Protein AF-0000000084916376 (afdb_homodimer)

Organism: Flavobacterium indicum (strain DSM 17447 / CIP 109464 / GPTSA100-9) (NCBI:txid1094466)

Foldseek 3Di:
DVVVLLLLLLLQQVQVVQLPPVDWAFLVNSQVSSQVSCCVPVVDNDRDDSVRNVVSVVVCCDCPLPNVFQWDDPPNTTIHGPDNRRGLQPPPADLVNLVVLVLVLVACVLVVLDVVSVVSVVVSSSNCSSNSNPPPPDDRPDDDDADPPQAQSNCVHVLVVCQVVLFKKWWFFDDPPDPDTDTAIWQFHDWDDDPNWIWTWTDRDPPDDIDIHTSNGTDDIDTDHPDGHDDDPDDCCVQCQAADDDDDDPPFAWDKWKKKFAQVCVVVCVVPPPHPQKDWDDQDPRRITIIIGTHGDDPNVLVVQCVSPPRMATDDDPVVNVVNVVVVVVVVVVVVVD/DVVVLLLLLLLQQVQVVQLPPVDWAFLVNSQVSSQVSCCVPVVDNDRDDSVRSVVSVVVCCDCPLDNVFQWDDDPNTTIHGPDNRRGLQPPPADLVNLVVLVLVLVACVLVVLDVVSVVSVVVSSSNCSSNSNPPPPDDRPDDDDADPPQAQSNCVHVLVVCQVVLFKKWWFFDDPPDPDTDTAIWQFHDWDDDPNWIWTWTDRDPPDDIDIGTSNGTDDIDTDHPDGHDDDPDDCCVQCQAADDDDDDPPFAWDKWKKKFAQVCVVVCVVPPPHPQKDWDDQDPRRITIIIGTHGDDPNVLVVQCVSPPRMATDDDPVVNVVNVVVVVVVVVVVVVD

Sequence (676 aa):
MAQNKNALIRYKTIDKCLQNKYRTWTLDDLIEACSNALYEFEGKENAVSKRTIQLDIQMMRSEKLGYNAPIEVYDKKYYRYAEEDFSITDIPLTETDINVLTETVSMLKQFKDFSLFSDVSDILQRLEDKIYAEKSNTRPIIHLDKNDNLKGLHFLDVLYQAIVKKVVLKLEYKSFKALETSSFYFHPFVLKEFNNRWFLIGRRKASQPIVNLALDRIVSVDFEFGMDYLEENFDAEYYFRDVVGVTVNHGLKARKIEIKIDAANAPYVLTKPLHRSQRLIETYPDGSVLLHLFLIINYELERLLLGFGSSLEVIKPDGFRKRMHEIIQKALAKYEDNMAQNKNALIRYKTIDKCLQNKYRTWTLDDLIEACSNALYEFEGKENAVSKRTIQLDIQMMRSEKLGYNAPIEVYDKKYYRYAEEDFSITDIPLTETDINVLTETVSMLKQFKDFSLFSDVSDILQRLEDKIYAEKSNTRPIIHLDKNDNLKGLHFLDVLYQAIVKKVVLKLEYKSFKALETSSFYFHPFVLKEFNNRWFLIGRRKASQPIVNLALDRIVSVDFEFGMDYLEENFDAEYYFRDVVGVTVNHGLKARKIEIKIDAANAPYVLTKPLHRSQRLIETYPDGSVLLHLFLIINYELERLLLGFGSSLEVIKPDGFRKRMHEIIQKALAKYEDN

InterPro domains:
  IPR026881 WYL domain [PF13280] (155-221)
  IPR051534 CBASS antivirus and pafABC operon-associated protein [PTHR34580] (7-336)
  IPR057727 WCX domain [PF25583] (255-332)

pLDDT: mean 81.38, std 16.75, range [30.27, 98.69]

Structure (mmCIF, N/CA/C/O backbone):
data_AF-0000000084916376-model_v1
#
loop_
_entity.id
_entity.type
_entity.pdbx_description
1 polymer 'Probable transcriptional regulator'
#
loop_
_atom_site.group_PDB
_atom_site.id
_atom_site.type_symbol
_atom_site.label_atom_id
_atom_site.label_alt_id
_atom_site.label_comp_id
_atom_site.label_asym_id
_atom_site.label_entity_id
_atom_site.label_seq_id
_atom_site.pdbx_PDB_ins_code
_atom_site.Cartn_x
_atom_site.Cartn_y
_atom_site.Cartn_z
_atom_site.occupancy
_atom_site.B_iso_or_equiv
_atom_site.auth_seq_id
_atom_site.auth_comp_id
_atom_site.auth_asym_id
_atom_site.auth_atom_id
_atom_site.pdbx_PDB_model_num
ATOM 1 N N . MET A 1 1 ? 8.828 28.969 -11.656 1 30.27 1 MET A N 1
ATOM 2 C CA . MET A 1 1 ? 9.148 28.125 -10.516 1 30.27 1 MET A CA 1
ATOM 3 C C . MET A 1 1 ? 10.008 28.859 -9.5 1 30.27 1 MET A C 1
ATOM 5 O O . MET A 1 1 ? 9.789 28.766 -8.297 1 30.27 1 MET A O 1
ATOM 9 N N . ALA A 1 2 ? 10.914 29.547 -10.031 1 41.62 2 ALA A N 1
ATOM 10 C CA . ALA A 1 2 ? 11.93 30.375 -9.375 1 41.62 2 ALA A CA 1
ATOM 11 C C . ALA A 1 2 ? 11.297 31.578 -8.68 1 41.62 2 ALA A C 1
ATOM 13 O O . ALA A 1 2 ? 11.688 31.938 -7.57 1 41.62 2 ALA A O 1
ATOM 14 N N . GLN A 1 3 ? 10.398 32.125 -9.391 1 45.09 3 GLN A N 1
ATOM 15 C CA . GLN A 1 3 ? 9.695 33.344 -8.961 1 45.09 3 GLN A CA 1
ATOM 16 C C . GLN A 1 3 ? 8.891 33.062 -7.684 1 45.09 3 GLN A C 1
ATOM 18 O O . GLN A 1 3 ? 8.852 33.938 -6.793 1 45.09 3 GLN A O 1
ATOM 23 N N . ASN A 1 4 ? 8.414 31.828 -7.648 1 54.41 4 ASN A N 1
ATOM 24 C CA . ASN A 1 4 ? 7.555 31.438 -6.531 1 54.41 4 ASN A CA 1
ATOM 25 C C . ASN A 1 4 ? 8.367 31.188 -5.262 1 54.41 4 ASN A C 1
ATOM 27 O O . ASN A 1 4 ? 7.957 31.594 -4.172 1 54.41 4 ASN A O 1
ATOM 31 N N . LYS A 1 5 ? 9.531 30.766 -5.539 1 56.56 5 LYS A N 1
ATOM 32 C CA . LYS A 1 5 ? 10.43 30.562 -4.402 1 56.56 5 LYS A CA 1
ATOM 33 C C . LYS A 1 5 ? 10.898 31.891 -3.822 1 56.56 5 LYS A C 1
ATOM 35 O O . LYS A 1 5 ? 10.945 32.062 -2.602 1 56.56 5 LYS A O 1
ATOM 40 N N . ASN A 1 6 ? 11.281 32.812 -4.727 1 67.81 6 ASN A N 1
ATOM 41 C CA . ASN A 1 6 ? 11.727 34.125 -4.297 1 67.81 6 ASN A CA 1
ATOM 42 C C . ASN A 1 6 ? 10.648 34.844 -3.496 1 67.81 6 ASN A C 1
ATOM 44 O O . ASN A 1 6 ? 10.945 35.531 -2.506 1 67.81 6 ASN A O 1
ATOM 48 N N . ALA A 1 7 ? 9.492 34.562 -4.016 1 72.69 7 ALA A N 1
ATOM 49 C CA . ALA A 1 7 ? 8.375 35.188 -3.311 1 72.69 7 ALA A CA 1
ATOM 50 C C . ALA A 1 7 ? 8.242 34.656 -1.896 1 72.69 7 ALA A C 1
ATOM 52 O O . ALA A 1 7 ? 7.996 35.406 -0.948 1 72.69 7 ALA A O 1
ATOM 53 N N . LEU A 1 8 ? 8.539 33.5 -1.82 1 68.56 8 LEU A N 1
ATOM 54 C CA . LEU A 1 8 ? 8.414 32.875 -0.51 1 68.56 8 LEU A CA 1
ATOM 55 C C . LEU A 1 8 ? 9.492 33.375 0.441 1 68.56 8 LEU A C 1
ATOM 57 O O . LEU A 1 8 ? 9.227 33.625 1.618 1 68.56 8 LEU A O 1
ATOM 61 N N . ILE A 1 9 ? 10.648 33.5 -0.088 1 72.88 9 ILE A N 1
ATOM 62 C CA . ILE A 1 9 ? 11.742 34.031 0.704 1 72.88 9 ILE A CA 1
ATOM 63 C C . ILE A 1 9 ? 11.391 35.438 1.164 1 72.88 9 ILE A C 1
ATOM 65 O O . ILE A 1 9 ? 11.625 35.812 2.32 1 72.88 9 ILE A O 1
ATOM 69 N N . ARG A 1 10 ? 10.75 36.156 0.263 1 82.44 10 ARG A N 1
ATOM 70 C CA . ARG A 1 10 ? 10.383 37.531 0.597 1 82.44 10 ARG A CA 1
ATOM 71 C C . ARG A 1 10 ? 9.297 37.562 1.668 1 82.44 10 ARG A C 1
ATOM 73 O O . ARG A 1 10 ? 9.375 38.344 2.619 1 82.44 10 ARG A O 1
ATOM 80 N N . TYR A 1 11 ? 8.414 36.656 1.493 1 79.44 11 TYR A N 1
ATOM 81 C CA . TYR A 1 11 ? 7.352 36.594 2.488 1 79.44 11 TYR A CA 1
ATOM 82 C C . TYR A 1 11 ? 7.91 36.312 3.873 1 79.44 11 TYR A C 1
ATOM 84 O O . TYR A 1 11 ? 7.539 36.969 4.855 1 79.44 11 TYR A O 1
ATOM 92 N N . LYS A 1 12 ? 8.773 35.438 3.891 1 74.56 12 LYS A N 1
ATOM 93 C CA . LYS A 1 12 ? 9.383 35.031 5.156 1 74.56 12 LYS A CA 1
ATOM 94 C C . LYS A 1 12 ? 10.195 36.188 5.746 1 74.56 12 LYS A C 1
ATOM 96 O O . LYS A 1 12 ? 10.156 36.438 6.957 1 74.56 12 LYS A O 1
ATOM 101 N N . THR A 1 13 ? 10.953 36.75 4.941 1 81.38 13 THR A N 1
ATOM 102 C CA . THR A 1 13 ? 11.805 37.844 5.383 1 81.38 13 THR A CA 1
ATOM 103 C C . THR A 1 13 ? 10.961 39 5.91 1 81.38 13 THR A C 1
ATOM 105 O O . THR A 1 13 ? 11.25 39.562 6.969 1 81.38 13 THR A O 1
ATOM 108 N N . ILE A 1 14 ? 9.883 39.312 5.141 1 86.75 14 ILE A N 1
ATOM 109 C CA . ILE A 1 14 ? 8.984 40.375 5.57 1 86.75 14 ILE A CA 1
ATOM 110 C C . ILE A 1 14 ? 8.367 40.031 6.922 1 86.75 14 ILE A C 1
ATOM 112 O O . ILE A 1 14 ? 8.32 40.844 7.828 1 86.75 14 ILE A O 1
ATOM 116 N N . ASP A 1 15 ? 7.988 38.781 6.98 1 81.44 15 ASP A N 1
ATOM 117 C CA . ASP A 1 15 ? 7.395 38.312 8.227 1 81.44 15 ASP A CA 1
ATOM 118 C C . ASP A 1 15 ? 8.375 38.469 9.391 1 81.44 15 ASP A C 1
ATOM 120 O O . ASP A 1 15 ? 8.016 38.969 10.453 1 81.44 15 ASP A O 1
ATOM 124 N N . LYS A 1 16 ? 9.516 38 9.242 1 80.56 16 LYS A N 1
ATOM 125 C CA . LYS A 1 16 ? 10.547 38.094 10.273 1 80.56 16 LYS A CA 1
ATOM 126 C C . LYS A 1 16 ? 10.797 39.531 10.68 1 80.56 16 LYS A C 1
ATOM 128 O O . LYS A 1 16 ? 10.938 39.844 11.859 1 80.56 16 LYS A O 1
ATOM 133 N N . CYS A 1 17 ? 10.906 40.375 9.695 1 86.75 17 CYS A N 1
ATOM 134 C CA . CYS A 1 17 ? 11.133 41.781 9.961 1 86.75 17 CYS A CA 1
ATOM 135 C C . CYS A 1 17 ? 10 42.375 10.789 1 86.75 17 CYS A C 1
ATOM 137 O O . CYS A 1 17 ? 10.25 43.031 11.805 1 86.75 17 CYS A O 1
ATOM 139 N N . LEU A 1 18 ? 8.812 42.062 10.32 1 86.94 18 LEU A N 1
ATOM 140 C CA . LEU A 1 18 ? 7.652 42.688 10.945 1 86.94 18 LEU A CA 1
ATOM 141 C C . LEU A 1 18 ? 7.387 42.094 12.328 1 86.94 18 LEU A C 1
ATOM 143 O O . LEU A 1 18 ? 6.676 42.688 13.133 1 86.94 18 LEU A O 1
ATOM 147 N N . GLN A 1 19 ? 8.039 41 12.562 1 79.44 19 GLN A N 1
ATOM 148 C CA . GLN A 1 19 ? 7.926 40.406 13.898 1 79.44 19 GLN A CA 1
ATOM 149 C C . GLN A 1 19 ? 8.773 41.188 14.906 1 79.44 19 GLN A C 1
ATOM 151 O O . GLN A 1 19 ? 8.508 41.125 16.109 1 79.44 19 GLN A O 1
ATOM 156 N N . ASN A 1 20 ? 9.758 41.75 14.359 1 78.31 20 ASN A N 1
ATOM 157 C CA . ASN A 1 20 ? 10.594 42.562 15.234 1 78.31 20 ASN A CA 1
ATOM 158 C C . ASN A 1 20 ? 9.945 43.938 15.516 1 78.31 20 ASN A C 1
ATOM 160 O O . ASN A 1 20 ? 10.047 44.844 14.703 1 78.31 20 ASN A O 1
ATOM 164 N N . LYS A 1 21 ? 9.43 44.031 16.719 1 73.38 21 LYS A N 1
ATOM 165 C CA . LYS A 1 21 ? 8.68 45.219 17.078 1 73.38 21 LYS A CA 1
ATOM 166 C C . LYS A 1 21 ? 9.617 46.344 17.531 1 73.38 21 LYS A C 1
ATOM 168 O O . LYS A 1 21 ? 9.18 47.469 17.703 1 73.38 21 LYS A O 1
ATOM 173 N N . TYR A 1 22 ? 10.75 46.031 17.766 1 76.44 22 TYR A N 1
ATOM 174 C CA . TYR A 1 22 ? 11.68 47.031 18.312 1 76.44 22 TYR A CA 1
ATOM 175 C C . TYR A 1 22 ? 12.336 47.812 17.188 1 76.44 22 TYR A C 1
ATOM 177 O O . TYR A 1 22 ? 13.109 48.75 17.453 1 76.44 22 TYR A O 1
ATOM 185 N N . ARG A 1 23 ? 11.938 47.438 15.945 1 81.75 23 ARG A N 1
ATOM 186 C CA . ARG A 1 23 ? 12.484 48.156 14.797 1 81.75 23 ARG A CA 1
ATOM 187 C C . ARG A 1 23 ? 11.375 48.719 13.906 1 81.75 23 ARG A C 1
ATOM 189 O O . ARG A 1 23 ? 10.359 48.031 13.688 1 81.75 23 ARG A O 1
ATOM 196 N N . THR A 1 24 ? 11.523 49.938 13.586 1 86.94 24 THR A N 1
ATOM 197 C CA . THR A 1 24 ? 10.602 50.531 12.609 1 86.94 24 THR A CA 1
ATOM 198 C C . THR A 1 24 ? 11.008 50.156 11.188 1 86.94 24 THR A C 1
ATOM 200 O O . THR A 1 24 ? 12.164 50.344 10.805 1 86.94 24 THR A O 1
ATOM 203 N N . TRP A 1 25 ? 10.062 49.562 10.438 1 91.5 25 TRP A N 1
ATOM 204 C CA . TRP A 1 25 ? 10.367 49.062 9.102 1 91.5 25 TRP A CA 1
ATOM 205 C C . TRP A 1 25 ? 9.734 49.938 8.039 1 91.5 25 TRP A C 1
ATOM 207 O O . TRP A 1 25 ? 8.516 50.156 8.031 1 91.5 25 TRP A O 1
ATOM 217 N N . THR A 1 26 ? 10.562 50.625 7.203 1 93.62 26 THR A N 1
ATOM 218 C CA . THR A 1 26 ? 10.086 51.344 6.012 1 93.62 26 THR A CA 1
ATOM 219 C C . THR A 1 26 ? 10.086 50.375 4.809 1 93.62 26 THR A C 1
ATOM 221 O O . THR A 1 26 ? 10.617 49.281 4.879 1 93.62 26 THR A O 1
ATOM 224 N N . LEU A 1 27 ? 9.438 50.844 3.818 1 93.38 27 LEU A N 1
ATOM 225 C CA . LEU A 1 27 ? 9.445 50.062 2.592 1 93.38 27 LEU A CA 1
ATOM 226 C C . LEU A 1 27 ? 10.875 49.781 2.127 1 93.38 27 LEU A C 1
ATOM 228 O O . LEU A 1 27 ? 11.203 48.688 1.674 1 93.38 27 LEU A O 1
ATOM 232 N N . ASP A 1 28 ? 11.68 50.844 2.248 1 92.75 28 ASP A N 1
ATOM 233 C CA . ASP A 1 28 ? 13.078 50.719 1.846 1 92.75 28 ASP A CA 1
ATOM 234 C C . ASP A 1 28 ? 13.812 49.688 2.711 1 92.75 28 ASP A C 1
ATOM 236 O O . ASP A 1 28 ? 14.656 48.938 2.217 1 92.75 28 ASP A O 1
ATOM 240 N N . ASP A 1 29 ? 13.461 49.656 3.984 1 93.06 29 ASP A N 1
ATOM 241 C CA . ASP A 1 29 ? 14.031 48.656 4.895 1 93.06 29 ASP A CA 1
ATOM 242 C C . ASP A 1 29 ? 13.664 47.25 4.465 1 93.06 29 ASP A C 1
ATOM 244 O O . ASP A 1 29 ? 14.508 46.344 4.484 1 93.06 29 ASP A O 1
ATOM 248 N N . LEU A 1 30 ? 12.461 47.062 4.148 1 93.81 30 LEU A N 1
ATOM 249 C CA . LEU A 1 30 ? 11.969 45.75 3.746 1 93.81 30 LEU A CA 1
ATOM 250 C C . LEU A 1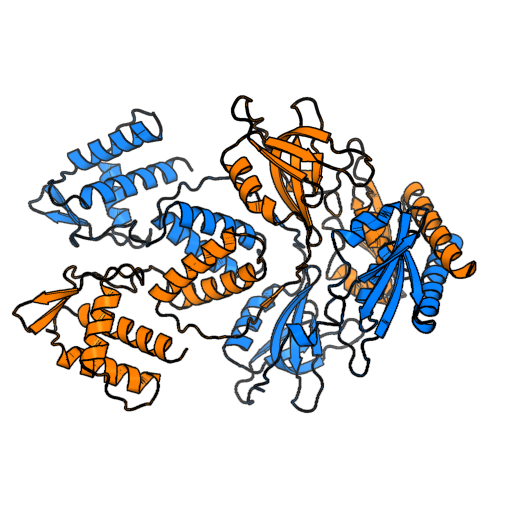 30 ? 12.586 45.312 2.422 1 93.81 30 LEU A C 1
ATOM 252 O O . LEU A 1 30 ? 12.906 44.156 2.24 1 93.81 30 LEU A O 1
ATOM 256 N N . ILE A 1 31 ? 12.711 46.281 1.502 1 93 31 ILE A N 1
ATOM 257 C CA . ILE A 1 31 ? 13.367 46.031 0.228 1 93 31 ILE A CA 1
ATOM 258 C C . ILE A 1 31 ? 14.797 45.531 0.473 1 93 31 ILE A C 1
ATOM 260 O O . ILE A 1 31 ? 15.242 44.562 -0.115 1 93 31 ILE A O 1
ATOM 264 N N . GLU A 1 32 ? 15.445 46.281 1.346 1 90.88 32 GLU A N 1
ATOM 265 C CA . GLU A 1 32 ? 16.828 45.906 1.673 1 90.88 32 GLU A CA 1
ATOM 266 C C . GLU A 1 32 ? 16.906 44.531 2.33 1 90.88 32 GLU A C 1
ATOM 268 O O . GLU A 1 32 ? 17.75 43.719 1.974 1 90.88 32 GLU A O 1
ATOM 273 N N . ALA A 1 33 ? 16.031 44.344 3.279 1 89.5 33 ALA A N 1
ATOM 274 C CA . ALA A 1 33 ? 16 43.062 3.977 1 89.5 33 ALA A CA 1
ATOM 275 C C . ALA A 1 33 ? 15.75 41.906 3.004 1 89.5 33 ALA A C 1
ATOM 277 O O . ALA A 1 33 ? 16.406 40.875 3.076 1 89.5 33 ALA A O 1
ATOM 278 N N . CYS A 1 34 ? 14.805 42.062 2.188 1 88.69 34 CYS A N 1
ATOM 279 C CA . CYS A 1 34 ? 14.461 41.031 1.211 1 88.69 34 CYS A CA 1
ATOM 280 C C . CYS A 1 34 ? 15.586 40.844 0.2 1 88.69 34 CYS A C 1
ATOM 282 O O . CYS A 1 34 ? 15.883 39.719 -0.196 1 88.69 34 CYS A O 1
ATOM 284 N N . SER A 1 35 ? 16.125 42 -0.259 1 86.81 35 SER A N 1
ATOM 285 C CA . SER A 1 35 ? 17.25 41.906 -1.185 1 86.81 35 SER A CA 1
ATOM 286 C C . SER A 1 35 ? 18.422 41.156 -0.569 1 86.81 35 SER A C 1
ATOM 288 O O . SER A 1 35 ? 19.047 40.312 -1.231 1 86.81 35 SER A O 1
ATOM 290 N N . ASN A 1 36 ? 18.656 41.438 0.672 1 85.38 36 ASN A N 1
ATOM 291 C CA . ASN A 1 36 ? 19.719 40.75 1.387 1 85.38 36 ASN A CA 1
ATOM 292 C C . ASN A 1 36 ? 19.406 39.281 1.538 1 85.38 36 ASN A C 1
ATOM 294 O O . ASN A 1 36 ? 20.297 38.438 1.369 1 85.38 36 ASN A O 1
ATOM 298 N N . ALA A 1 37 ? 18.219 38.938 1.916 1 80.19 37 ALA A N 1
ATOM 299 C CA . ALA A 1 37 ? 17.797 37.562 2.086 1 80.19 37 ALA A CA 1
ATOM 300 C C . ALA A 1 37 ? 17.938 36.781 0.777 1 80.19 37 ALA A C 1
ATOM 302 O O . ALA A 1 37 ? 18.406 35.656 0.767 1 80.19 37 ALA A O 1
ATOM 303 N N . LEU A 1 38 ? 17.516 37.406 -0.22 1 79.62 38 LEU A N 1
ATOM 304 C CA . LEU A 1 38 ? 17.609 36.781 -1.527 1 79.62 38 LEU A CA 1
ATOM 305 C C . LEU A 1 38 ? 19.062 36.562 -1.935 1 79.62 38 LEU A C 1
ATOM 307 O O . LEU A 1 38 ? 19.406 35.562 -2.549 1 79.62 38 LEU A O 1
ATOM 311 N N . TYR A 1 39 ? 19.781 37.594 -1.615 1 78.5 39 TYR A N 1
ATOM 312 C CA . TYR A 1 39 ? 21.203 37.469 -1.872 1 78.5 39 TYR A CA 1
ATOM 313 C C . TYR A 1 39 ? 21.797 36.312 -1.088 1 78.5 39 TYR A C 1
ATOM 315 O O . TYR A 1 39 ? 22.594 35.531 -1.625 1 78.5 39 TYR A O 1
ATOM 323 N N . GLU A 1 40 ? 21.391 36.188 0.082 1 73.69 40 GLU A N 1
ATOM 324 C CA . GLU A 1 40 ? 21.922 35.156 0.966 1 73.69 40 GLU A CA 1
ATOM 325 C C . GLU A 1 40 ? 21.469 33.781 0.516 1 73.69 40 GLU A C 1
ATOM 327 O O . GLU A 1 40 ? 22.25 32.812 0.539 1 73.69 40 GLU A O 1
ATOM 332 N N . PHE A 1 41 ? 20.281 33.688 0.112 1 61.75 41 PHE A N 1
ATOM 333 C CA . PHE A 1 41 ? 19.703 32.375 -0.17 1 61.75 41 PHE A CA 1
ATOM 334 C C . PHE A 1 41 ? 19.953 31.969 -1.618 1 61.75 41 PHE A C 1
ATOM 336 O O . PHE A 1 41 ? 20.109 30.797 -1.922 1 61.75 41 PHE A O 1
ATOM 343 N N . GLU A 1 42 ? 19.953 32.906 -2.539 1 64.38 42 GLU A N 1
ATOM 344 C CA . GLU A 1 42 ? 20.016 32.562 -3.955 1 64.38 42 GLU A CA 1
ATOM 345 C C . GLU A 1 42 ? 21.328 33.062 -4.57 1 64.38 42 GLU A C 1
ATOM 347 O O . GLU A 1 42 ? 21.688 32.656 -5.676 1 64.38 42 GLU A O 1
ATOM 352 N N . GLY A 1 43 ? 22.062 33.812 -3.869 1 62.41 43 GLY A N 1
ATOM 353 C CA . GLY A 1 43 ? 23.344 34.344 -4.312 1 62.41 43 GLY A CA 1
ATOM 354 C C . GLY A 1 43 ? 23.219 35.406 -5.375 1 62.41 43 GLY A C 1
ATOM 355 O O . GLY A 1 43 ? 24.219 35.812 -5.988 1 62.41 43 GLY A O 1
ATOM 356 N N . LYS A 1 44 ? 22.156 35.719 -5.902 1 58.91 44 LYS A N 1
ATOM 357 C CA . LYS A 1 44 ? 22.078 36.719 -6.965 1 58.91 44 LYS A CA 1
ATOM 358 C C . LYS A 1 44 ? 21.812 38.094 -6.391 1 58.91 44 LYS A C 1
ATOM 360 O O . LYS A 1 44 ? 20.984 38.281 -5.48 1 58.91 44 LYS A O 1
ATOM 365 N N . GLU A 1 45 ? 22.531 39.031 -6.758 1 62.28 45 GLU A N 1
ATOM 366 C CA . GLU A 1 45 ? 22.438 40.406 -6.348 1 62.28 45 GLU A CA 1
ATOM 367 C C . GLU A 1 45 ? 21.25 41.125 -7.031 1 62.28 45 GLU A C 1
ATOM 369 O O . GLU A 1 45 ? 21.422 41.75 -8.07 1 62.28 45 GLU A O 1
ATOM 374 N N . ASN A 1 46 ? 20.156 40.531 -7.078 1 62.59 46 ASN A N 1
ATOM 375 C CA . ASN A 1 46 ? 19.062 41.281 -7.68 1 62.59 46 ASN A CA 1
ATOM 376 C C . ASN A 1 46 ? 18.234 42 -6.621 1 62.59 46 ASN A C 1
ATOM 378 O O . ASN A 1 46 ? 17.672 41.375 -5.727 1 62.59 46 ASN A O 1
ATOM 382 N N . ALA A 1 47 ? 18.359 43.344 -6.699 1 73.62 47 ALA A N 1
ATOM 383 C CA . ALA A 1 47 ? 17.562 44.188 -5.812 1 73.62 47 ALA A CA 1
ATOM 384 C C . ALA A 1 47 ? 16.078 44.062 -6.105 1 73.62 47 ALA A C 1
ATOM 386 O O . ALA A 1 47 ? 15.664 44.062 -7.27 1 73.62 47 ALA A O 1
ATOM 387 N N . VAL A 1 48 ? 15.32 43.656 -5.094 1 84.19 48 VAL A N 1
ATOM 388 C CA . VAL A 1 48 ? 13.875 43.531 -5.234 1 84.19 48 VAL A CA 1
ATOM 389 C C . VAL A 1 48 ? 13.273 44.938 -5.449 1 84.19 48 VAL A C 1
ATOM 391 O O . VAL A 1 48 ? 13.703 45.906 -4.832 1 84.19 48 VAL A O 1
ATOM 394 N N . SER A 1 49 ? 12.492 45.094 -6.445 1 87.5 49 SER A N 1
ATOM 395 C CA . SER A 1 49 ? 11.875 46.375 -6.734 1 87.5 49 SER A CA 1
ATOM 396 C C . SER A 1 49 ? 10.852 46.75 -5.668 1 87.5 49 SER A C 1
ATOM 398 O O . SER A 1 49 ? 10.344 45.906 -4.957 1 87.5 49 SER A O 1
ATOM 400 N N . LYS A 1 50 ? 10.633 48.125 -5.629 1 89.56 50 LYS A N 1
ATOM 401 C CA . LYS A 1 50 ? 9.602 48.625 -4.738 1 89.56 50 LYS A CA 1
ATOM 402 C C . LYS A 1 50 ? 8.242 48 -5.055 1 89.56 50 LYS A C 1
ATOM 404 O O . LYS A 1 50 ? 7.504 47.625 -4.145 1 89.56 50 LYS A O 1
ATOM 409 N N . ARG A 1 51 ? 7.984 47.906 -6.281 1 86.88 51 ARG A N 1
ATOM 410 C CA . ARG A 1 51 ? 6.715 47.344 -6.727 1 86.88 51 ARG A CA 1
ATOM 411 C C . ARG A 1 51 ? 6.562 45.875 -6.27 1 86.88 51 ARG A C 1
ATOM 413 O O . ARG A 1 51 ? 5.48 45.469 -5.84 1 86.88 51 ARG A O 1
ATOM 420 N N . THR A 1 52 ? 7.59 45.219 -6.293 1 87.06 52 THR A N 1
ATOM 421 C CA . THR A 1 52 ? 7.559 43.781 -5.93 1 87.06 52 THR A CA 1
ATOM 422 C C . THR A 1 52 ? 7.215 43.625 -4.453 1 87.06 52 THR A C 1
ATOM 424 O O . THR A 1 52 ? 6.367 42.781 -4.102 1 87.06 52 THR A O 1
ATOM 427 N N . ILE A 1 53 ? 7.84 44.438 -3.625 1 91.62 53 ILE A N 1
ATOM 428 C CA . ILE A 1 53 ? 7.602 44.312 -2.189 1 91.62 53 ILE A CA 1
ATOM 429 C C . ILE A 1 53 ? 6.176 44.75 -1.864 1 91.62 53 ILE A C 1
ATOM 431 O O . ILE A 1 53 ? 5.508 44.156 -1.027 1 91.62 53 ILE A O 1
ATOM 435 N N . GLN A 1 54 ? 5.754 45.75 -2.559 1 90.38 54 GLN A N 1
ATOM 436 C CA . GLN A 1 54 ? 4.383 46.219 -2.357 1 90.38 54 GLN A CA 1
ATOM 437 C C . GLN A 1 54 ? 3.381 45.125 -2.742 1 90.38 54 GLN A C 1
ATOM 439 O O . GLN A 1 54 ? 2.396 44.906 -2.035 1 90.38 54 GLN A O 1
ATOM 444 N N . LEU A 1 55 ? 3.686 44.438 -3.76 1 85.5 55 LEU A N 1
ATOM 445 C CA . LEU A 1 55 ? 2.828 43.344 -4.195 1 85.5 55 LEU A CA 1
ATOM 446 C C . LEU A 1 55 ? 2.893 42.188 -3.209 1 85.5 55 LEU A C 1
ATOM 448 O O . LEU A 1 55 ? 1.876 41.562 -2.922 1 85.5 55 LEU A O 1
ATOM 452 N N . ASP A 1 56 ? 4.059 41.969 -2.768 1 85.56 56 ASP A N 1
ATOM 453 C CA . ASP A 1 56 ? 4.223 40.906 -1.782 1 85.56 56 ASP A CA 1
ATOM 454 C C . ASP A 1 56 ? 3.395 41.188 -0.529 1 85.56 56 ASP A C 1
ATOM 456 O O . ASP A 1 56 ? 2.721 40.281 -0.014 1 85.56 56 ASP A O 1
ATOM 460 N N . ILE A 1 57 ? 3.473 42.406 -0.087 1 89.25 57 ILE A N 1
ATOM 461 C CA . ILE A 1 57 ? 2.729 42.781 1.106 1 89.25 57 ILE A CA 1
ATOM 462 C C . ILE A 1 57 ? 1.229 42.625 0.853 1 89.25 57 ILE A C 1
ATOM 464 O O . ILE A 1 57 ? 0.498 42.125 1.706 1 89.25 57 ILE A O 1
ATOM 468 N N . GLN A 1 58 ? 0.842 42.969 -0.361 1 84.12 58 GLN A N 1
ATOM 469 C CA . GLN A 1 58 ? -0.559 42.812 -0.737 1 84.12 58 GLN A CA 1
ATOM 470 C C . GLN A 1 58 ? -0.968 41.344 -0.745 1 84.12 58 GLN A C 1
ATOM 472 O O . GLN A 1 58 ? -2.057 41 -0.281 1 84.12 58 GLN A O 1
ATOM 477 N N . MET A 1 59 ? -0.113 40.594 -1.211 1 78.75 59 MET A N 1
ATOM 478 C CA . MET A 1 59 ? -0.38 39.188 -1.263 1 78.75 59 MET A CA 1
ATOM 479 C C . MET A 1 59 ? -0.445 38.594 0.141 1 78.75 59 MET A C 1
ATOM 481 O O . MET A 1 59 ? -1.304 37.75 0.427 1 78.75 59 MET A O 1
ATOM 485 N N . MET A 1 60 ? 0.46 39.031 0.936 1 79.25 60 MET A N 1
ATOM 486 C CA . MET A 1 60 ? 0.482 38.531 2.316 1 79.25 60 MET A CA 1
ATOM 487 C C . MET A 1 60 ? -0.797 38.938 3.047 1 79.25 60 MET A C 1
ATOM 489 O O . MET A 1 60 ? -1.302 38.156 3.875 1 79.25 60 MET A O 1
ATOM 493 N N . ARG A 1 61 ? -1.268 40.062 2.645 1 77.38 61 ARG A N 1
ATOM 494 C CA . ARG A 1 61 ? -2.498 40.562 3.25 1 77.38 61 ARG A CA 1
ATOM 495 C C . ARG A 1 61 ? -3.709 39.781 2.752 1 77.38 61 ARG A C 1
ATOM 497 O O . ARG A 1 61 ? -4.695 39.625 3.477 1 77.38 61 ARG A O 1
ATOM 504 N N . SER A 1 62 ? -3.494 39.281 1.634 1 67.5 62 SER A N 1
ATOM 505 C CA . SER A 1 62 ? -4.637 38.688 0.955 1 67.5 62 SER A CA 1
ATOM 506 C C . SER A 1 62 ? -4.871 37.25 1.429 1 67.5 62 SER A C 1
ATOM 508 O O . SER A 1 62 ? -4.008 36.656 2.074 1 67.5 62 SER A O 1
ATOM 510 N N . GLU A 1 63 ? -6.016 36.812 1.031 1 54.72 63 GLU A N 1
ATOM 511 C CA . GLU A 1 63 ? -6.402 35.438 1.332 1 54.72 63 GLU A CA 1
ATOM 512 C C . GLU A 1 63 ? -5.828 34.469 0.307 1 54.72 63 GLU A C 1
ATOM 514 O O . GLU A 1 63 ? -5.832 33.25 0.525 1 54.72 63 GLU A O 1
ATOM 519 N N . LYS A 1 64 ? -5.277 35.062 -0.619 1 51.69 64 LYS A N 1
ATOM 520 C CA . LYS A 1 64 ? -4.879 34.219 -1.749 1 51.69 64 LYS A CA 1
ATOM 521 C C . LYS A 1 64 ? -3.846 33.188 -1.328 1 51.69 64 LYS A C 1
ATOM 523 O O . LYS A 1 64 ? -3.889 32.031 -1.782 1 51.69 64 LYS A O 1
ATOM 528 N N . LEU A 1 65 ? -2.977 33.781 -0.542 1 52.22 65 LEU A N 1
ATOM 529 C CA . LEU A 1 65 ? -1.935 32.875 -0.09 1 52.22 65 LEU A CA 1
ATOM 530 C C . LEU A 1 65 ? -2.27 32.312 1.286 1 52.22 65 LEU A C 1
ATOM 532 O O . LEU A 1 65 ? -1.531 31.469 1.813 1 52.22 65 LEU A O 1
ATOM 536 N N . GLY A 1 66 ? -3.402 32.781 1.761 1 51.53 66 GLY A N 1
ATOM 537 C CA . GLY A 1 66 ? -3.881 32.281 3.043 1 51.53 66 GLY A CA 1
ATOM 538 C C . GLY A 1 66 ? -3.182 32.938 4.227 1 51.53 66 GLY A C 1
ATOM 539 O O . GLY A 1 66 ? -3.369 32.5 5.367 1 51.53 66 GLY A O 1
ATOM 540 N N . TYR A 1 67 ? -2.264 33.875 3.984 1 61.69 67 TYR A N 1
ATOM 541 C CA . TYR A 1 67 ? -1.532 34.5 5.09 1 61.69 67 TYR A CA 1
ATOM 542 C C . TYR A 1 67 ? -2.424 35.469 5.867 1 61.69 67 TYR A C 1
ATOM 544 O O . TYR A 1 67 ? -2.375 35.5 7.102 1 61.69 67 TYR A O 1
ATOM 552 N N . ASN A 1 68 ? -3.201 36.094 5.191 1 63.84 68 ASN A N 1
ATOM 553 C CA . ASN A 1 68 ? -4.012 37.156 5.766 1 63.84 68 ASN A CA 1
ATOM 554 C C . ASN A 1 68 ? -3.221 37.969 6.781 1 63.84 68 ASN A C 1
ATOM 556 O O . ASN A 1 68 ? -3.691 38.188 7.898 1 63.84 68 ASN A O 1
ATOM 560 N N . ALA A 1 69 ? -2.088 38.281 6.441 1 74.31 69 ALA A N 1
ATOM 561 C CA . ALA A 1 69 ? -1.191 39 7.34 1 74.31 69 ALA A CA 1
ATOM 562 C C . ALA A 1 69 ? -1.696 40.438 7.594 1 74.31 69 ALA A C 1
ATOM 564 O O . ALA A 1 69 ? -1.977 41.188 6.652 1 74.31 69 ALA A O 1
ATOM 565 N N . PRO A 1 70 ? -1.823 40.688 8.859 1 81.19 70 PRO A N 1
ATOM 566 C CA . PRO A 1 70 ? -2.305 42.031 9.172 1 81.19 70 PRO A CA 1
ATOM 567 C C . PRO A 1 70 ? -1.2 43.094 9.109 1 81.19 70 PRO A C 1
ATOM 569 O O . PRO A 1 70 ? -0.868 43.719 10.125 1 81.19 70 PRO A O 1
ATOM 572 N N . ILE A 1 71 ? -0.753 43.281 7.957 1 87.75 71 ILE A N 1
ATOM 573 C CA . ILE A 1 71 ? 0.304 44.281 7.77 1 87.75 71 ILE A CA 1
ATOM 574 C C . ILE A 1 71 ? -0.31 45.656 7.598 1 87.75 71 ILE A C 1
ATOM 576 O O . ILE A 1 71 ? -1.156 45.875 6.723 1 87.75 71 ILE A O 1
ATOM 580 N N . GLU A 1 72 ? 0.009 46.562 8.477 1 87.44 72 GLU A N 1
ATOM 581 C CA . GLU A 1 72 ? -0.494 47.906 8.375 1 87.44 72 GLU A CA 1
ATOM 582 C C . GLU A 1 72 ? 0.649 48.906 8.219 1 87.44 72 GLU A C 1
ATOM 584 O O . GLU A 1 72 ? 1.792 48.625 8.57 1 87.44 72 GLU A O 1
ATOM 589 N N . VAL A 1 73 ? 0.324 50.031 7.555 1 88.56 73 VAL A N 1
ATOM 590 C CA . VAL A 1 73 ? 1.249 51.156 7.445 1 88.56 73 VAL A CA 1
ATOM 591 C C . VAL A 1 73 ? 0.914 52.219 8.5 1 88.56 73 VAL A C 1
ATOM 593 O O . VAL A 1 73 ? -0.247 52.625 8.648 1 88.56 73 VAL A O 1
ATOM 596 N N . TYR A 1 74 ? 1.856 52.469 9.391 1 87.69 74 TYR A N 1
ATOM 597 C CA . TYR A 1 74 ? 1.642 53.531 10.383 1 87.69 74 TYR A CA 1
ATOM 598 C C . TYR A 1 74 ? 2.629 54.656 10.195 1 87.69 74 TYR A C 1
ATOM 600 O O . TYR A 1 74 ? 3.736 54.469 9.695 1 87.69 74 TYR A O 1
ATOM 608 N N . ASP A 1 75 ? 2.174 55.906 10.461 1 89.12 75 ASP A N 1
ATOM 609 C CA . ASP A 1 75 ? 2.922 57.156 10.289 1 89.12 75 ASP A CA 1
ATOM 610 C C . ASP A 1 75 ? 3.365 57.344 8.836 1 89.12 75 ASP A C 1
ATOM 612 O O . ASP A 1 75 ? 4.484 57.781 8.578 1 89.12 75 ASP A O 1
ATOM 616 N N . LYS A 1 76 ? 2.559 56.875 7.887 1 84.38 76 LYS A N 1
ATOM 617 C CA . LYS A 1 76 ? 2.635 57.062 6.441 1 84.38 76 LYS A CA 1
ATOM 618 C C . LYS A 1 76 ? 3.85 56.344 5.855 1 84.38 76 LYS A C 1
ATOM 620 O O . LYS A 1 76 ? 4.031 56.312 4.637 1 84.38 76 LYS A O 1
ATOM 625 N N . LYS A 1 77 ? 4.707 55.719 6.656 1 88.94 77 LYS A N 1
ATOM 626 C CA . LYS A 1 77 ? 5.906 55.156 6.02 1 88.94 77 LYS A CA 1
ATOM 627 C C . LYS A 1 77 ? 6.34 53.875 6.68 1 88.94 77 LYS A C 1
ATOM 629 O O . LYS A 1 77 ? 7.113 53.094 6.102 1 88.94 77 LYS A O 1
ATOM 634 N N . TYR A 1 78 ? 5.84 53.594 7.879 1 90.88 78 TYR A N 1
ATOM 635 C CA . TYR A 1 78 ? 6.344 52.438 8.609 1 90.88 78 TYR A CA 1
ATOM 636 C C . TYR A 1 78 ? 5.359 51.281 8.531 1 90.88 78 TYR A C 1
ATOM 638 O O . TYR A 1 78 ? 4.145 51.469 8.57 1 90.88 78 TYR A O 1
ATOM 646 N N . TYR A 1 79 ? 5.922 50.062 8.336 1 92 79 TYR A N 1
ATOM 647 C CA . TYR A 1 79 ? 5.148 48.812 8.242 1 92 79 TYR A CA 1
ATOM 648 C C . TYR A 1 79 ? 5.258 48 9.531 1 92 79 TYR A C 1
ATOM 650 O O . TYR A 1 79 ? 6.336 47.938 10.125 1 92 79 TYR A O 1
ATOM 658 N N . ARG A 1 80 ? 4.242 47.5 9.938 1 87.25 80 ARG A N 1
ATOM 659 C CA . ARG A 1 80 ? 4.215 46.594 11.086 1 87.25 80 ARG A CA 1
ATOM 660 C C . ARG A 1 80 ? 3.029 45.656 11 1 87.25 80 ARG A C 1
ATOM 662 O O . ARG A 1 80 ? 2.115 45.844 10.203 1 87.25 80 ARG A O 1
ATOM 669 N N . TYR A 1 81 ? 3.203 44.594 11.727 1 82.5 81 TYR A N 1
ATOM 670 C CA . TYR A 1 81 ? 2.004 43.781 11.938 1 82.5 81 TYR A CA 1
ATOM 671 C C . TYR A 1 81 ? 1.029 44.5 12.875 1 82.5 81 TYR A C 1
ATOM 673 O O . TYR A 1 81 ? 1.423 45 13.93 1 82.5 81 TYR A O 1
ATOM 681 N N . ALA A 1 82 ? -0.096 44.688 12.328 1 78 82 ALA A N 1
ATOM 682 C CA . ALA A 1 82 ? -1.127 45.281 13.18 1 78 82 ALA A CA 1
ATOM 683 C C . ALA A 1 82 ? -1.353 44.406 14.43 1 78 82 ALA A C 1
ATOM 685 O O . ALA A 1 82 ? -1.684 44.938 15.492 1 78 82 ALA A O 1
ATOM 686 N N . GLU A 1 83 ? -1.03 43.156 14.172 1 67.62 83 GLU A N 1
ATOM 687 C CA . GLU A 1 83 ? -1.045 42.188 15.273 1 67.62 83 GLU A CA 1
ATOM 688 C C . GLU A 1 83 ? 0.372 41.812 15.688 1 67.62 83 GLU A C 1
ATOM 690 O O . GLU A 1 83 ? 1.108 41.188 14.922 1 67.62 83 GLU A O 1
ATOM 695 N N . GLU A 1 84 ? 0.883 42.312 16.812 1 65.69 84 GLU A N 1
ATOM 696 C CA . GLU A 1 84 ? 2.279 42.25 17.234 1 65.69 84 GLU A CA 1
ATOM 697 C C . GLU A 1 84 ? 2.838 40.844 17.141 1 65.69 84 GLU A C 1
ATOM 699 O O . GLU A 1 84 ? 4.008 40.656 16.797 1 65.69 84 GLU A O 1
ATOM 704 N N . ASP A 1 85 ? 2.066 39.875 17.406 1 60.28 85 ASP A N 1
ATOM 705 C CA . ASP A 1 85 ? 2.658 38.562 17.5 1 60.28 85 ASP A CA 1
ATOM 706 C C . ASP A 1 85 ? 2.287 37.688 16.297 1 60.28 85 ASP A C 1
ATOM 708 O O . ASP A 1 85 ? 2.453 36.469 16.312 1 60.28 85 ASP A O 1
ATOM 712 N N . PHE A 1 86 ? 1.856 38.344 15.352 1 60.81 86 PHE A N 1
ATOM 713 C CA . PHE A 1 86 ? 1.516 37.656 14.109 1 60.81 86 PHE A CA 1
ATOM 714 C C . PHE A 1 86 ? 2.77 37.125 13.422 1 60.81 86 PHE A C 1
ATOM 716 O O . PHE A 1 86 ? 3.822 37.781 13.469 1 60.81 86 PHE A O 1
ATOM 723 N N . SER A 1 87 ? 2.707 35.875 13.039 1 63.28 87 SER A N 1
ATOM 724 C CA . SER A 1 87 ? 3.701 35.344 12.125 1 63.28 87 SER A CA 1
ATOM 725 C C . SER A 1 87 ? 3.059 34.406 11.117 1 63.28 87 SER A C 1
ATOM 727 O O . SER A 1 87 ? 2.102 33.688 11.445 1 63.28 87 SER A O 1
ATOM 729 N N . ILE A 1 88 ? 3.412 34.656 9.914 1 56.41 88 ILE A N 1
ATOM 730 C CA . ILE A 1 88 ? 2.908 33.719 8.922 1 56.41 88 ILE A CA 1
ATOM 731 C C . ILE A 1 88 ? 3.514 32.344 9.18 1 56.41 88 ILE A C 1
ATOM 733 O O . ILE A 1 88 ? 3.045 31.328 8.633 1 56.41 88 ILE A O 1
ATOM 737 N N . THR A 1 89 ? 4.52 32.281 9.852 1 49.53 89 THR A N 1
ATOM 738 C CA . THR A 1 89 ? 5.195 31.016 10.125 1 49.53 89 THR A CA 1
ATOM 739 C C . THR A 1 89 ? 4.703 30.422 11.438 1 49.53 89 THR A C 1
ATOM 741 O O . THR A 1 89 ? 5.254 29.422 11.914 1 49.53 89 THR A O 1
ATOM 744 N N . ASP A 1 90 ? 3.701 31.016 12.047 1 46.47 90 ASP A N 1
ATOM 745 C CA . ASP A 1 90 ? 3.297 30.562 13.375 1 46.47 90 ASP A CA 1
ATOM 746 C C . ASP A 1 90 ? 2.629 29.188 13.297 1 46.47 90 ASP A C 1
ATOM 748 O O . ASP A 1 90 ? 1.551 28.984 13.859 1 46.47 90 ASP A O 1
ATOM 752 N N . ILE A 1 91 ? 2.623 28.469 12.312 1 45.59 91 ILE A N 1
ATOM 753 C CA . ILE A 1 91 ? 2.221 27.078 12.383 1 45.59 91 ILE A CA 1
ATOM 754 C C . ILE A 1 91 ? 3.211 26.297 13.242 1 45.59 91 ILE A C 1
ATOM 756 O O . ILE A 1 91 ? 4.426 26.438 13.086 1 45.59 91 ILE A O 1
ATOM 760 N N . PRO A 1 92 ? 2.6 25.875 14.461 1 46.03 92 PRO A N 1
ATOM 761 C CA . PRO A 1 92 ? 3.555 25.125 15.273 1 46.03 92 PRO A CA 1
ATOM 762 C C . PRO A 1 92 ? 4.211 23.969 14.508 1 46.03 92 PRO A C 1
ATOM 764 O O . PRO A 1 92 ? 4.113 22.812 14.922 1 46.03 92 PRO A O 1
ATOM 767 N N . LEU A 1 93 ? 4.395 24.125 13.25 1 52.06 93 LEU A N 1
ATOM 768 C CA . LEU A 1 93 ? 5.086 23.156 12.406 1 52.06 93 LEU A CA 1
ATOM 769 C C . LEU A 1 93 ? 6.484 23.641 12.047 1 52.06 93 LEU A C 1
ATOM 771 O O . LEU A 1 93 ? 6.668 24.797 11.688 1 52.06 93 LEU A O 1
ATOM 775 N N . THR A 1 94 ? 7.383 22.906 12.609 1 49.31 94 THR A N 1
ATOM 776 C CA . THR A 1 94 ? 8.766 23.203 12.234 1 49.31 94 THR A CA 1
ATOM 777 C C . THR A 1 94 ? 9.008 22.906 10.766 1 49.31 94 THR A C 1
ATOM 779 O O . THR A 1 94 ? 8.156 22.297 10.102 1 49.31 94 THR A O 1
ATOM 782 N N . GLU A 1 95 ? 10 23.453 10.242 1 50.03 95 GLU A N 1
ATOM 783 C CA . GLU A 1 95 ? 10.398 23.094 8.883 1 50.03 95 GLU A CA 1
ATOM 784 C C . GLU A 1 95 ? 10.523 21.594 8.711 1 50.03 95 GLU A C 1
ATOM 786 O O . GLU A 1 95 ? 10.156 21.047 7.668 1 50.03 95 GLU A O 1
ATOM 791 N N . THR A 1 96 ? 11.016 21.031 9.766 1 55.41 96 THR A N 1
ATOM 792 C CA . THR A 1 96 ? 11.164 19.578 9.75 1 55.41 96 THR A CA 1
ATOM 793 C C . THR A 1 96 ? 9.805 18.891 9.664 1 55.41 96 THR A C 1
ATOM 795 O O . THR A 1 96 ? 9.641 17.906 8.945 1 55.41 96 THR A O 1
ATOM 798 N N . ASP A 1 97 ? 8.875 19.578 10.383 1 58.25 97 ASP A N 1
ATOM 799 C CA . ASP A 1 97 ? 7.523 19.031 10.367 1 58.25 97 ASP A CA 1
ATOM 800 C C . ASP A 1 97 ? 6.922 19.094 8.969 1 58.25 97 ASP A C 1
ATOM 802 O O . ASP A 1 97 ? 6.305 18.141 8.508 1 58.25 97 ASP A O 1
ATOM 806 N N . ILE A 1 98 ? 7.133 20.109 8.414 1 53.72 98 ILE A N 1
ATOM 807 C CA . ILE A 1 98 ? 6.559 20.344 7.094 1 53.72 98 ILE A CA 1
ATOM 808 C C . ILE A 1 98 ? 7.188 19.391 6.086 1 53.72 98 ILE A C 1
ATOM 810 O O . ILE A 1 98 ? 6.496 18.844 5.219 1 53.72 98 ILE A O 1
ATOM 814 N N . ASN A 1 99 ? 8.461 19.203 6.258 1 57.44 99 ASN A N 1
ATOM 815 C CA . ASN A 1 99 ? 9.133 18.266 5.367 1 57.44 99 ASN A CA 1
ATOM 816 C C . ASN A 1 99 ? 8.562 16.859 5.5 1 57.44 99 ASN A C 1
ATOM 818 O O . ASN A 1 99 ? 8.352 16.172 4.5 1 57.44 99 ASN A O 1
ATOM 822 N N . VAL A 1 100 ? 8.375 16.578 6.719 1 61.06 100 VAL A N 1
ATOM 823 C CA . VAL A 1 100 ? 7.812 15.258 7 1 61.06 100 VAL A CA 1
ATOM 824 C C . VAL A 1 100 ? 6.406 15.164 6.402 1 61.06 100 VAL A C 1
ATOM 826 O O . VAL A 1 100 ? 6.059 14.164 5.777 1 61.06 100 VAL A O 1
ATOM 829 N N . LEU A 1 101 ? 5.684 16.281 6.609 1 61.06 101 LEU A N 1
ATOM 830 C CA . LEU A 1 101 ? 4.316 16.297 6.102 1 61.06 101 LEU A CA 1
ATOM 831 C C . LEU A 1 101 ? 4.305 16.266 4.578 1 61.06 101 LEU A C 1
ATOM 833 O O . LEU A 1 101 ? 3.492 15.562 3.975 1 61.06 101 LEU A O 1
ATOM 837 N N . THR A 1 102 ? 5.168 16.969 4.035 1 58.47 102 THR A N 1
ATOM 838 C CA . THR A 1 102 ? 5.254 17.031 2.582 1 58.47 102 THR A CA 1
ATOM 839 C C . THR A 1 102 ? 5.602 15.664 2.002 1 58.47 102 THR A C 1
ATOM 841 O O . THR A 1 102 ? 5.008 15.234 1.009 1 58.47 102 THR A O 1
ATOM 844 N N . GLU A 1 103 ? 6.574 15.094 2.633 1 59.28 103 GLU A N 1
ATOM 845 C CA . GLU A 1 103 ? 6.965 13.758 2.182 1 59.28 103 GLU A CA 1
ATOM 846 C C . GLU A 1 103 ? 5.816 12.766 2.32 1 59.28 103 GLU A C 1
ATOM 848 O O . GLU A 1 103 ? 5.609 11.922 1.45 1 59.28 103 GLU A O 1
ATOM 853 N N . THR A 1 104 ? 5.207 12.93 3.445 1 61.41 104 THR A N 1
ATOM 854 C CA . THR A 1 104 ? 4.074 12.047 3.705 1 61.41 104 THR A CA 1
ATOM 855 C C . THR A 1 104 ? 2.975 12.258 2.67 1 61.41 104 THR A C 1
ATOM 857 O O . THR A 1 104 ? 2.412 11.297 2.146 1 61.41 104 THR A O 1
ATOM 860 N N . VAL A 1 105 ? 2.744 13.492 2.426 1 59.5 105 VAL A N 1
ATOM 861 C CA . VAL A 1 105 ? 1.713 13.836 1.452 1 59.5 105 VAL A CA 1
ATOM 862 C C . VAL A 1 105 ? 2.131 13.352 0.066 1 59.5 105 VAL A C 1
ATOM 864 O O . VAL A 1 105 ? 1.298 12.867 -0.707 1 59.5 105 VAL A O 1
ATOM 867 N N . SER A 1 106 ? 3.379 13.492 -0.23 1 57.62 106 SER A N 1
ATOM 868 C CA . SER A 1 106 ? 3.871 13 -1.514 1 57.62 106 SER A CA 1
ATOM 869 C C . SER A 1 106 ? 3.625 11.508 -1.665 1 57.62 106 SER A C 1
ATOM 871 O O . SER A 1 106 ? 3.287 11.031 -2.752 1 57.62 106 SER A O 1
ATOM 873 N N . MET A 1 107 ? 3.82 10.82 -0.557 1 60.88 107 MET A N 1
ATOM 874 C CA . MET A 1 107 ? 3.539 9.383 -0.548 1 60.88 107 MET A CA 1
ATOM 875 C C . MET A 1 107 ? 2.053 9.117 -0.763 1 60.88 107 MET A C 1
ATOM 877 O O . MET A 1 107 ? 1.681 8.219 -1.513 1 60.88 107 MET A O 1
ATOM 881 N N . LEU A 1 108 ? 1.348 9.992 -0.085 1 58.62 108 LEU A N 1
ATOM 882 C CA . LEU A 1 108 ? -0.099 9.82 -0.151 1 58.62 108 LEU A CA 1
ATOM 883 C C . LEU A 1 108 ? -0.628 10.18 -1.534 1 58.62 108 LEU A C 1
ATOM 885 O O . LEU A 1 108 ? -1.594 9.578 -2.012 1 58.62 108 LEU A O 1
ATOM 889 N N . LYS A 1 109 ? -0.062 11.211 -2.139 1 57.59 109 LYS A N 1
ATOM 890 C CA . LYS A 1 109 ? -0.446 11.641 -3.482 1 57.59 109 LYS A CA 1
ATOM 891 C C . LYS A 1 109 ? -0.344 10.484 -4.477 1 57.59 109 LYS A C 1
ATOM 893 O O . LYS A 1 109 ? -1.01 10.492 -5.516 1 57.59 109 LYS A O 1
ATOM 898 N N . GLN A 1 110 ? 0.509 9.664 -4.074 1 51.88 110 GLN A N 1
ATOM 899 C CA . GLN A 1 110 ? 0.638 8.508 -4.953 1 51.88 110 GLN A CA 1
ATOM 900 C C . GLN A 1 110 ? -0.646 7.684 -4.973 1 51.88 110 GLN A C 1
ATOM 902 O O . GLN A 1 110 ? -0.88 6.91 -5.902 1 51.88 110 GLN A O 1
ATOM 907 N N . PHE A 1 111 ? -1.314 8 -3.902 1 50.25 111 PHE A N 1
ATOM 908 C CA . PHE A 1 111 ? -2.627 7.363 -3.867 1 50.25 111 PHE A CA 1
ATOM 909 C C . PHE A 1 111 ? -3.684 8.266 -4.488 1 50.25 111 PHE A C 1
ATOM 911 O O . PHE A 1 111 ? -4.449 8.922 -3.777 1 50.25 111 PHE A O 1
ATOM 918 N N . LYS A 1 112 ? -3.547 8.734 -5.645 1 50.53 112 LYS A N 1
ATOM 919 C CA . LYS A 1 112 ? -4.305 9.719 -6.414 1 50.53 112 LYS A CA 1
ATOM 920 C C . LYS A 1 112 ? -5.809 9.477 -6.277 1 50.53 112 LYS A C 1
ATOM 922 O O . LYS A 1 112 ? -6.613 10.352 -6.625 1 50.53 112 LYS A O 1
ATOM 927 N N . ASP A 1 113 ? -6.098 8.422 -5.762 1 50.31 113 ASP A N 1
ATOM 928 C CA . ASP A 1 113 ? -7.5 8.062 -5.941 1 50.31 113 ASP A CA 1
ATOM 929 C C . ASP A 1 113 ? -8.359 8.617 -4.805 1 50.31 113 ASP A C 1
ATOM 931 O O . ASP A 1 113 ? -9.586 8.523 -4.844 1 50.31 113 ASP A O 1
ATOM 935 N N . PHE A 1 114 ? -7.734 9.047 -3.834 1 50.47 114 PHE A N 1
ATOM 936 C CA . PHE A 1 114 ? -8.5 9.578 -2.713 1 50.47 114 PHE A CA 1
ATOM 937 C C . PHE A 1 114 ? -8.602 11.094 -2.799 1 50.47 114 PHE A C 1
ATOM 939 O O . PHE A 1 114 ? -7.59 11.781 -2.893 1 50.47 114 PHE A O 1
ATOM 946 N N . SER A 1 115 ? -9.797 11.57 -3.158 1 54.25 115 SER A N 1
ATOM 947 C CA . SER A 1 115 ? -9.992 13.016 -3.146 1 54.25 115 SER A CA 1
ATOM 948 C C . SER A 1 115 ? -9.453 13.641 -1.862 1 54.25 115 SER A C 1
ATOM 950 O O . SER A 1 115 ? -9.078 14.812 -1.847 1 54.25 115 SER A O 1
ATOM 952 N N . LEU A 1 116 ? -9.578 12.742 -0.798 1 56.12 116 LEU A N 1
ATOM 953 C CA . LEU A 1 116 ? -9.047 13.18 0.492 1 56.12 116 LEU A CA 1
ATOM 954 C C . LEU A 1 116 ? -7.609 13.664 0.354 1 56.12 116 LEU A C 1
ATOM 956 O O . LEU A 1 116 ? -7.223 14.656 0.984 1 56.12 116 LEU A O 1
ATOM 960 N N . PHE A 1 117 ? -7.02 13.07 -0.575 1 58.28 117 PHE A N 1
ATOM 961 C CA . PHE A 1 117 ? -5.613 13.406 -0.729 1 58.28 117 PHE A CA 1
ATOM 962 C C . PHE A 1 117 ? -5.453 14.766 -1.408 1 58.28 117 PHE A C 1
ATOM 964 O O . PHE A 1 117 ? -4.484 15.484 -1.155 1 58.28 117 PHE A O 1
ATOM 971 N N . SER A 1 118 ? -6.395 14.961 -2.338 1 59.22 118 SER A N 1
ATOM 972 C CA . SER A 1 118 ? -6.367 16.297 -2.934 1 59.22 118 SER A CA 1
ATOM 973 C C . SER A 1 118 ? -6.52 17.375 -1.872 1 59.22 118 SER A C 1
ATOM 975 O O . SER A 1 118 ? -5.844 18.406 -1.925 1 59.22 118 SER A O 1
ATOM 977 N N . ASP A 1 119 ? -7.355 17.016 -0.955 1 59.84 119 ASP A N 1
ATOM 978 C CA . ASP A 1 119 ? -7.574 17.984 0.128 1 59.84 119 ASP A CA 1
ATOM 979 C C . ASP A 1 119 ? -6.312 18.156 0.97 1 59.84 119 ASP A C 1
ATOM 981 O O . ASP A 1 119 ? -5.969 19.266 1.361 1 59.84 119 ASP A O 1
ATOM 985 N N . VAL A 1 120 ? -5.727 17 1.241 1 60.88 120 VAL A N 1
ATOM 986 C CA . VAL A 1 120 ? -4.5 17.062 2.029 1 60.88 120 VAL A CA 1
ATOM 987 C C . VAL A 1 120 ? -3.436 17.844 1.274 1 60.88 120 VAL A C 1
ATOM 989 O O . VAL A 1 120 ? -2.691 18.625 1.875 1 60.88 120 VAL A O 1
ATOM 992 N N . SER A 1 121 ? -3.432 17.562 -0.04 1 58.22 121 SER A N 1
ATOM 993 C CA . SER A 1 121 ? -2.488 18.328 -0.85 1 58.22 121 SER A CA 1
ATOM 994 C C . SER A 1 121 ? -2.719 19.828 -0.703 1 58.22 121 SER A C 1
ATOM 996 O O . SER A 1 121 ? -1.765 20.609 -0.616 1 58.22 121 SER A O 1
ATOM 998 N N . ASP A 1 122 ? -3.961 20.141 -0.765 1 59.31 122 ASP A N 1
ATOM 999 C CA . ASP A 1 122 ? -4.309 21.547 -0.608 1 59.31 122 ASP A CA 1
ATOM 1000 C C . ASP A 1 122 ? -3.895 22.078 0.767 1 59.31 122 ASP A C 1
ATOM 1002 O O . ASP A 1 122 ? -3.381 23.188 0.888 1 59.31 122 ASP A O 1
ATOM 1006 N N . ILE A 1 123 ? -4.16 21.188 1.716 1 59.66 123 ILE A N 1
ATOM 1007 C CA . ILE A 1 123 ? -3.793 21.547 3.08 1 59.66 123 ILE A CA 1
ATOM 1008 C C . ILE A 1 123 ? -2.277 21.719 3.176 1 59.66 123 ILE A C 1
ATOM 1010 O O . ILE A 1 123 ? -1.793 22.688 3.768 1 59.66 123 ILE A O 1
ATOM 1014 N N . LEU A 1 124 ? -1.652 20.766 2.643 1 57.28 124 LEU A N 1
ATOM 1015 C CA . LEU A 1 124 ? -0.195 20.797 2.676 1 57.28 124 LEU A CA 1
ATOM 1016 C C . LEU A 1 124 ? 0.333 22.047 1.972 1 57.28 124 LEU A C 1
ATOM 1018 O O . LEU A 1 124 ? 1.294 22.656 2.434 1 57.28 124 LEU A O 1
ATOM 1022 N N . GLN A 1 125 ? -0.253 22.172 0.768 1 54.78 125 GLN A N 1
ATOM 1023 C CA . GLN A 1 125 ? 0.139 23.391 0.049 1 54.78 125 GLN A CA 1
ATOM 1024 C C . GLN A 1 125 ? -0.03 24.625 0.924 1 54.78 125 GLN A C 1
ATOM 1026 O O . GLN A 1 125 ? 0.843 25.5 0.951 1 54.78 125 GLN A O 1
ATOM 1031 N N . ARG A 1 126 ? -1.083 24.656 1.523 1 55.84 126 ARG A N 1
ATOM 1032 C CA . ARG A 1 126 ? -1.357 25.797 2.396 1 55.84 126 ARG A CA 1
ATOM 1033 C C . ARG A 1 126 ? -0.374 25.844 3.561 1 55.84 126 ARG A C 1
ATOM 1035 O O . ARG A 1 126 ? 0.067 26.922 3.965 1 55.84 126 ARG A O 1
ATOM 1042 N N . LEU A 1 127 ? -0.148 24.672 4.043 1 53.91 127 LEU A N 1
ATOM 1043 C CA . LEU A 1 127 ? 0.812 24.578 5.137 1 53.91 127 LEU A CA 1
ATOM 1044 C C . LEU A 1 127 ? 2.213 24.953 4.664 1 53.91 127 LEU A C 1
ATOM 1046 O O . LEU A 1 127 ? 2.947 25.641 5.371 1 53.91 127 LEU A O 1
ATOM 1050 N N . GLU A 1 128 ? 2.568 24.203 3.543 1 50.62 128 GLU A N 1
ATOM 1051 C CA . GLU A 1 128 ? 3.855 24.531 2.939 1 50.62 128 GLU A CA 1
ATOM 1052 C C . GLU A 1 128 ? 3.986 26.031 2.717 1 50.62 128 GLU A C 1
ATOM 1054 O O . GLU A 1 128 ? 5.055 26.609 2.93 1 50.62 128 GLU A O 1
ATOM 1059 N N . ASP A 1 129 ? 2.914 26.438 2.098 1 46.28 129 ASP A N 1
ATOM 1060 C CA . ASP A 1 129 ? 2.895 27.859 1.835 1 46.28 129 ASP A CA 1
ATOM 1061 C C . ASP A 1 129 ? 3.133 28.656 3.115 1 46.28 129 ASP A C 1
ATOM 1063 O O . ASP A 1 129 ? 3.785 29.703 3.09 1 46.28 129 ASP A O 1
ATOM 1067 N N . LYS A 1 130 ? 2.547 28.031 4.062 1 44.69 130 LYS A N 1
ATOM 1068 C CA . LYS A 1 130 ? 2.689 28.766 5.316 1 44.69 130 LYS A CA 1
ATOM 1069 C C . LYS A 1 130 ? 4.086 28.594 5.902 1 44.69 130 LYS A C 1
ATOM 1071 O O . LYS A 1 130 ? 4.609 29.5 6.562 1 44.69 130 LYS A O 1
ATOM 1076 N N . ILE A 1 131 ? 4.48 27.266 5.844 1 42.94 131 ILE A N 1
ATOM 1077 C CA . ILE A 1 131 ? 5.797 27.062 6.445 1 42.94 131 ILE A CA 1
ATOM 1078 C C . ILE A 1 131 ? 6.887 27.438 5.449 1 42.94 131 ILE A C 1
ATOM 1080 O O . ILE A 1 131 ? 8.078 27.328 5.746 1 42.94 131 ILE A O 1
ATOM 1084 N N . TYR A 1 132 ? 6.762 28.234 4.539 1 37.44 132 TYR A N 1
ATOM 1085 C CA . TYR A 1 132 ? 7.727 28.703 3.549 1 37.44 132 TYR A CA 1
ATOM 1086 C C . TYR A 1 132 ? 8.656 27.578 3.125 1 37.44 132 TYR A C 1
ATOM 1088 O O . TYR A 1 132 ? 9.859 27.781 2.947 1 37.44 132 TYR A O 1
ATOM 1096 N N . ALA A 1 133 ? 8.242 26.422 3.402 1 39.66 133 ALA A N 1
ATOM 1097 C CA . ALA A 1 133 ? 9.195 25.375 3.029 1 39.66 133 ALA A CA 1
ATOM 1098 C C . ALA A 1 133 ? 9.375 25.312 1.516 1 39.66 133 ALA A C 1
ATOM 1100 O O . ALA A 1 133 ? 8.438 25.578 0.762 1 39.66 133 ALA A O 1
ATOM 1101 N N . GLU A 1 134 ? 10.562 25.609 0.926 1 35.81 134 GLU A N 1
ATOM 1102 C CA . GLU A 1 134 ? 10.969 25.516 -0.471 1 35.81 134 GLU A CA 1
ATOM 1103 C C . GLU A 1 134 ? 10.281 24.344 -1.166 1 35.81 134 GLU A C 1
ATOM 1105 O O . GLU A 1 134 ? 10.203 23.234 -0.61 1 35.81 134 GLU A O 1
ATOM 1110 N N . LYS A 1 135 ? 9.266 24.703 -1.895 1 40.59 135 LYS A N 1
ATOM 1111 C CA . LYS A 1 135 ? 8.727 23.719 -2.826 1 40.59 135 LYS A CA 1
ATOM 1112 C C . LYS A 1 135 ? 9.836 22.859 -3.418 1 40.59 135 LYS A C 1
ATOM 1114 O O . LYS A 1 135 ? 10.695 23.344 -4.152 1 40.59 135 LYS A O 1
ATOM 1119 N N . SER A 1 136 ? 10.688 22.25 -2.789 1 38.41 136 SER A N 1
ATOM 1120 C CA . SER A 1 136 ? 11.688 21.516 -3.555 1 38.41 136 SER A CA 1
ATOM 1121 C C . SER A 1 136 ? 11.039 20.562 -4.551 1 38.41 136 SER A C 1
ATOM 1123 O O . SER A 1 136 ? 10.109 19.844 -4.203 1 38.41 136 SER A O 1
ATOM 1125 N N . ASN A 1 137 ? 10.805 21.141 -5.805 1 43.44 137 ASN A N 1
ATOM 1126 C CA . ASN A 1 137 ? 10.484 20.266 -6.926 1 43.44 137 ASN A CA 1
ATOM 1127 C C . ASN A 1 137 ? 11.125 18.891 -6.762 1 43.44 137 ASN A C 1
ATOM 1129 O O . ASN A 1 137 ? 12.07 18.547 -7.484 1 43.44 137 ASN A O 1
ATOM 1133 N N . THR A 1 138 ? 11.281 18.516 -5.621 1 50.5 138 THR A N 1
ATOM 1134 C CA . THR A 1 138 ? 12.031 17.281 -5.434 1 50.5 138 THR A CA 1
ATOM 1135 C C . THR A 1 138 ? 11.211 16.078 -5.883 1 50.5 138 THR A C 1
ATOM 1137 O O . THR A 1 138 ? 10 16.031 -5.648 1 50.5 138 THR A O 1
ATOM 1140 N N . ARG A 1 139 ? 11.719 15.539 -6.984 1 61.66 139 ARG A N 1
ATOM 1141 C CA . ARG A 1 139 ? 11.172 14.258 -7.434 1 61.66 139 ARG A CA 1
ATOM 1142 C C . ARG A 1 139 ? 10.836 13.359 -6.246 1 61.66 139 ARG A C 1
ATOM 1144 O O . ARG A 1 139 ? 11.555 13.359 -5.238 1 61.66 139 ARG A O 1
ATOM 1151 N N . PRO A 1 140 ? 9.742 12.734 -6.316 1 67.44 140 PRO A N 1
ATOM 1152 C CA . PRO A 1 140 ? 9.375 11.844 -5.211 1 67.44 140 PRO A CA 1
ATOM 1153 C C . PRO A 1 140 ? 10.461 10.82 -4.898 1 67.44 140 PRO A C 1
ATOM 1155 O O . PRO A 1 140 ? 11.055 10.242 -5.812 1 67.44 140 PRO A O 1
ATOM 1158 N N . ILE A 1 141 ? 10.859 10.742 -3.734 1 73.12 141 ILE A N 1
ATOM 1159 C CA . ILE A 1 141 ? 11.875 9.805 -3.26 1 73.12 141 ILE A CA 1
ATOM 1160 C C . ILE A 1 141 ? 11.227 8.445 -2.979 1 73.12 141 ILE A C 1
ATOM 1162 O O . ILE A 1 141 ? 11.859 7.402 -3.158 1 73.12 141 ILE A O 1
ATOM 1166 N N . ILE A 1 142 ? 10 8.484 -2.584 1 72 142 ILE A N 1
ATOM 1167 C CA . ILE A 1 142 ? 9.289 7.262 -2.227 1 72 142 ILE A CA 1
ATOM 1168 C C . ILE A 1 142 ? 8.312 6.887 -3.34 1 72 142 ILE A C 1
ATOM 1170 O O . ILE A 1 142 ? 7.535 7.727 -3.803 1 72 142 ILE A O 1
ATOM 1174 N N . HIS A 1 143 ? 8.43 5.746 -3.785 1 74.56 143 HIS A N 1
ATOM 1175 C CA . HIS A 1 143 ? 7.535 5.227 -4.812 1 74.56 143 HIS A CA 1
ATOM 1176 C C . HIS A 1 143 ? 6.789 3.992 -4.316 1 74.56 143 HIS A C 1
ATOM 1178 O O . HIS A 1 143 ? 7.406 2.971 -4.008 1 74.56 143 HIS A O 1
ATOM 1184 N N . LEU A 1 144 ? 5.496 4.133 -4.227 1 72.44 144 LEU A N 1
ATOM 1185 C CA . LEU A 1 144 ? 4.648 3.025 -3.791 1 72.44 144 LEU A CA 1
ATOM 1186 C C . LEU A 1 144 ? 4.078 2.275 -4.988 1 72.44 144 LEU A C 1
ATOM 1188 O O . LEU A 1 144 ? 3.93 2.848 -6.07 1 72.44 144 LEU A O 1
ATOM 1192 N N . ASP A 1 145 ? 3.83 1.016 -4.73 1 72.69 145 ASP A N 1
ATOM 1193 C CA . ASP A 1 145 ? 3.162 0.23 -5.762 1 72.69 145 ASP A CA 1
ATOM 1194 C C . ASP A 1 145 ? 1.714 0.677 -5.941 1 72.69 145 ASP A C 1
ATOM 1196 O O . ASP A 1 145 ? 0.991 0.868 -4.961 1 72.69 145 ASP A O 1
ATOM 1200 N N . LYS A 1 146 ? 1.378 1.085 -7.203 1 66.19 146 LYS A N 1
ATOM 1201 C CA . LYS A 1 146 ? 0.03 1.575 -7.473 1 66.19 146 LYS A CA 1
ATOM 1202 C C . LYS A 1 146 ? -0.523 0.977 -8.766 1 66.19 146 LYS A C 1
ATOM 1204 O O . LYS A 1 146 ? 0.24 0.545 -9.633 1 66.19 146 LYS A O 1
ATOM 1209 N N . ASN A 1 147 ? -1.834 0.772 -8.688 1 64.94 147 ASN A N 1
ATOM 1210 C CA . ASN A 1 147 ? -2.549 0.428 -9.906 1 64.94 147 ASN A CA 1
ATOM 1211 C C . ASN A 1 147 ? -3.451 1.569 -10.375 1 64.94 147 ASN A C 1
ATOM 1213 O O . ASN A 1 147 ? -4.5 1.817 -9.773 1 64.94 147 ASN A O 1
ATOM 1217 N N . ASP A 1 148 ? -3.037 2.324 -11.336 1 61.44 148 ASP A N 1
ATOM 1218 C CA . ASP A 1 148 ? -3.717 3.535 -11.789 1 61.44 148 ASP A CA 1
ATOM 1219 C C . ASP A 1 148 ? -5.023 3.197 -12.5 1 61.44 148 ASP A C 1
ATOM 1221 O O . ASP A 1 148 ? -5.875 4.07 -12.695 1 61.44 148 ASP A O 1
ATOM 1225 N N . ASN A 1 149 ? -5.215 2.02 -12.828 1 63.69 149 ASN A N 1
ATOM 1226 C CA . ASN A 1 149 ? -6.383 1.673 -13.625 1 63.69 149 ASN A CA 1
ATOM 1227 C C . ASN A 1 149 ? -7.383 0.836 -12.828 1 63.69 149 ASN A C 1
ATOM 1229 O O . ASN A 1 149 ? -8.062 -0.026 -13.391 1 63.69 149 ASN A O 1
ATOM 1233 N N . LEU A 1 150 ? -7.422 1.265 -11.578 1 68.62 150 LEU A N 1
ATOM 1234 C CA . LEU A 1 150 ? -8.367 0.532 -10.734 1 68.62 150 LEU A CA 1
ATOM 1235 C C . LEU A 1 150 ? -9.773 1.106 -10.875 1 68.62 150 LEU A C 1
ATOM 1237 O O . LEU A 1 150 ? -9.953 2.326 -10.852 1 68.62 150 LEU A O 1
ATOM 1241 N N . LYS A 1 151 ? -10.742 0.318 -11.109 1 73.38 151 LYS A N 1
ATOM 1242 C CA . LYS A 1 151 ? -12.133 0.747 -11.195 1 73.38 151 LYS A CA 1
ATOM 1243 C C . LYS A 1 151 ? -12.766 0.879 -9.812 1 73.38 151 LYS A C 1
ATOM 1245 O O . LYS A 1 151 ? -12.453 0.104 -8.906 1 73.38 151 LYS A O 1
ATOM 1250 N N . GLY A 1 152 ? -13.633 1.882 -9.625 1 77 152 GLY A N 1
ATOM 1251 C CA . GLY A 1 152 ? -14.438 2.006 -8.422 1 77 152 GLY A CA 1
ATOM 1252 C C . GLY A 1 152 ? -13.82 2.924 -7.379 1 77 152 GLY A C 1
ATOM 1253 O O . GLY A 1 152 ? -14.445 3.217 -6.355 1 77 152 GLY A O 1
ATOM 1254 N N . LEU A 1 153 ? -12.711 3.404 -7.652 1 75 153 LEU A N 1
ATOM 1255 C CA . LEU A 1 153 ? -12 4.246 -6.695 1 75 153 LEU A CA 1
ATOM 1256 C C . LEU A 1 153 ? -12.758 5.551 -6.453 1 75 153 LEU A C 1
ATOM 1258 O O . LEU A 1 153 ? -12.656 6.137 -5.375 1 75 153 LEU A O 1
ATOM 1262 N N . HIS A 1 154 ? -13.469 5.984 -7.402 1 76.75 154 HIS A N 1
ATOM 1263 C CA . HIS A 1 154 ? -14.203 7.242 -7.297 1 76.75 154 HIS A CA 1
ATOM 1264 C C . HIS A 1 154 ? -15.289 7.16 -6.23 1 76.75 154 HIS A C 1
ATOM 1266 O O . HIS A 1 154 ? -15.797 8.188 -5.773 1 76.75 154 HIS A O 1
ATOM 1272 N N . PHE A 1 155 ? -15.633 5.949 -5.777 1 84.44 155 PHE A N 1
ATOM 1273 C CA . PHE A 1 155 ? -16.656 5.777 -4.742 1 84.44 155 PHE A CA 1
ATOM 1274 C C . PHE A 1 155 ? -16.031 5.922 -3.355 1 84.44 155 PHE A C 1
ATOM 1276 O O . PHE A 1 155 ? -16.766 6.035 -2.361 1 84.44 155 PHE A O 1
ATOM 1283 N N . LEU A 1 156 ? -14.789 5.895 -3.266 1 81.06 156 LEU A N 1
ATOM 1284 C CA . LEU A 1 156 ? -14.094 5.785 -1.989 1 81.06 156 LEU A CA 1
ATOM 1285 C C . LEU A 1 156 ? -14.5 6.91 -1.047 1 81.06 156 LEU A C 1
ATOM 1287 O O . LEU A 1 156 ? -14.852 6.664 0.11 1 81.06 156 LEU A O 1
ATOM 1291 N N . ASP A 1 157 ? -14.523 8.102 -1.541 1 73.25 157 ASP A N 1
ATOM 1292 C CA . ASP A 1 157 ? -14.828 9.258 -0.708 1 73.25 157 ASP A CA 1
ATOM 1293 C C . ASP A 1 157 ? -16.25 9.195 -0.178 1 73.25 157 ASP A C 1
ATOM 1295 O O . ASP A 1 157 ? -16.484 9.383 1.019 1 73.25 157 ASP A O 1
ATOM 1299 N N . VAL A 1 158 ? -17.094 8.969 -1.034 1 80.5 158 VAL A N 1
ATOM 1300 C CA . VAL A 1 158 ? -18.516 8.938 -0.675 1 80.5 158 VAL A CA 1
ATOM 1301 C C . VAL A 1 158 ? -18.766 7.816 0.324 1 80.5 158 VAL A C 1
ATOM 1303 O O . VAL A 1 158 ? -19.531 7.988 1.28 1 80.5 158 VAL A O 1
ATOM 1306 N N . LEU A 1 159 ? -18.172 6.727 0.118 1 88 159 LEU A N 1
ATOM 1307 C CA . LEU A 1 159 ? -18.344 5.59 1.016 1 88 159 LEU A CA 1
ATOM 1308 C C . LEU A 1 159 ? -17.734 5.879 2.381 1 88 159 LEU A C 1
ATOM 1310 O O . LEU A 1 159 ? -18.297 5.523 3.412 1 88 159 LEU A O 1
ATOM 1314 N N . TYR A 1 160 ? -16.609 6.527 2.4 1 77 160 TYR A N 1
ATOM 1315 C CA . TYR A 1 160 ? -15.961 6.918 3.643 1 77 160 TYR A CA 1
ATOM 1316 C C . TYR A 1 160 ? -16.859 7.816 4.477 1 77 160 TYR A C 1
ATOM 1318 O O . TYR A 1 160 ? -17.047 7.582 5.676 1 77 160 TYR A O 1
ATOM 1326 N N . GLN A 1 161 ? -17.375 8.766 3.857 1 73.88 161 GLN A N 1
ATOM 1327 C CA . GLN A 1 161 ? -18.25 9.711 4.539 1 73.88 161 GLN A CA 1
ATOM 1328 C C . GLN A 1 161 ? -19.484 9.008 5.09 1 73.88 161 GLN A C 1
ATOM 1330 O O . GLN A 1 161 ? -19.953 9.336 6.184 1 73.88 161 GLN A O 1
ATOM 1335 N N . ALA A 1 162 ? -20.016 8.086 4.285 1 85 162 ALA A N 1
ATOM 1336 C CA . ALA A 1 162 ? -21.188 7.336 4.723 1 85 162 ALA A CA 1
ATOM 1337 C C . ALA A 1 162 ? -20.906 6.555 6.004 1 85 162 ALA A C 1
ATOM 1339 O O . ALA A 1 162 ? -21.75 6.465 6.891 1 85 162 ALA A O 1
ATOM 1340 N N . ILE A 1 163 ? -19.734 5.996 6.133 1 85.38 163 ILE A N 1
ATOM 1341 C CA . ILE A 1 163 ? -19.328 5.234 7.312 1 85.38 163 ILE A CA 1
ATOM 1342 C C . ILE A 1 163 ? -19.172 6.172 8.508 1 85.38 163 ILE A C 1
ATOM 1344 O O . ILE A 1 163 ? -19.672 5.887 9.594 1 85.38 163 ILE A O 1
ATOM 1348 N N . VAL A 1 164 ? -18.516 7.309 8.289 1 73.62 164 VAL A N 1
ATOM 1349 C CA . VAL A 1 164 ? -18.266 8.289 9.352 1 73.62 164 VAL A CA 1
ATOM 1350 C C . VAL A 1 164 ? -19.594 8.805 9.891 1 73.62 164 VAL A C 1
ATOM 1352 O O . VAL A 1 164 ? -19.781 8.914 11.109 1 73.62 164 VAL A O 1
ATOM 1355 N N . LYS A 1 165 ? -20.469 9.039 9.008 1 75.12 165 LYS A N 1
ATOM 1356 C CA . LYS A 1 165 ? -21.734 9.648 9.375 1 75.12 165 LYS A CA 1
ATOM 1357 C C . LYS A 1 165 ? -22.766 8.578 9.734 1 75.12 165 LYS A C 1
ATOM 1359 O O . LYS A 1 165 ? -23.922 8.898 10.039 1 75.12 165 LYS A O 1
ATOM 1364 N N . LYS A 1 166 ? -22.406 7.395 9.609 1 86.56 166 LYS A N 1
ATOM 1365 C CA . LYS A 1 166 ? -23.266 6.266 9.945 1 86.56 166 LYS A CA 1
ATOM 1366 C C . LYS A 1 166 ? -24.562 6.309 9.148 1 86.56 166 LYS A C 1
ATOM 1368 O O . LYS A 1 166 ? -25.656 6.234 9.719 1 86.56 166 LYS A O 1
ATOM 1373 N N . VAL A 1 167 ? -24.438 6.312 7.887 1 89.88 167 VAL A N 1
ATOM 1374 C CA . VAL A 1 167 ? -25.578 6.371 6.973 1 89.88 167 VAL A CA 1
ATOM 1375 C C . VAL A 1 167 ? -25.703 5.047 6.223 1 89.88 167 VAL A C 1
ATOM 1377 O O . VAL A 1 167 ? -24.703 4.48 5.777 1 89.88 167 VAL A O 1
ATOM 1380 N N . VAL A 1 168 ? -26.938 4.629 6.125 1 95.38 168 VAL A N 1
ATOM 1381 C CA . VAL A 1 168 ? -27.219 3.424 5.355 1 95.38 168 VAL A CA 1
ATOM 1382 C C . VAL A 1 168 ? -27.172 3.74 3.861 1 95.38 168 VAL A C 1
ATOM 1384 O O . VAL A 1 168 ? -27.625 4.797 3.428 1 95.38 168 VAL A O 1
ATOM 1387 N N . LEU A 1 169 ? -26.609 2.744 3.094 1 96.88 169 LEU A N 1
ATOM 1388 C CA . LEU A 1 169 ? -26.453 2.939 1.657 1 96.88 169 LEU A CA 1
ATOM 1389 C C . LEU A 1 169 ? -27.5 2.15 0.881 1 96.88 169 LEU A C 1
ATOM 1391 O O . LEU A 1 169 ? -28.031 1.148 1.377 1 96.88 169 LEU A O 1
ATOM 1395 N N . LYS A 1 170 ? -27.859 2.637 -0.234 1 97 170 LYS A N 1
ATOM 1396 C CA . LYS A 1 170 ? -28.516 1.876 -1.297 1 97 170 LYS A CA 1
ATOM 1397 C C . LYS A 1 170 ? -27.547 1.624 -2.457 1 97 170 LYS A C 1
ATOM 1399 O O . LYS A 1 170 ? -27.234 2.541 -3.215 1 97 170 LYS A O 1
ATOM 1404 N N . LEU A 1 171 ? -27.156 0.348 -2.617 1 96.94 171 LEU A N 1
ATOM 1405 C CA . LEU A 1 171 ? -26.094 0.026 -3.576 1 96.94 171 LEU A CA 1
ATOM 1406 C C . LEU A 1 171 ? -26.672 -0.723 -4.777 1 96.94 171 LEU A C 1
ATOM 1408 O O . LEU A 1 171 ? -27.547 -1.582 -4.621 1 96.94 171 LEU A O 1
ATOM 1412 N N . GLU A 1 172 ? -26.297 -0.317 -5.895 1 96.38 172 GLU A N 1
ATOM 1413 C CA . GLU A 1 172 ? -26.375 -1.161 -7.082 1 96.38 172 GLU A CA 1
ATOM 1414 C C . GLU A 1 172 ? -25.062 -1.881 -7.34 1 96.38 172 GLU A C 1
ATOM 1416 O O . GLU A 1 172 ? -24.016 -1.24 -7.484 1 96.38 172 GLU A O 1
ATOM 1421 N N . TYR A 1 173 ? -25.141 -3.221 -7.359 1 94.81 173 TYR A N 1
ATOM 1422 C CA . TYR A 1 173 ? -23.938 -4.039 -7.375 1 94.81 173 TYR A CA 1
ATOM 1423 C C . TYR A 1 173 ? -24.031 -5.145 -8.414 1 94.81 173 TYR A C 1
ATOM 1425 O O . TYR A 1 1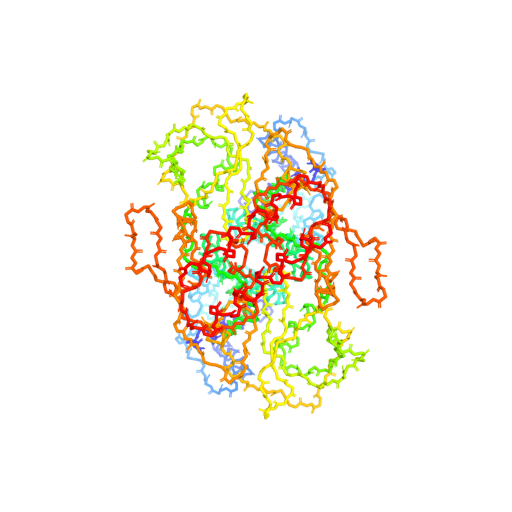73 ? -25.062 -5.82 -8.508 1 94.81 173 TYR A O 1
ATOM 1433 N N . LYS A 1 174 ? -23.016 -5.293 -9.203 1 92.06 174 LYS A N 1
ATOM 1434 C CA . LYS A 1 174 ? -22.969 -6.352 -10.203 1 92.06 174 LYS A CA 1
ATOM 1435 C C . LYS A 1 174 ? -21.766 -7.266 -9.992 1 92.06 174 LYS A C 1
ATOM 1437 O O . LYS A 1 174 ? -20.656 -6.941 -10.406 1 92.06 174 LYS A O 1
ATOM 1442 N N . SER A 1 175 ? -22.078 -8.406 -9.398 1 88.69 175 SER A N 1
ATOM 1443 C CA . SER A 1 175 ? -21 -9.375 -9.203 1 88.69 175 SER A CA 1
ATOM 1444 C C . SER A 1 175 ? -20.5 -9.922 -10.539 1 88.69 175 SER A C 1
ATOM 1446 O O . SER A 1 175 ? -21.203 -9.836 -11.547 1 88.69 175 SER A O 1
ATOM 1448 N N . PHE A 1 176 ? -19.344 -10.484 -10.594 1 84.75 176 PHE A N 1
ATOM 1449 C CA . PHE A 1 176 ? -18.75 -10.984 -11.82 1 84.75 176 PHE A CA 1
ATOM 1450 C C . PHE A 1 176 ? -19.484 -12.219 -12.32 1 84.75 176 PHE A C 1
ATOM 1452 O O . PHE A 1 176 ? -19.453 -12.531 -13.508 1 84.75 176 PHE A O 1
ATOM 1459 N N . LYS A 1 177 ? -20.094 -12.891 -11.406 1 81.94 177 LYS A N 1
ATOM 1460 C CA . LYS A 1 177 ? -20.797 -14.125 -11.766 1 81.94 177 LYS A CA 1
ATOM 1461 C C . LYS A 1 177 ? -22.25 -13.852 -12.125 1 81.94 177 LYS A C 1
ATOM 1463 O O . LYS A 1 177 ? -22.938 -14.719 -12.68 1 81.94 177 LYS A O 1
ATOM 1468 N N . ALA A 1 178 ? -22.641 -12.656 -11.805 1 82.19 178 ALA A N 1
ATOM 1469 C CA . ALA A 1 178 ? -24.062 -12.359 -11.977 1 82.19 178 ALA A CA 1
ATOM 1470 C C . ALA A 1 178 ? -24.344 -11.781 -13.359 1 82.19 178 ALA A C 1
ATOM 1472 O O . ALA A 1 178 ? -23.531 -11.039 -13.906 1 82.19 178 ALA A O 1
ATOM 1473 N N . LEU A 1 179 ? -25.453 -12.109 -13.891 1 79.31 179 LEU A N 1
ATOM 1474 C CA . LEU A 1 179 ? -25.875 -11.57 -15.172 1 79.31 179 LEU A CA 1
ATOM 1475 C C . LEU A 1 179 ? -26.484 -10.18 -15.008 1 79.31 179 LEU A C 1
ATOM 1477 O O . LEU A 1 179 ? -26.312 -9.32 -15.875 1 79.31 179 LEU A O 1
ATOM 1481 N N . GLU A 1 180 ? -27.109 -10.055 -13.852 1 85.81 180 GLU A N 1
ATOM 1482 C CA . GLU A 1 180 ? -27.812 -8.781 -13.664 1 85.81 180 GLU A CA 1
ATOM 1483 C C . GLU A 1 180 ? -27.312 -8.07 -12.406 1 85.81 180 GLU A C 1
ATOM 1485 O O . GLU A 1 180 ? -26.75 -8.695 -11.508 1 85.81 180 GLU A O 1
ATOM 1490 N N . THR A 1 181 ? -27.594 -6.793 -12.469 1 90.56 181 THR A N 1
ATOM 1491 C CA . THR A 1 181 ? -27.281 -5.938 -11.328 1 90.56 181 THR A CA 1
ATOM 1492 C C . THR A 1 181 ? -28.312 -6.133 -10.219 1 90.56 181 THR A C 1
ATOM 1494 O O . THR A 1 181 ? -29.5 -6.309 -10.484 1 90.56 181 THR A O 1
ATOM 1497 N N . SER A 1 182 ? -27.859 -6.18 -9.016 1 93.31 182 SER A N 1
ATOM 1498 C CA . SER A 1 182 ? -28.734 -6.262 -7.848 1 93.31 182 SER A CA 1
ATOM 1499 C C . SER A 1 182 ? -28.734 -4.961 -7.055 1 93.31 182 SER A C 1
ATOM 1501 O O . SER A 1 182 ? -27.734 -4.238 -7.047 1 93.31 182 SER A O 1
ATOM 1503 N N . SER A 1 183 ? -29.859 -4.684 -6.555 1 95.06 183 SER A N 1
ATOM 1504 C CA . SER A 1 183 ? -30 -3.51 -5.699 1 95.06 183 SER A CA 1
ATOM 1505 C C . SER A 1 183 ? -30.375 -3.904 -4.273 1 95.06 183 SER A C 1
ATOM 1507 O O . SER A 1 183 ? -31.25 -4.742 -4.062 1 95.06 183 SER A O 1
ATOM 1509 N N . PHE A 1 184 ? -29.656 -3.309 -3.324 1 96.5 184 PHE A N 1
ATOM 1510 C CA . PHE A 1 184 ? -29.953 -3.648 -1.938 1 96.5 184 PHE A CA 1
ATOM 1511 C C . PHE A 1 184 ? -29.453 -2.562 -0.994 1 96.5 184 PHE A C 1
ATOM 1513 O O . PHE A 1 184 ? -28.625 -1.736 -1.377 1 96.5 184 PHE A O 1
ATOM 1520 N N . TYR A 1 185 ? -30.016 -2.584 0.218 1 96.94 185 TYR A N 1
ATOM 1521 C CA . TYR A 1 185 ? -29.516 -1.717 1.281 1 96.94 185 TYR A CA 1
ATOM 1522 C C . TYR A 1 185 ? -28.266 -2.311 1.935 1 96.94 185 TYR A C 1
ATOM 1524 O O . TYR A 1 185 ? -28.109 -3.531 1.973 1 96.94 185 TYR A O 1
ATOM 1532 N N . PHE A 1 186 ? -27.391 -1.407 2.418 1 97.38 186 PHE A N 1
ATOM 1533 C CA . PHE A 1 186 ? -26.109 -1.869 2.951 1 97.38 186 PHE A CA 1
ATOM 1534 C C . PHE A 1 186 ? -25.656 -0.991 4.113 1 97.38 186 PHE A C 1
ATOM 1536 O O . PHE A 1 186 ? -25.766 0.236 4.047 1 97.38 186 PHE A O 1
ATOM 1543 N N . HIS A 1 187 ? -25.297 -1.626 5.164 1 96.81 187 HIS A N 1
ATOM 1544 C CA . HIS A 1 187 ? -24.719 -0.966 6.328 1 96.81 187 HIS A CA 1
ATOM 1545 C C . HIS A 1 187 ? -23.188 -1.067 6.312 1 96.81 187 HIS A C 1
ATOM 1547 O O . HIS A 1 187 ? -22.625 -2.076 6.742 1 96.81 187 HIS A O 1
ATOM 1553 N N . PRO A 1 188 ? -22.516 -0.039 5.844 1 95.88 188 PRO A N 1
ATOM 1554 C CA . PRO A 1 188 ? -21.062 -0.106 5.699 1 95.88 188 PRO A CA 1
ATOM 1555 C C . PRO A 1 188 ? -20.328 0.065 7.031 1 95.88 188 PRO A C 1
ATOM 1557 O O . PRO A 1 188 ? -20.688 0.943 7.824 1 95.88 188 PRO A O 1
ATOM 1560 N N . PHE A 1 189 ? -19.344 -0.779 7.238 1 93.19 189 PHE A N 1
ATOM 1561 C CA . PHE A 1 189 ? -18.594 -0.737 8.492 1 93.19 189 PHE A CA 1
ATOM 1562 C C . PHE A 1 189 ? -17.203 -0.148 8.273 1 93.19 189 PHE A C 1
ATOM 1564 O O . PHE A 1 189 ? -16.781 0.754 9 1 93.19 189 PHE A O 1
ATOM 1571 N N . VAL A 1 190 ? -16.438 -0.679 7.359 1 89.12 190 VAL A N 1
ATOM 1572 C CA . VAL A 1 190 ? -15.062 -0.229 7.129 1 89.12 190 VAL A CA 1
ATOM 1573 C C . VAL A 1 190 ? -14.719 -0.368 5.645 1 89.12 190 VAL A C 1
ATOM 1575 O O . VAL A 1 190 ? -15.445 -1.018 4.891 1 89.12 190 VAL A O 1
ATOM 1578 N N . LEU A 1 191 ? -13.711 0.315 5.23 1 86.62 191 LEU A N 1
ATOM 1579 C CA . LEU A 1 191 ? -13.078 0.16 3.928 1 86.62 191 LEU A CA 1
ATOM 1580 C C . LEU A 1 191 ? -11.742 -0.566 4.055 1 86.62 191 LEU A C 1
ATOM 1582 O O . LEU A 1 191 ? -10.914 -0.21 4.898 1 86.62 191 LEU A O 1
ATOM 1586 N N . LYS A 1 192 ? -11.594 -1.614 3.252 1 88.06 192 LYS A N 1
ATOM 1587 C CA . LYS A 1 192 ? -10.391 -2.439 3.301 1 88.06 192 LYS A CA 1
ATOM 1588 C C . LYS A 1 192 ? -9.68 -2.453 1.953 1 88.06 192 LYS A C 1
ATOM 1590 O O . LYS A 1 192 ? -10.312 -2.605 0.909 1 88.06 192 LYS A O 1
ATOM 1595 N N . GLU A 1 193 ? -8.383 -2.17 2.02 1 83.12 193 GLU A N 1
ATOM 1596 C CA . GLU A 1 193 ? -7.551 -2.277 0.823 1 83.12 193 GLU A CA 1
ATOM 1597 C C . GLU A 1 193 ? -6.746 -3.574 0.822 1 83.12 193 GLU A C 1
ATOM 1599 O O . GLU A 1 193 ? -6.195 -3.971 1.853 1 83.12 193 GLU A O 1
ATOM 1604 N N . PHE A 1 194 ? -6.719 -4.277 -0.286 1 85.94 194 PHE A N 1
ATOM 1605 C CA . PHE A 1 194 ? -5.898 -5.473 -0.447 1 85.94 194 PHE A CA 1
ATOM 1606 C C . PHE A 1 194 ? -5.465 -5.637 -1.898 1 85.94 194 PHE A C 1
ATOM 1608 O O . PHE A 1 194 ? -6.297 -5.613 -2.807 1 85.94 194 PHE A O 1
ATOM 1615 N N . ASN A 1 195 ? -4.16 -5.828 -1.949 1 83.56 195 ASN A N 1
ATOM 1616 C CA . ASN A 1 195 ? -3.596 -6.07 -3.273 1 83.56 195 ASN A CA 1
ATOM 1617 C C . ASN A 1 195 ? -4.078 -5.039 -4.285 1 83.56 195 ASN A C 1
ATOM 1619 O O . ASN A 1 195 ? -4.559 -5.395 -5.363 1 83.56 195 ASN A O 1
ATOM 1623 N N . ASN A 1 196 ? -4.094 -3.814 -3.904 1 78.31 196 ASN A N 1
ATOM 1624 C CA . ASN A 1 196 ? -4.41 -2.654 -4.73 1 78.31 196 ASN A CA 1
ATOM 1625 C C . ASN A 1 196 ? -5.891 -2.609 -5.098 1 78.31 196 ASN A C 1
ATOM 1627 O O . ASN A 1 196 ? -6.273 -1.969 -6.078 1 78.31 196 ASN A O 1
ATOM 1631 N N . ARG A 1 197 ? -6.711 -3.311 -4.398 1 86.12 197 ARG A N 1
ATOM 1632 C CA . ARG A 1 197 ? -8.164 -3.24 -4.523 1 86.12 197 ARG A CA 1
ATOM 1633 C C . ARG A 1 197 ? -8.805 -2.771 -3.221 1 86.12 197 ARG A C 1
ATOM 1635 O O . ARG A 1 197 ? -8.25 -2.98 -2.141 1 86.12 197 ARG A O 1
ATOM 1642 N N . TRP A 1 198 ? -9.93 -2.127 -3.43 1 85.81 198 TRP A N 1
ATOM 1643 C CA . TRP A 1 198 ? -10.656 -1.627 -2.27 1 85.81 198 TRP A CA 1
ATOM 1644 C C . TRP A 1 198 ? -11.984 -2.365 -2.098 1 85.81 198 TRP A C 1
ATOM 1646 O O . TRP A 1 198 ? -12.656 -2.674 -3.082 1 85.81 198 TRP A O 1
ATOM 1656 N N . PHE A 1 199 ? -12.32 -2.566 -0.857 1 92.75 199 PHE A N 1
ATOM 1657 C CA . PHE A 1 199 ? -13.523 -3.312 -0.51 1 92.75 199 PHE A CA 1
ATOM 1658 C C . PHE A 1 199 ? -14.328 -2.578 0.555 1 92.75 199 PHE A C 1
ATOM 1660 O O . PHE A 1 199 ? -13.75 -1.96 1.456 1 92.75 199 PHE A O 1
ATOM 1667 N N . L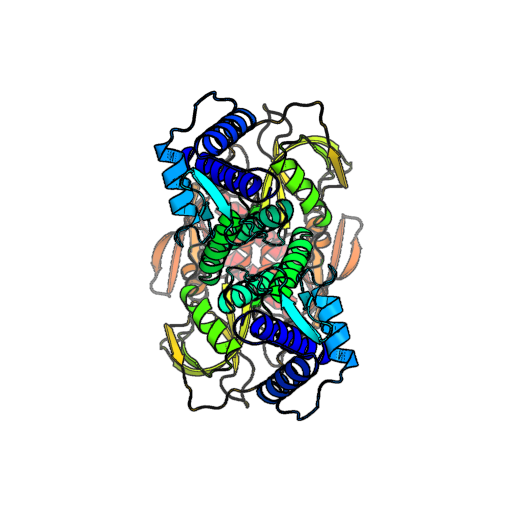EU A 1 200 ? -15.625 -2.666 0.385 1 95.19 200 LEU A N 1
ATOM 1668 C CA . LEU A 1 200 ? -16.562 -2.186 1.401 1 95.19 200 LEU A CA 1
ATOM 1669 C C . LEU A 1 200 ? -17.078 -3.342 2.248 1 95.19 200 LEU A C 1
ATOM 1671 O O . LEU A 1 200 ? -17.688 -4.277 1.72 1 95.19 200 LEU A O 1
ATOM 1675 N N . ILE A 1 201 ? -16.766 -3.281 3.582 1 96.12 201 ILE A N 1
ATOM 1676 C CA . ILE A 1 201 ? -17.188 -4.348 4.488 1 96.12 201 ILE A CA 1
ATOM 1677 C C . ILE A 1 201 ? -18.406 -3.908 5.281 1 96.12 201 ILE A C 1
ATOM 1679 O O . ILE A 1 201 ? -18.453 -2.785 5.785 1 96.12 201 ILE A O 1
ATOM 1683 N N . GLY A 1 202 ? -19.375 -4.762 5.402 1 95.62 202 GLY A N 1
ATOM 1684 C CA . GLY A 1 202 ? -20.578 -4.441 6.148 1 95.62 202 GLY A CA 1
ATOM 1685 C C . GLY A 1 202 ? -21.625 -5.527 6.066 1 95.62 202 GLY A C 1
ATOM 1686 O O . GLY A 1 202 ? -21.312 -6.707 5.914 1 95.62 202 GLY A O 1
ATOM 1687 N N . ARG A 1 203 ? -22.906 -5.066 6.254 1 95.25 203 ARG A N 1
ATOM 1688 C CA . ARG A 1 203 ? -24.031 -5.988 6.238 1 95.25 203 ARG A CA 1
ATOM 1689 C C . ARG A 1 203 ? -25.188 -5.418 5.43 1 95.25 203 ARG A C 1
ATOM 1691 O O . ARG A 1 203 ? -25.391 -4.199 5.383 1 95.25 203 ARG A O 1
ATOM 1698 N N . ARG A 1 204 ? -25.875 -6.387 4.836 1 94.25 204 ARG A N 1
ATOM 1699 C CA . ARG A 1 204 ? -27.125 -5.977 4.195 1 94.25 204 ARG A CA 1
ATOM 1700 C C . ARG A 1 204 ? -28.219 -5.773 5.227 1 94.25 204 ARG A C 1
ATOM 1702 O O . ARG A 1 204 ? -29 -4.816 5.137 1 94.25 204 ARG A O 1
ATOM 1709 N N . LYS A 1 205 ? -28.359 -6.734 6.102 1 92.25 205 LYS A N 1
ATOM 1710 C CA . LYS A 1 205 ? -29.281 -6.699 7.227 1 92.25 205 LYS A CA 1
ATOM 1711 C C . LYS A 1 205 ? -28.641 -7.289 8.484 1 92.25 205 LYS A C 1
ATOM 1713 O O . LYS A 1 205 ? -27.656 -8.023 8.398 1 92.25 205 LYS A O 1
ATOM 1718 N N . ALA A 1 206 ? -29.219 -7.047 9.562 1 89.38 206 ALA A N 1
ATOM 1719 C CA . ALA A 1 206 ? -28.672 -7.48 10.852 1 89.38 206 ALA A CA 1
ATOM 1720 C C . ALA A 1 206 ? -28.578 -9 10.922 1 89.38 206 ALA A C 1
ATOM 1722 O O . ALA A 1 206 ? -27.625 -9.539 11.492 1 89.38 206 ALA A O 1
ATOM 1723 N N . SER A 1 207 ? -29.484 -9.742 10.281 1 90.69 207 SER A N 1
ATOM 1724 C CA . SER A 1 207 ? -29.562 -11.195 10.367 1 90.69 207 SER A CA 1
ATOM 1725 C C . SER A 1 207 ? -28.625 -11.859 9.367 1 90.69 207 SER A C 1
ATOM 1727 O O . SER A 1 207 ? -28.422 -13.078 9.406 1 90.69 207 SER A O 1
ATOM 1729 N N . GLN A 1 208 ? -28.047 -11.094 8.523 1 91.38 208 GLN A N 1
ATOM 1730 C CA . GLN A 1 208 ? -27.203 -11.641 7.469 1 91.38 208 GLN A CA 1
ATOM 1731 C C . GLN A 1 208 ? -25.734 -11.508 7.824 1 91.38 208 GLN A C 1
ATOM 1733 O O . GLN A 1 208 ? -25.359 -10.68 8.656 1 91.38 208 GLN A O 1
ATOM 1738 N N . PRO A 1 209 ? -24.984 -12.367 7.262 1 91.69 209 PRO A N 1
ATOM 1739 C CA . PRO A 1 209 ? -23.547 -12.32 7.559 1 91.69 209 PRO A CA 1
ATOM 1740 C C . PRO A 1 209 ? -22.875 -11.07 7.008 1 91.69 209 PRO A C 1
ATOM 1742 O O . PRO A 1 209 ? -23.422 -10.406 6.121 1 91.69 209 PRO A O 1
ATOM 1745 N N . ILE A 1 210 ? -21.719 -10.812 7.551 1 93.62 210 ILE A N 1
ATOM 1746 C CA . ILE A 1 210 ? -20.875 -9.742 7.031 1 93.62 210 ILE A CA 1
ATOM 1747 C C . ILE A 1 210 ? -20.391 -10.094 5.625 1 93.62 210 ILE A C 1
ATOM 1749 O O . ILE A 1 210 ? -20.031 -11.242 5.355 1 93.62 210 ILE A O 1
ATOM 1753 N N . VAL A 1 211 ? -20.453 -9.078 4.777 1 93.44 211 VAL A N 1
ATOM 1754 C CA . VAL A 1 211 ? -20.031 -9.336 3.404 1 93.44 211 VAL A CA 1
ATOM 1755 C C . VAL A 1 211 ? -18.969 -8.312 2.994 1 93.44 211 VAL A C 1
ATOM 1757 O O . VAL A 1 211 ? -18.906 -7.223 3.561 1 93.44 211 VAL A O 1
ATOM 1760 N N . ASN A 1 212 ? -18.188 -8.758 2.062 1 93.25 212 ASN A N 1
ATOM 1761 C CA . ASN A 1 212 ? -17.156 -7.941 1.435 1 93.25 212 ASN A CA 1
ATOM 1762 C C . ASN A 1 212 ? -17.531 -7.57 0.002 1 93.25 212 ASN A C 1
ATOM 1764 O O . ASN A 1 212 ? -17.641 -8.445 -0.859 1 93.25 212 ASN A O 1
ATOM 1768 N N . LEU A 1 213 ? -17.703 -6.289 -0.24 1 95 213 LEU A N 1
ATOM 1769 C CA . LEU A 1 213 ? -18.078 -5.824 -1.57 1 95 213 LEU A CA 1
ATOM 1770 C C . LEU A 1 213 ? -16.922 -5.109 -2.25 1 95 213 LEU A C 1
ATOM 1772 O O . LEU A 1 213 ? -16.453 -4.074 -1.77 1 95 213 LEU A O 1
ATOM 1776 N N . ALA A 1 214 ? -16.484 -5.672 -3.354 1 94.31 214 ALA A N 1
ATOM 1777 C CA . ALA A 1 214 ? -15.453 -5.004 -4.133 1 94.31 214 ALA A CA 1
ATOM 1778 C C . ALA A 1 214 ? -15.969 -3.711 -4.754 1 94.31 214 ALA A C 1
ATOM 1780 O O . ALA A 1 214 ? -17.047 -3.691 -5.348 1 94.31 214 ALA A O 1
ATOM 1781 N N . LEU A 1 215 ? -15.219 -2.641 -4.684 1 92.12 215 LEU A N 1
ATOM 1782 C CA . LEU A 1 215 ? -15.68 -1.345 -5.172 1 92.12 215 LEU A CA 1
ATOM 1783 C C . LEU A 1 215 ? -15.773 -1.341 -6.695 1 92.12 215 LEU A C 1
ATOM 1785 O O . LEU A 1 215 ? -16.578 -0.606 -7.266 1 92.12 215 LEU A O 1
ATOM 1789 N N . ASP A 1 216 ? -14.953 -2.166 -7.355 1 89.81 216 ASP A N 1
ATOM 1790 C CA . ASP A 1 216 ? -14.922 -2.191 -8.812 1 89.81 216 ASP A CA 1
ATOM 1791 C C . ASP A 1 216 ? -16.188 -2.828 -9.375 1 89.81 216 ASP A C 1
ATOM 1793 O O . ASP A 1 216 ? -16.406 -2.846 -10.586 1 89.81 216 ASP A O 1
ATOM 1797 N N . ARG A 1 217 ? -17.094 -3.311 -8.516 1 93.06 217 ARG A N 1
ATOM 1798 C CA . ARG A 1 217 ? -18.328 -3.945 -8.953 1 93.06 217 ARG A CA 1
ATOM 1799 C C . ARG A 1 217 ? -19.547 -3.121 -8.547 1 93.06 217 ARG A C 1
ATOM 1801 O O . ARG A 1 217 ? -20.688 -3.496 -8.836 1 93.06 217 ARG A O 1
ATOM 1808 N N . ILE A 1 218 ? -19.297 -2.07 -7.879 1 94.31 218 ILE A N 1
ATOM 1809 C CA . ILE A 1 218 ? -20.391 -1.157 -7.523 1 94.31 218 ILE A CA 1
ATOM 1810 C C . ILE A 1 218 ? -20.766 -0.31 -8.734 1 94.31 218 ILE A C 1
ATOM 1812 O O . ILE A 1 218 ? -19.891 0.291 -9.375 1 94.31 218 ILE A O 1
ATOM 1816 N N . VAL A 1 219 ? -21.984 -0.281 -9 1 93.5 219 VAL A N 1
ATOM 1817 C CA . VAL A 1 219 ? -22.484 0.463 -10.156 1 93.5 219 VAL A CA 1
ATOM 1818 C C . VAL A 1 219 ? -22.906 1.867 -9.727 1 93.5 219 VAL A C 1
ATOM 1820 O O . VAL A 1 219 ? -22.578 2.85 -10.398 1 93.5 219 VAL A O 1
ATOM 1823 N N . SER A 1 220 ? -23.594 1.92 -8.633 1 93.88 220 SER A N 1
ATOM 1824 C CA . SER A 1 220 ? -24.031 3.211 -8.109 1 93.88 220 SER A CA 1
ATOM 1825 C C . SER A 1 220 ? -24.219 3.164 -6.598 1 93.88 220 SER A C 1
ATOM 1827 O O . SER A 1 220 ? -24.406 2.088 -6.027 1 93.88 220 SER A O 1
ATOM 1829 N N . VAL A 1 221 ? -24.094 4.34 -6.004 1 94.94 221 VAL A N 1
ATOM 1830 C CA . VAL A 1 221 ? -24.234 4.5 -4.559 1 94.94 221 VAL A CA 1
ATOM 1831 C C . VAL A 1 221 ? -25.266 5.594 -4.262 1 94.94 221 VAL A C 1
ATOM 1833 O O . VAL A 1 221 ? -25.172 6.703 -4.789 1 94.94 221 VAL A O 1
ATOM 1836 N N . ASP A 1 222 ? -26.203 5.234 -3.555 1 93.81 222 ASP A N 1
ATOM 1837 C CA . ASP A 1 222 ? -27.172 6.188 -3.023 1 93.81 222 ASP A CA 1
ATOM 1838 C C . ASP A 1 222 ? -27.297 6.066 -1.507 1 93.81 222 ASP A C 1
ATOM 1840 O O . ASP A 1 222 ? -26.734 5.145 -0.907 1 93.81 222 ASP A O 1
ATOM 1844 N N . PHE A 1 223 ? -28.016 7.059 -0.921 1 92.38 223 PHE A N 1
ATOM 1845 C CA . PHE A 1 223 ? -28.125 7.109 0.533 1 92.38 223 PHE A CA 1
ATOM 1846 C C . PHE A 1 223 ? -29.562 6.855 0.983 1 92.38 223 PHE A C 1
ATOM 1848 O O . PHE A 1 223 ? -30.5 7.297 0.331 1 92.38 223 PHE A O 1
ATOM 1855 N N . GLU A 1 224 ? -29.641 6.105 1.988 1 93.25 224 GLU A N 1
ATOM 1856 C CA . GLU A 1 224 ? -30.938 5.879 2.631 1 93.25 224 GLU A CA 1
ATOM 1857 C C . GLU A 1 224 ? -30.953 6.457 4.043 1 93.25 224 GLU A C 1
ATOM 1859 O O . GLU A 1 224 ? -30.469 5.828 4.984 1 93.25 224 GLU A O 1
ATOM 1864 N N . PHE A 1 225 ? -31.688 7.484 4.25 1 89.06 225 PHE A N 1
ATOM 1865 C CA . PHE A 1 225 ? -31.656 8.203 5.52 1 89.06 225 PHE A CA 1
ATOM 1866 C C . PHE A 1 225 ? -32.781 7.727 6.43 1 89.06 225 PHE A C 1
ATOM 1868 O O . PHE A 1 225 ? -32.781 7.996 7.633 1 89.06 225 PHE A O 1
ATOM 1875 N N . GLY A 1 226 ? -33.656 7.031 5.918 1 88.56 226 GLY A N 1
ATOM 1876 C CA . GLY A 1 226 ? -34.812 6.59 6.684 1 88.56 226 GLY A CA 1
ATOM 1877 C C . GLY A 1 226 ? -34.531 5.32 7.473 1 88.56 226 GLY A C 1
ATOM 1878 O O . GLY A 1 226 ? -35.344 4.953 8.344 1 88.56 226 GLY A O 1
ATOM 1879 N N . MET A 1 227 ? -33.531 4.637 7.188 1 92.25 227 MET A N 1
ATOM 1880 C CA . MET A 1 227 ? -33.219 3.383 7.855 1 92.25 227 MET A CA 1
ATOM 1881 C C . MET A 1 227 ? -32.156 3.598 8.938 1 92.25 227 MET A C 1
ATOM 1883 O O . MET A 1 227 ? -31.234 4.375 8.758 1 92.25 227 MET A O 1
ATOM 1887 N N . ASP A 1 228 ? -32.375 2.824 10.031 1 91.88 228 ASP A N 1
ATOM 1888 C CA . ASP A 1 228 ? -31.391 2.916 11.117 1 91.88 228 ASP A CA 1
ATOM 1889 C C . ASP A 1 228 ? -30.094 2.195 10.75 1 91.88 228 ASP A C 1
ATOM 1891 O O . ASP A 1 228 ? -30.125 1.071 10.242 1 91.88 228 ASP A O 1
ATOM 1895 N N . TYR A 1 229 ? -29.062 2.826 11.062 1 92.31 229 TYR A N 1
ATOM 1896 C CA . TYR A 1 229 ? -27.734 2.264 10.836 1 92.31 229 TYR A CA 1
ATOM 1897 C C . TYR A 1 229 ? -27.422 1.186 11.867 1 92.31 229 TYR A C 1
ATOM 1899 O O . TYR A 1 229 ? -27.719 1.345 13.055 1 92.31 229 TYR A O 1
ATOM 1907 N N . LEU A 1 230 ? -26.906 0.077 11.383 1 92.12 230 LEU A N 1
ATOM 1908 C CA . LEU A 1 230 ? -26.484 -0.986 12.289 1 92.12 230 LEU A CA 1
ATOM 1909 C C . LEU A 1 230 ? -25.156 -0.638 12.953 1 92.12 230 LEU A C 1
ATOM 1911 O O . LEU A 1 230 ? -24.109 -0.627 12.289 1 92.12 230 LEU A O 1
ATOM 1915 N N . GLU A 1 231 ? -25.188 -0.352 14.211 1 81 231 GLU A N 1
ATOM 1916 C CA . GLU A 1 231 ? -23.969 -0.038 14.945 1 81 231 GLU A CA 1
ATOM 1917 C C . GLU A 1 231 ? -23.312 -1.302 15.508 1 81 231 GLU A C 1
ATOM 1919 O O . GLU A 1 231 ? -23.844 -1.918 16.438 1 81 231 GLU A O 1
ATOM 1924 N N . GLU A 1 232 ? -22.547 -1.902 14.773 1 79.75 232 GLU A N 1
ATOM 1925 C CA . GLU A 1 232 ? -21.812 -3.07 15.242 1 79.75 232 GLU A CA 1
ATOM 1926 C C . GLU A 1 232 ? -20.344 -2.723 15.531 1 79.75 232 GLU A C 1
ATOM 1928 O O . GLU A 1 232 ? -19.781 -1.85 14.875 1 79.75 232 GLU A O 1
ATOM 1933 N N . ASN A 1 233 ? -19.891 -3.223 16.672 1 81 233 ASN A N 1
ATOM 1934 C CA . ASN A 1 233 ? -18.484 -3.076 16.984 1 81 233 ASN A CA 1
ATOM 1935 C C . ASN A 1 233 ? -17.625 -3.996 16.125 1 81 233 ASN A C 1
ATOM 1937 O O . ASN A 1 233 ? -17.031 -4.953 16.625 1 81 233 ASN A O 1
ATOM 1941 N N . PHE A 1 234 ? -17.578 -3.652 14.828 1 87.69 234 PHE A N 1
ATOM 1942 C CA . PHE A 1 234 ? -16.828 -4.457 13.883 1 87.69 234 PHE A CA 1
ATOM 1943 C C . PHE A 1 234 ? -15.328 -4.266 14.086 1 87.69 234 PHE A C 1
ATOM 1945 O O . PHE A 1 234 ? -14.836 -3.137 14.062 1 87.69 234 PHE A O 1
ATOM 1952 N N . ASP A 1 235 ? -14.672 -5.336 14.367 1 86.94 235 ASP A N 1
ATOM 1953 C CA . ASP A 1 235 ? -13.219 -5.355 14.492 1 86.94 235 ASP A CA 1
ATOM 1954 C C . ASP A 1 235 ? -12.562 -5.965 13.258 1 86.94 235 ASP A C 1
ATOM 1956 O O . ASP A 1 235 ? -12.492 -7.188 13.125 1 86.94 235 ASP A O 1
ATOM 1960 N N . ALA A 1 236 ? -12.062 -5.098 12.445 1 86.81 236 ALA A N 1
ATOM 1961 C CA . ALA A 1 236 ? -11.5 -5.547 11.172 1 86.81 236 ALA A CA 1
ATOM 1962 C C . ALA A 1 236 ? -10.281 -6.438 11.398 1 86.81 236 ALA A C 1
ATOM 1964 O O . ALA A 1 236 ? -10.094 -7.43 10.688 1 86.81 236 ALA A O 1
ATOM 1965 N N . GLU A 1 237 ? -9.414 -6.133 12.359 1 83.69 237 GLU A N 1
ATOM 1966 C CA . GLU A 1 237 ? -8.219 -6.922 12.625 1 83.69 237 GLU A CA 1
ATOM 1967 C C . GLU A 1 237 ? -8.578 -8.352 13.023 1 83.69 237 GLU A C 1
ATOM 1969 O O . GLU A 1 237 ? -7.953 -9.305 12.555 1 83.69 237 GLU A O 1
ATOM 1974 N N . TYR A 1 238 ? -9.516 -8.414 13.836 1 88.94 238 TYR A N 1
ATOM 1975 C CA . TYR A 1 238 ? -9.977 -9.734 14.266 1 88.94 238 TYR A CA 1
ATOM 1976 C C . TYR A 1 238 ? -10.656 -10.469 13.117 1 88.94 238 TYR A C 1
ATOM 1978 O O . TYR A 1 238 ? -10.43 -11.672 12.922 1 88.94 238 TYR A O 1
ATOM 1986 N N . TYR A 1 239 ? -11.484 -9.789 12.383 1 91.56 239 TYR A N 1
ATOM 1987 C CA . TYR A 1 239 ? -12.273 -10.383 11.305 1 91.56 239 TYR A CA 1
ATOM 1988 C C . TYR A 1 239 ? -11.367 -10.984 10.234 1 91.56 239 TYR A C 1
ATOM 1990 O O . TYR A 1 239 ? -11.648 -12.062 9.711 1 91.56 239 TYR A O 1
ATOM 1998 N N . PHE A 1 240 ? -10.266 -10.305 9.938 1 92.62 240 PHE A N 1
ATOM 1999 C CA . PHE A 1 240 ? -9.414 -10.734 8.836 1 92.62 240 PHE A CA 1
ATOM 2000 C C . PHE A 1 240 ? -8.188 -11.484 9.359 1 92.62 240 PHE A C 1
ATOM 2002 O O . PHE A 1 240 ? -7.281 -11.812 8.594 1 92.62 240 PHE A O 1
ATOM 2009 N N . ARG A 1 241 ? -8.055 -11.805 10.555 1 90.94 241 ARG A N 1
ATOM 2010 C CA . ARG A 1 241 ? -6.84 -12.273 11.211 1 90.94 241 ARG A CA 1
ATOM 2011 C C . ARG A 1 241 ? -6.422 -13.633 10.672 1 90.94 241 ARG A C 1
ATOM 2013 O O . ARG A 1 241 ? -5.23 -13.938 10.586 1 90.94 241 ARG A O 1
ATOM 2020 N N . ASP A 1 242 ? -7.391 -14.438 10.188 1 95.25 242 ASP A N 1
ATOM 2021 C CA . ASP A 1 242 ? -7.062 -15.82 9.836 1 95.25 242 ASP A CA 1
ATOM 2022 C C . ASP A 1 242 ? -7.203 -16.047 8.336 1 95.25 242 ASP A C 1
ATOM 2024 O O . ASP A 1 242 ? -7.484 -17.172 7.898 1 95.25 242 ASP A O 1
ATOM 2028 N N . VAL A 1 243 ? -7.098 -14.992 7.586 1 95.19 243 VAL A N 1
ATOM 2029 C CA . VAL A 1 243 ? -7.176 -15.188 6.141 1 95.19 243 VAL A CA 1
ATOM 2030 C C . VAL A 1 243 ? -6.055 -14.406 5.453 1 95.19 243 VAL A C 1
ATOM 2032 O O . VAL A 1 243 ? -5.516 -13.453 6.02 1 95.19 243 VAL A O 1
ATOM 2035 N N . VAL A 1 244 ? -5.691 -14.922 4.305 1 94 244 VAL A N 1
ATOM 2036 C CA . VAL A 1 244 ? -4.961 -14.109 3.348 1 94 244 VAL A CA 1
ATOM 2037 C C . VAL A 1 244 ? -5.941 -13.312 2.486 1 94 244 VAL A C 1
ATOM 2039 O O . VAL A 1 244 ? -6.871 -13.883 1.908 1 94 244 VAL A O 1
ATOM 2042 N N . GLY A 1 245 ? -5.766 -12.008 2.533 1 92.62 245 GLY A N 1
ATOM 2043 C CA . GLY A 1 245 ? -6.66 -11.203 1.718 1 92.62 245 GLY A CA 1
ATOM 2044 C C . GLY A 1 245 ? -7.902 -10.75 2.461 1 92.62 245 GLY A C 1
ATOM 2045 O O . GLY A 1 245 ? -7.828 -10.344 3.619 1 92.62 245 GLY A O 1
ATOM 2046 N N . VAL A 1 246 ? -9.047 -10.789 1.741 1 92.12 246 VAL A N 1
ATOM 2047 C CA . VAL A 1 246 ? -10.219 -10.125 2.299 1 92.12 246 VAL A CA 1
ATOM 2048 C C . VAL A 1 246 ? -11.406 -11.086 2.311 1 92.12 246 VAL A C 1
ATOM 2050 O O . VAL A 1 246 ? -12.461 -10.773 2.867 1 92.12 246 VAL A O 1
ATOM 2053 N N . THR A 1 247 ? -11.266 -12.281 1.721 1 92.69 247 THR A N 1
ATOM 2054 C CA . THR A 1 247 ? -12.383 -13.219 1.625 1 92.69 247 THR A CA 1
ATOM 2055 C C . THR A 1 247 ? -12.461 -14.102 2.869 1 92.69 247 THR A C 1
ATOM 2057 O O . THR A 1 247 ? -11.648 -15.008 3.041 1 92.69 247 THR A O 1
ATOM 2060 N N . VAL A 1 248 ? -13.422 -13.789 3.695 1 92.81 248 VAL A N 1
ATOM 2061 C CA . VAL A 1 248 ? -13.664 -14.594 4.887 1 92.81 248 VAL A CA 1
ATOM 2062 C C . VAL A 1 248 ? -14.906 -15.469 4.672 1 92.81 248 VAL A C 1
ATOM 2064 O O . VAL A 1 248 ? -16.031 -14.977 4.711 1 92.81 248 VAL A O 1
ATOM 2067 N N . ASN A 1 249 ? -14.672 -16.688 4.406 1 86.06 249 ASN A N 1
ATOM 2068 C CA . ASN A 1 249 ? -15.781 -17.609 4.176 1 86.06 249 ASN A CA 1
ATOM 2069 C C . ASN A 1 249 ? -16.484 -17.984 5.477 1 86.06 249 ASN A C 1
ATOM 2071 O O . ASN A 1 249 ? -15.859 -18.578 6.371 1 86.06 249 ASN A O 1
ATOM 2075 N N . HIS A 1 250 ? -17.734 -17.703 5.418 1 83.56 250 HIS A N 1
ATOM 2076 C CA . HIS A 1 250 ? -18.516 -17.984 6.621 1 83.56 250 HIS A CA 1
ATOM 2077 C C . HIS A 1 250 ? -18.641 -19.484 6.863 1 83.56 250 HIS A C 1
ATOM 2079 O O . HIS A 1 250 ? -18.844 -20.25 5.922 1 83.56 250 HIS A O 1
ATOM 2085 N N . GLY A 1 251 ? -18.484 -19.875 8.039 1 84.5 251 GLY A N 1
ATOM 2086 C CA . GLY A 1 251 ? -18.672 -21.266 8.406 1 84.5 251 GLY A CA 1
ATOM 2087 C C . GLY A 1 251 ? -17.375 -22.062 8.398 1 84.5 251 GLY A C 1
ATOM 2088 O O . GLY A 1 251 ? -17.312 -23.156 8.969 1 84.5 251 GLY A O 1
ATOM 2089 N N . LEU A 1 252 ? -16.438 -21.516 7.727 1 89.31 252 LEU A N 1
ATOM 2090 C CA . LEU A 1 252 ? -15.156 -22.203 7.715 1 89.31 252 LEU A CA 1
ATOM 2091 C C . LEU A 1 252 ? -14.289 -21.75 8.883 1 89.31 252 LEU A C 1
ATOM 2093 O O . LEU A 1 252 ? -14.367 -20.609 9.312 1 89.31 252 LEU A O 1
ATOM 2097 N N . LYS A 1 253 ? -13.562 -22.672 9.414 1 92.25 253 LYS A N 1
ATOM 2098 C CA . LYS A 1 253 ? -12.656 -22.375 10.523 1 92.25 253 LYS A CA 1
ATOM 2099 C C . LYS A 1 253 ? -11.203 -22.422 10.078 1 92.25 253 LYS A C 1
ATOM 2101 O O . LYS A 1 253 ? -10.859 -23.172 9.156 1 92.25 253 LYS A O 1
ATOM 2106 N N . ALA A 1 254 ? -10.422 -21.641 10.758 1 96.25 254 ALA A N 1
ATOM 2107 C CA . ALA A 1 254 ? -8.984 -21.688 10.516 1 96.25 254 ALA A CA 1
ATOM 2108 C C . ALA A 1 254 ? -8.406 -23.062 10.867 1 96.25 254 ALA A C 1
ATOM 2110 O O . ALA A 1 254 ? -8.891 -23.719 11.789 1 96.25 254 ALA A O 1
ATOM 2111 N N . ARG A 1 255 ? -7.465 -23.453 10.109 1 97.06 255 ARG A N 1
ATOM 2112 C CA . ARG A 1 255 ? -6.828 -24.734 10.359 1 97.06 255 ARG A CA 1
ATOM 2113 C C . ARG A 1 255 ? -5.328 -24.656 10.094 1 97.06 255 ARG A C 1
ATOM 2115 O O . ARG A 1 255 ? -4.852 -23.734 9.445 1 97.06 255 ARG A O 1
ATOM 2122 N N . LYS A 1 256 ? -4.672 -25.641 10.625 1 98.19 256 LYS A N 1
ATOM 2123 C CA . LYS A 1 256 ? -3.232 -25.734 10.422 1 98.19 256 LYS A CA 1
ATOM 2124 C C . LYS A 1 256 ? -2.908 -26.156 8.992 1 98.19 256 LYS A C 1
ATOM 2126 O O . LYS A 1 256 ? -3.461 -27.141 8.5 1 98.19 256 LYS A O 1
ATOM 2131 N N . ILE A 1 257 ? -2.068 -25.469 8.375 1 98.56 257 ILE A N 1
ATOM 2132 C CA . ILE A 1 257 ? -1.585 -25.75 7.031 1 98.56 257 ILE A CA 1
ATOM 2133 C C . ILE A 1 257 ? -0.073 -25.969 7.059 1 98.56 257 ILE A C 1
ATOM 2135 O O . ILE A 1 257 ? 0.666 -25.125 7.582 1 98.56 257 ILE A O 1
ATOM 2139 N N . GLU A 1 258 ? 0.33 -27.062 6.535 1 98.56 258 GLU A N 1
ATOM 2140 C CA . GLU A 1 258 ? 1.751 -27.391 6.469 1 98.56 258 GLU A CA 1
ATOM 2141 C C . GLU A 1 258 ? 2.283 -27.25 5.047 1 98.56 258 GLU A C 1
ATOM 2143 O O . GLU A 1 258 ? 1.76 -27.875 4.117 1 98.56 258 GLU A O 1
ATOM 2148 N N . ILE A 1 259 ? 3.336 -26.469 4.902 1 98.5 259 ILE A N 1
ATOM 2149 C CA . ILE A 1 259 ? 3.908 -26.281 3.576 1 98.5 259 ILE A CA 1
ATOM 2150 C C . ILE A 1 259 ? 5.426 -26.453 3.639 1 98.5 259 ILE A C 1
ATOM 2152 O O . ILE A 1 259 ? 6.047 -26.172 4.664 1 98.5 259 ILE A O 1
ATOM 2156 N N . LYS A 1 260 ? 5.941 -26.922 2.582 1 98.44 260 LYS A N 1
ATOM 2157 C CA . LYS A 1 260 ? 7.387 -27.047 2.414 1 98.44 260 LYS A CA 1
ATOM 2158 C C . LYS A 1 260 ? 7.898 -26.109 1.332 1 98.44 260 LYS A C 1
ATOM 2160 O O . LYS A 1 260 ? 7.297 -26 0.26 1 98.44 260 LYS A O 1
ATOM 2165 N N . ILE A 1 261 ? 8.914 -25.422 1.641 1 98.19 261 ILE A N 1
ATOM 2166 C CA . ILE A 1 261 ? 9.508 -24.453 0.722 1 98.19 261 ILE A CA 1
ATOM 2167 C C . ILE A 1 261 ? 10.953 -24.844 0.433 1 98.19 261 ILE A C 1
ATOM 2169 O O . ILE A 1 261 ? 11.695 -25.234 1.342 1 98.19 261 ILE A O 1
ATOM 2173 N N . ASP A 1 262 ? 11.375 -24.766 -0.809 1 97.56 262 ASP A N 1
ATOM 2174 C CA . ASP A 1 262 ? 12.727 -25.172 -1.175 1 97.56 262 ASP A CA 1
ATOM 2175 C C . ASP A 1 262 ? 13.766 -24.188 -0.636 1 97.56 262 ASP A C 1
ATOM 2177 O O . ASP A 1 262 ? 13.414 -23.109 -0.146 1 97.56 262 ASP A O 1
ATOM 2181 N N . ALA A 1 263 ? 14.969 -24.531 -0.725 1 96.56 263 ALA A N 1
ATOM 2182 C CA . ALA A 1 263 ? 16.078 -23.781 -0.127 1 96.56 263 ALA A CA 1
ATOM 2183 C C . ALA A 1 263 ? 16.203 -22.406 -0.749 1 96.56 263 ALA A C 1
ATOM 2185 O O . ALA A 1 263 ? 16.484 -21.422 -0.05 1 96.56 263 ALA A O 1
ATOM 2186 N N . ALA A 1 264 ? 16 -22.328 -1.983 1 94.5 264 ALA A N 1
ATOM 2187 C CA . ALA A 1 264 ? 16.219 -21.078 -2.709 1 94.5 264 ALA A CA 1
ATOM 2188 C C . ALA A 1 264 ? 15.195 -20.031 -2.287 1 94.5 264 ALA A C 1
ATOM 2190 O O . ALA A 1 264 ? 15.5 -18.828 -2.271 1 94.5 264 ALA A O 1
ATOM 2191 N N . ASN A 1 265 ? 13.984 -20.422 -1.895 1 95.62 265 ASN A N 1
ATOM 2192 C CA . ASN A 1 265 ? 12.914 -19.484 -1.584 1 95.62 265 ASN A CA 1
ATOM 2193 C C . ASN A 1 265 ? 12.703 -19.359 -0.078 1 95.62 265 ASN A C 1
ATOM 2195 O O . ASN A 1 265 ? 11.984 -18.469 0.376 1 95.62 265 ASN A O 1
ATOM 2199 N N . ALA A 1 266 ? 13.344 -20.172 0.70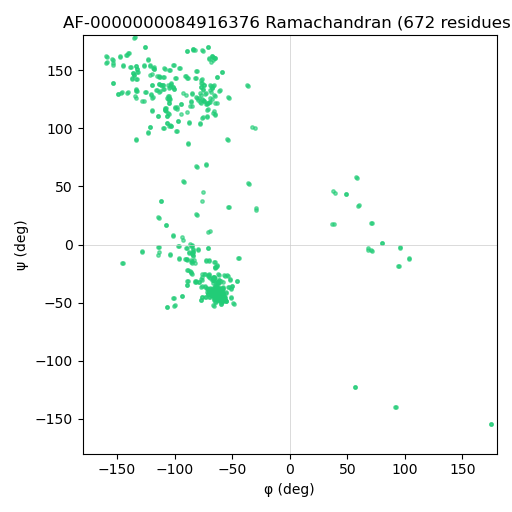5 1 96.12 266 ALA A N 1
ATOM 2200 C CA . ALA A 1 266 ? 13.172 -20.172 2.156 1 96.12 266 ALA A CA 1
ATOM 2201 C C . ALA A 1 266 ? 13.492 -18.797 2.748 1 96.12 266 ALA A C 1
ATOM 2203 O O . ALA A 1 266 ? 12.695 -18.25 3.512 1 96.12 266 ALA A O 1
ATOM 2204 N N . PRO A 1 267 ? 14.609 -18.188 2.348 1 93 267 PRO A N 1
ATOM 2205 C CA . PRO A 1 267 ? 14.914 -16.891 2.947 1 93 267 PRO A CA 1
ATOM 2206 C C . PRO A 1 267 ? 13.852 -15.828 2.641 1 93 267 PRO A C 1
ATOM 2208 O O . PRO A 1 267 ? 13.57 -14.969 3.477 1 93 267 PRO A O 1
ATOM 2211 N N . TYR A 1 268 ? 13.227 -15.922 1.468 1 91.31 268 TYR A N 1
ATOM 2212 C CA . TYR A 1 268 ? 12.227 -14.953 1.047 1 91.31 268 TYR A CA 1
ATOM 2213 C C . TYR A 1 268 ? 10.977 -15.031 1.922 1 91.31 268 TYR A C 1
ATOM 2215 O O . TYR A 1 268 ? 10.406 -14.008 2.299 1 91.31 268 TYR A O 1
ATOM 2223 N N . VAL A 1 269 ? 10.609 -16.203 2.307 1 93.69 269 VAL A N 1
ATOM 2224 C CA . VAL A 1 269 ? 9.383 -16.375 3.078 1 93.69 269 VAL A CA 1
ATOM 2225 C C . VAL A 1 269 ? 9.672 -16.156 4.562 1 93.69 269 VAL A C 1
ATOM 2227 O O . VAL A 1 269 ? 8.766 -15.789 5.324 1 93.69 269 VAL A O 1
ATOM 2230 N N . LEU A 1 270 ? 10.906 -16.359 4.922 1 92.94 270 LEU A N 1
ATOM 2231 C CA . LEU A 1 270 ? 11.266 -16.188 6.324 1 92.94 270 LEU A CA 1
ATOM 2232 C C . LEU A 1 270 ? 11.43 -14.711 6.664 1 92.94 270 LEU A C 1
ATOM 2234 O O . LEU A 1 270 ? 11.125 -14.289 7.781 1 92.94 270 LEU A O 1
ATOM 2238 N N . THR A 1 271 ? 11.883 -13.906 5.711 1 89.19 271 THR A N 1
ATOM 2239 C CA . THR A 1 271 ? 12.086 -12.484 5.961 1 89.19 271 THR A CA 1
ATOM 2240 C C . THR A 1 271 ? 10.797 -11.703 5.727 1 89.19 271 THR A C 1
ATOM 2242 O O . THR A 1 271 ? 10.633 -10.594 6.242 1 89.19 271 THR A O 1
ATOM 2245 N N . LYS A 1 272 ? 9.898 -12.289 4.91 1 89.25 272 LYS A N 1
ATOM 2246 C CA . LYS A 1 272 ? 8.547 -11.766 4.711 1 89.25 272 LYS A CA 1
ATOM 2247 C C . LYS A 1 272 ? 7.512 -12.883 4.805 1 89.25 272 LYS A C 1
ATOM 2249 O O . LYS A 1 272 ? 7.098 -13.438 3.787 1 89.25 272 LYS A O 1
ATOM 2254 N N . PRO A 1 273 ? 7.094 -13.039 5.973 1 92.5 273 PRO A N 1
ATOM 2255 C CA . PRO A 1 273 ? 6.152 -14.148 6.164 1 92.5 273 PRO A CA 1
ATOM 2256 C C . PRO A 1 273 ? 4.898 -14.016 5.305 1 92.5 273 PRO A C 1
ATOM 2258 O O . PRO A 1 273 ? 4.445 -12.898 5.039 1 92.5 273 PRO A O 1
ATOM 2261 N N . LEU A 1 274 ? 4.352 -15.18 4.902 1 94.5 274 LEU A N 1
ATOM 2262 C CA . LEU A 1 274 ? 3.139 -15.234 4.094 1 94.5 274 LEU A CA 1
ATOM 2263 C C . LEU A 1 274 ? 1.941 -14.703 4.875 1 94.5 274 LEU A C 1
ATOM 2265 O O . LEU A 1 274 ? 1.001 -14.164 4.289 1 94.5 274 LEU A O 1
ATOM 2269 N N . HIS A 1 275 ? 1.993 -14.891 6.113 1 93.81 275 HIS A N 1
ATOM 2270 C CA . HIS A 1 275 ? 0.952 -14.516 7.062 1 93.81 275 HIS A CA 1
ATOM 2271 C C . HIS A 1 275 ? 1.512 -14.398 8.477 1 93.81 275 HIS A C 1
ATOM 2273 O O . HIS A 1 275 ? 2.553 -14.984 8.789 1 93.81 275 HIS A O 1
ATOM 2279 N N . ARG A 1 276 ? 0.878 -13.695 9.258 1 90 276 ARG A N 1
ATOM 2280 C CA . ARG A 1 276 ? 1.338 -13.469 10.625 1 90 276 ARG A CA 1
ATOM 2281 C C . ARG A 1 276 ? 1.392 -14.781 11.406 1 90 276 ARG A C 1
ATOM 2283 O O . ARG A 1 276 ? 2.158 -14.906 12.359 1 90 276 ARG A O 1
ATOM 2290 N N . SER A 1 277 ? 0.623 -15.789 11.07 1 94.94 277 SER A N 1
ATOM 2291 C CA . SER A 1 277 ? 0.547 -17.062 11.789 1 94.94 277 SER A CA 1
ATOM 2292 C C . SER A 1 277 ? 1.711 -17.969 11.422 1 94.94 277 SER A C 1
ATOM 2294 O O . SER A 1 277 ? 1.839 -19.078 11.961 1 94.94 277 SER A O 1
ATOM 2296 N N . GLN A 1 278 ? 2.518 -17.547 10.5 1 96.75 278 GLN A N 1
ATOM 2297 C CA . GLN A 1 278 ? 3.59 -18.391 9.984 1 96.75 278 GLN A CA 1
ATOM 2298 C C . GLN A 1 278 ? 4.566 -18.781 11.094 1 96.75 278 GLN A C 1
ATOM 2300 O O . GLN A 1 278 ? 4.977 -17.922 11.891 1 96.75 278 GLN A O 1
ATOM 2305 N N . ARG A 1 279 ? 4.883 -20.078 11.133 1 97.12 279 ARG A N 1
ATOM 2306 C CA . ARG A 1 279 ? 5.883 -20.578 12.055 1 97.12 279 ARG A CA 1
ATOM 2307 C C . ARG A 1 279 ? 6.867 -21.516 11.344 1 97.12 279 ARG A C 1
ATOM 2309 O O . ARG A 1 279 ? 6.457 -22.406 10.594 1 97.12 279 ARG A O 1
ATOM 2316 N N . LEU A 1 280 ? 8.102 -21.281 11.617 1 97.69 280 LEU A N 1
ATOM 2317 C CA . LEU A 1 280 ? 9.117 -22.203 11.133 1 97.69 280 LEU A CA 1
ATOM 2318 C C . LEU A 1 280 ? 9.18 -23.453 11.992 1 97.69 280 LEU A C 1
ATOM 2320 O O . LEU A 1 280 ? 9.422 -23.375 13.203 1 97.69 280 LEU A O 1
ATOM 2324 N N . ILE A 1 281 ? 9.016 -24.562 11.508 1 98 281 ILE A N 1
ATOM 2325 C CA . ILE A 1 281 ? 8.945 -25.812 12.258 1 98 281 ILE A CA 1
ATOM 2326 C C . ILE A 1 281 ? 10.281 -26.547 12.164 1 98 281 ILE A C 1
ATOM 2328 O O . ILE A 1 281 ? 10.758 -27.094 13.164 1 98 281 ILE A O 1
ATOM 2332 N N . GLU A 1 282 ? 10.773 -26.594 10.914 1 97.69 282 GLU A N 1
ATOM 2333 C CA . GLU A 1 282 ? 12.008 -27.344 10.703 1 97.69 282 GLU A CA 1
ATOM 2334 C C . GLU A 1 282 ? 12.781 -26.812 9.5 1 97.69 282 GLU A C 1
ATOM 2336 O O . GLU A 1 282 ? 12.18 -26.406 8.5 1 97.69 282 GLU A O 1
ATOM 2341 N N . THR A 1 283 ? 14.055 -26.75 9.672 1 97.56 283 THR A N 1
ATOM 2342 C CA . THR A 1 283 ? 14.969 -26.547 8.555 1 97.56 283 THR A CA 1
ATOM 2343 C C . THR A 1 283 ? 15.688 -27.844 8.188 1 97.56 283 THR A C 1
ATOM 2345 O O . THR A 1 283 ? 16.406 -28.406 9.008 1 97.56 283 THR A O 1
ATOM 2348 N N . TYR A 1 284 ? 15.555 -28.266 7.012 1 97.12 284 TYR A N 1
ATOM 2349 C CA . TYR A 1 284 ? 16.125 -29.531 6.578 1 97.12 284 TYR A CA 1
ATOM 2350 C C . TYR A 1 284 ? 17.594 -29.359 6.184 1 97.12 284 TYR A C 1
ATOM 2352 O O . TYR A 1 284 ? 18.047 -28.234 5.938 1 97.12 284 TYR A O 1
ATOM 2360 N N . PRO A 1 285 ? 18.266 -30.453 6.012 1 96.62 285 PRO A N 1
ATOM 2361 C CA . PRO A 1 285 ? 19.703 -30.375 5.688 1 96.62 285 PRO A CA 1
ATOM 2362 C C . PRO A 1 285 ? 19.953 -29.734 4.324 1 96.62 285 PRO A C 1
ATOM 2364 O O . PRO A 1 285 ? 20.984 -29.062 4.137 1 96.62 285 PRO A O 1
ATOM 2367 N N . ASP A 1 286 ? 19.062 -29.844 3.396 1 95.75 286 ASP A N 1
ATOM 2368 C CA . ASP A 1 286 ? 19.266 -29.297 2.057 1 95.75 286 ASP A CA 1
ATOM 2369 C C . ASP A 1 286 ? 18.906 -27.828 1.999 1 95.75 286 ASP A C 1
ATOM 2371 O O . ASP A 1 286 ? 18.984 -27.203 0.939 1 95.75 286 ASP A O 1
ATOM 2375 N N . GLY A 1 287 ? 18.391 -27.266 3.059 1 95.06 287 GLY A N 1
ATOM 2376 C CA . GLY A 1 287 ? 18.078 -25.844 3.121 1 95.06 287 GLY A CA 1
ATOM 2377 C C . GLY A 1 287 ? 16.609 -25.547 2.986 1 95.06 287 GLY A C 1
ATOM 2378 O O . GLY A 1 287 ? 16.172 -24.422 3.219 1 95.06 287 GLY A O 1
ATOM 2379 N N . SER A 1 288 ? 15.852 -26.547 2.594 1 97.56 288 SER A N 1
ATOM 2380 C CA . SER A 1 288 ? 14.406 -26.375 2.537 1 97.56 288 SER A CA 1
ATOM 2381 C C . SER A 1 288 ? 13.805 -26.266 3.934 1 97.56 288 SER A C 1
ATOM 2383 O O . SER A 1 288 ? 14.453 -26.609 4.922 1 97.56 288 SER A O 1
ATOM 2385 N N . VAL A 1 289 ? 12.602 -25.703 3.996 1 98.31 289 VAL A N 1
ATOM 2386 C CA . VAL A 1 289 ? 12.031 -25.469 5.32 1 98.31 289 VAL A CA 1
ATOM 2387 C C . VAL A 1 289 ? 10.586 -25.969 5.352 1 98.31 289 VAL A C 1
ATOM 2389 O O . VAL A 1 289 ? 9.914 -26.016 4.316 1 98.31 289 VAL A O 1
ATOM 2392 N N . LEU A 1 290 ? 10.203 -26.359 6.508 1 98.62 290 LEU A N 1
ATOM 2393 C CA . LEU A 1 290 ? 8.812 -26.703 6.805 1 98.62 290 LEU A CA 1
ATOM 2394 C C . LEU A 1 290 ? 8.141 -25.594 7.609 1 98.62 290 LEU A C 1
ATOM 2396 O O . LEU A 1 290 ? 8.641 -25.203 8.664 1 98.62 290 LEU A O 1
ATOM 2400 N N . LEU A 1 291 ? 7.023 -25.109 7.09 1 98.5 291 LEU A N 1
ATOM 2401 C CA . LEU A 1 291 ? 6.312 -24.016 7.742 1 98.5 291 LEU A CA 1
ATOM 2402 C C . LEU A 1 291 ? 4.891 -24.422 8.102 1 98.5 291 LEU A C 1
ATOM 2404 O O . LEU A 1 291 ? 4.273 -25.219 7.391 1 98.5 291 LEU A O 1
ATOM 2408 N N . HIS A 1 292 ? 4.434 -23.906 9.18 1 98.69 292 HIS A N 1
ATOM 2409 C CA . HIS A 1 292 ? 3.023 -24 9.547 1 98.69 292 HIS A CA 1
ATOM 2410 C C . HIS A 1 292 ? 2.332 -22.641 9.445 1 98.69 292 HIS A C 1
ATOM 2412 O O . HIS A 1 292 ? 2.912 -21.609 9.805 1 98.69 292 HIS A O 1
ATOM 2418 N N . LEU A 1 293 ? 1.172 -22.688 8.906 1 98.12 293 LEU A N 1
ATOM 2419 C CA . LEU A 1 293 ? 0.246 -21.562 8.914 1 98.12 293 LEU A CA 1
ATOM 2420 C C . LEU A 1 293 ? -1.068 -21.938 9.586 1 98.12 293 LEU A C 1
ATOM 2422 O O . LEU A 1 293 ? -1.398 -23.125 9.688 1 98.12 293 LEU A O 1
ATOM 2426 N N . PHE A 1 294 ? -1.746 -21.016 10.109 1 98.06 294 PHE A N 1
ATOM 2427 C CA . PHE A 1 294 ? -3.08 -21.203 10.664 1 98.06 294 PHE A CA 1
ATOM 2428 C C . PHE A 1 294 ? -4.082 -20.281 10 1 98.06 294 PHE A C 1
ATOM 2430 O O . PHE A 1 294 ? -4.227 -19.125 10.406 1 98.06 294 PHE A O 1
ATOM 2437 N N . LEU A 1 295 ? -4.766 -20.844 9 1 97.75 295 LEU A N 1
ATOM 2438 C CA . LEU A 1 295 ? -5.555 -19.969 8.133 1 97.75 295 LEU A CA 1
ATOM 2439 C C . LEU A 1 295 ? -6.836 -20.672 7.691 1 97.75 295 LEU A C 1
ATOM 2441 O O . LEU A 1 295 ? -6.922 -21.891 7.715 1 97.75 295 LEU A O 1
ATOM 2445 N N . ILE A 1 296 ? -7.859 -19.859 7.375 1 97.12 296 ILE A N 1
ATOM 2446 C CA . ILE A 1 296 ? -8.992 -20.312 6.574 1 97.12 296 ILE A CA 1
ATOM 2447 C C . ILE A 1 296 ? -8.578 -20.406 5.109 1 97.12 296 ILE A C 1
ATOM 2449 O O . ILE A 1 296 ? -8.031 -19.453 4.543 1 97.12 296 ILE A O 1
ATOM 2453 N N . ILE A 1 297 ? -8.758 -21.562 4.516 1 96.62 297 ILE A N 1
ATOM 2454 C CA . ILE A 1 297 ? -8.375 -21.75 3.119 1 96.62 297 ILE A CA 1
ATOM 2455 C C . ILE A 1 297 ? -9.328 -20.984 2.209 1 96.62 297 ILE A C 1
ATOM 2457 O O . ILE A 1 297 ? -10.539 -21.219 2.232 1 96.62 297 ILE A O 1
ATOM 2461 N N . ASN A 1 298 ? -8.844 -20.062 1.526 1 95.5 298 ASN A N 1
ATOM 2462 C CA . ASN A 1 298 ? -9.625 -19.281 0.564 1 95.5 298 ASN A CA 1
ATOM 2463 C C . ASN A 1 298 ? -8.867 -19.109 -0.75 1 95.5 298 ASN A C 1
ATOM 2465 O O . ASN A 1 298 ? -7.762 -19.625 -0.911 1 95.5 298 ASN A O 1
ATOM 2469 N N . TYR A 1 299 ? -9.492 -18.484 -1.663 1 93.5 299 TYR A N 1
ATOM 2470 C CA . TYR A 1 299 ? -8.945 -18.344 -3.01 1 93.5 299 TYR A CA 1
ATOM 2471 C C . TYR A 1 299 ? -7.645 -17.547 -2.994 1 93.5 299 TYR A C 1
ATOM 2473 O O . TYR A 1 299 ? -6.711 -17.875 -3.738 1 93.5 299 TYR A O 1
ATOM 2481 N N . GLU A 1 300 ? -7.578 -16.531 -2.191 1 95.25 300 GLU A N 1
ATOM 2482 C CA . GLU A 1 300 ? -6.379 -15.695 -2.109 1 95.25 300 GLU A CA 1
ATOM 2483 C C . GLU A 1 300 ? -5.18 -16.516 -1.623 1 95.25 300 GLU A C 1
ATOM 2485 O O . GLU A 1 300 ? -4.062 -16.328 -2.113 1 95.25 300 GLU A O 1
ATOM 2490 N N . LEU A 1 301 ? -5.434 -17.375 -0.661 1 97.25 301 LEU A N 1
ATOM 2491 C CA . LEU A 1 301 ? -4.363 -18.234 -0.177 1 97.25 301 LEU A CA 1
ATOM 2492 C C . LEU A 1 301 ? -3.895 -19.188 -1.274 1 97.25 301 LEU A C 1
ATOM 2494 O O . LEU A 1 301 ? -2.689 -19.359 -1.478 1 97.25 301 LEU A O 1
ATOM 2498 N N . GLU A 1 302 ? -4.84 -19.781 -1.97 1 97.25 302 GLU A N 1
ATOM 2499 C CA . GLU A 1 302 ? -4.5 -20.672 -3.07 1 97.25 302 GLU A CA 1
ATOM 2500 C C . GLU A 1 302 ? -3.623 -19.969 -4.102 1 97.25 302 GLU A C 1
ATOM 2502 O O . GLU A 1 302 ? -2.594 -20.516 -4.52 1 97.25 302 GLU A O 1
ATOM 2507 N N . ARG A 1 303 ? -4.066 -18.812 -4.441 1 96.69 303 ARG A N 1
ATOM 2508 C CA . ARG A 1 303 ? -3.344 -18.031 -5.441 1 96.69 303 ARG A CA 1
ATOM 2509 C C . ARG A 1 303 ? -1.933 -17.703 -4.961 1 96.69 303 ARG A C 1
ATOM 2511 O O . ARG A 1 303 ? -0.975 -17.797 -5.734 1 96.69 303 ARG A O 1
ATOM 2518 N N . LEU A 1 304 ? -1.85 -17.328 -3.766 1 97.06 304 LEU A N 1
ATOM 2519 C CA . LEU A 1 304 ? -0.563 -16.984 -3.168 1 97.06 304 LEU A CA 1
ATOM 2520 C C . LEU A 1 304 ? 0.396 -18.172 -3.236 1 97.06 304 LEU A C 1
ATOM 2522 O O . LEU A 1 304 ? 1.536 -18.031 -3.686 1 97.06 304 LEU A O 1
ATOM 2526 N N . LEU A 1 305 ? -0.061 -19.328 -2.852 1 98.31 305 LEU A N 1
ATOM 2527 C CA . LEU A 1 305 ? 0.793 -20.516 -2.797 1 98.31 305 LEU A CA 1
ATOM 2528 C C . LEU A 1 305 ? 1.128 -21 -4.199 1 98.31 305 LEU A C 1
ATOM 2530 O O . LEU A 1 305 ? 2.254 -21.438 -4.461 1 98.31 305 LEU A O 1
ATOM 2534 N N . LEU A 1 306 ? 0.17 -20.922 -5.109 1 98 306 LEU A N 1
ATOM 2535 C CA . LEU A 1 306 ? 0.396 -21.328 -6.492 1 98 306 LEU A CA 1
ATOM 2536 C C . LEU A 1 306 ? 1.496 -20.484 -7.137 1 98 306 LEU A C 1
ATOM 2538 O O . LEU A 1 306 ? 2.234 -20.984 -7.992 1 98 306 LEU A O 1
ATOM 2542 N N . GLY A 1 307 ? 1.595 -19.312 -6.707 1 97.56 307 GLY A N 1
ATOM 2543 C CA . GLY A 1 307 ? 2.572 -18.391 -7.266 1 97.56 307 GLY A CA 1
ATOM 2544 C C . GLY A 1 307 ? 4.004 -18.844 -7.059 1 97.56 307 GLY A C 1
ATOM 2545 O O . GLY A 1 307 ? 4.906 -18.422 -7.785 1 97.56 307 GLY A O 1
ATOM 2546 N N . PHE A 1 308 ? 4.199 -19.734 -6.145 1 97.56 308 PHE A N 1
ATOM 2547 C CA . PHE A 1 308 ? 5.547 -20.203 -5.852 1 97.56 308 PHE A CA 1
ATOM 2548 C C . PHE A 1 308 ? 5.957 -21.312 -6.824 1 97.56 308 PHE A C 1
ATOM 2550 O O . PHE A 1 308 ? 7.113 -21.734 -6.84 1 97.56 308 PHE A O 1
ATOM 2557 N N . GLY A 1 309 ? 4.98 -21.766 -7.598 1 96.44 309 GLY A N 1
ATOM 2558 C CA . GLY A 1 309 ? 5.297 -22.797 -8.562 1 96.44 309 GLY A CA 1
ATOM 2559 C C . GLY A 1 309 ? 5.906 -24.031 -7.938 1 96.44 309 GLY A C 1
ATOM 2560 O O . GLY A 1 309 ? 5.34 -24.609 -7.004 1 96.44 309 GLY A O 1
ATOM 2561 N N . SER A 1 310 ? 7.098 -24.344 -8.422 1 97.06 310 SER A N 1
ATOM 2562 C CA . SER A 1 310 ? 7.746 -25.562 -7.977 1 97.06 310 SER A CA 1
ATOM 2563 C C . SER A 1 310 ? 8.516 -25.344 -6.68 1 97.06 310 SER A C 1
ATOM 2565 O O . SER A 1 310 ? 9.07 -26.281 -6.113 1 97.06 310 SER A O 1
ATOM 2567 N N . SER A 1 311 ? 8.508 -24.125 -6.16 1 97.56 311 SER A N 1
ATOM 2568 C CA . SER A 1 311 ? 9.297 -23.828 -4.977 1 97.56 311 SER A CA 1
ATOM 2569 C C . SER A 1 311 ? 8.523 -24.125 -3.697 1 97.56 311 SER A C 1
ATOM 2571 O O . SER A 1 311 ? 9.086 -24.078 -2.6 1 97.56 311 SER A O 1
ATOM 2573 N N . LEU A 1 312 ? 7.273 -24.453 -3.816 1 97.75 312 LEU A N 1
ATOM 2574 C CA . LEU A 1 312 ? 6.438 -24.672 -2.643 1 97.75 312 LEU A CA 1
ATOM 2575 C C . LEU A 1 312 ? 5.559 -25.906 -2.822 1 97.75 312 LEU A C 1
ATOM 2577 O O . LEU A 1 312 ? 5.059 -26.156 -3.92 1 97.75 312 LEU A O 1
ATOM 2581 N N . GLU A 1 313 ? 5.363 -26.625 -1.766 1 97.88 313 GLU A N 1
ATOM 2582 C CA . GLU A 1 313 ? 4.504 -27.797 -1.725 1 97.88 313 GLU A CA 1
ATOM 2583 C C . GLU A 1 313 ? 3.6 -27.781 -0.497 1 97.88 313 GLU A C 1
ATOM 2585 O O . GLU A 1 313 ? 4.07 -27.609 0.627 1 97.88 313 GLU A O 1
ATOM 2590 N N . VAL A 1 314 ? 2.334 -27.938 -0.753 1 98.44 314 VAL A N 1
ATOM 2591 C CA . VAL A 1 314 ? 1.404 -28.109 0.359 1 98.44 314 VAL A CA 1
ATOM 2592 C C . VAL A 1 314 ? 1.419 -29.562 0.828 1 98.44 314 VAL A C 1
ATOM 2594 O O . VAL A 1 314 ? 1.183 -30.469 0.038 1 98.44 314 VAL A O 1
ATOM 2597 N N . ILE A 1 315 ? 1.636 -29.75 2.082 1 97.94 315 ILE A N 1
ATOM 2598 C CA . ILE A 1 315 ? 1.76 -31.094 2.643 1 97.94 315 ILE A CA 1
ATOM 2599 C C . ILE A 1 315 ? 0.448 -31.5 3.312 1 97.94 315 ILE A C 1
ATOM 2601 O O . ILE A 1 315 ? -0.07 -32.594 3.07 1 97.94 315 ILE A O 1
ATOM 2605 N N . LYS A 1 316 ? -0.021 -30.609 4.223 1 97.62 316 LYS A N 1
ATOM 2606 C CA . LYS A 1 316 ? -1.264 -30.797 4.965 1 97.62 316 LYS A CA 1
ATOM 2607 C C . LYS A 1 316 ? -2.057 -29.5 5.055 1 97.62 316 LYS A C 1
ATOM 2609 O O . LYS A 1 316 ? -1.484 -28.406 4.969 1 97.62 316 LYS A O 1
ATOM 2614 N N . PRO A 1 317 ? -3.473 -29.609 5.188 1 97.38 317 PRO A N 1
ATOM 2615 C CA . PRO A 1 317 ? -4.273 -30.844 5.289 1 97.38 317 PRO A CA 1
ATOM 2616 C C . PRO A 1 317 ? -4.441 -31.547 3.945 1 97.38 317 PRO A C 1
ATOM 2618 O O . PRO A 1 317 ? -4.207 -30.953 2.895 1 97.38 317 PRO A O 1
ATOM 2621 N N . ASP A 1 318 ? -4.93 -32.812 3.918 1 96.81 318 ASP A N 1
ATOM 2622 C CA . ASP A 1 318 ? -4.992 -33.656 2.725 1 96.81 318 ASP A CA 1
ATOM 2623 C C . ASP A 1 318 ? -5.945 -33.062 1.689 1 96.81 318 ASP A C 1
ATOM 2625 O O . ASP A 1 318 ? -5.672 -33.125 0.488 1 96.81 318 ASP A O 1
ATOM 2629 N N . GLY A 1 319 ? -7.016 -32.562 2.15 1 96.69 319 GLY A N 1
ATOM 2630 C CA . GLY A 1 319 ? -7.973 -31.969 1.239 1 96.69 319 GLY A CA 1
ATOM 2631 C C . GLY A 1 319 ? -7.398 -30.797 0.463 1 96.69 319 GLY A C 1
ATOM 2632 O O . GLY A 1 319 ? -7.633 -30.672 -0.741 1 96.69 319 GLY A O 1
ATOM 2633 N N . PHE A 1 320 ? -6.672 -30 1.169 1 97.31 320 PHE A N 1
ATOM 2634 C CA . PHE A 1 320 ? -6.059 -28.828 0.531 1 97.31 320 PHE A CA 1
ATOM 2635 C C . PHE A 1 320 ? -4.938 -29.266 -0.411 1 97.31 320 PHE A C 1
ATOM 2637 O O . PHE A 1 320 ? -4.801 -28.719 -1.507 1 97.31 320 PHE A O 1
ATOM 2644 N N . ARG A 1 321 ? -4.148 -30.203 0.034 1 97.88 321 ARG A N 1
ATOM 2645 C CA . ARG A 1 321 ? -3.107 -30.75 -0.825 1 97.88 321 ARG A CA 1
ATOM 2646 C C . ARG A 1 321 ? -3.695 -31.281 -2.127 1 97.88 321 ARG A C 1
ATOM 2648 O O . ARG A 1 321 ? -3.164 -31.016 -3.207 1 97.88 321 ARG A O 1
ATOM 2655 N N . LYS A 1 322 ? -4.738 -32.062 -2.049 1 97.38 322 LYS A N 1
ATOM 2656 C CA . LYS A 1 322 ? -5.41 -32.594 -3.225 1 97.38 322 LYS A CA 1
ATOM 2657 C C . LYS A 1 322 ? -5.914 -31.5 -4.141 1 97.38 322 LYS A C 1
ATOM 2659 O O . LYS A 1 322 ? -5.785 -31.578 -5.363 1 97.38 322 LYS A O 1
ATOM 2664 N N . ARG A 1 323 ? -6.477 -30.484 -3.543 1 97.06 323 ARG A N 1
ATOM 2665 C CA . ARG A 1 323 ? -6.973 -29.344 -4.305 1 97.06 323 ARG A CA 1
ATOM 2666 C C . ARG A 1 323 ? -5.848 -28.672 -5.086 1 97.06 323 ARG A C 1
ATOM 2668 O O . ARG A 1 323 ? -5.992 -28.406 -6.281 1 97.06 323 ARG A O 1
ATOM 2675 N N . MET A 1 324 ? -4.762 -28.453 -4.438 1 97.62 324 MET A N 1
ATOM 2676 C CA . MET A 1 324 ? -3.607 -27.844 -5.086 1 97.62 324 MET A CA 1
ATOM 2677 C C . MET A 1 324 ? -3.094 -28.719 -6.223 1 97.62 324 MET A C 1
ATOM 2679 O O . MET A 1 324 ? -2.793 -28.219 -7.309 1 97.62 324 MET A O 1
ATOM 2683 N N . HIS A 1 325 ? -3.033 -30 -5.934 1 97.75 325 HIS A N 1
ATOM 2684 C CA . HIS A 1 325 ? -2.625 -30.953 -6.949 1 97.75 325 HIS A CA 1
ATOM 2685 C C . HIS A 1 325 ? -3.514 -30.859 -8.188 1 97.75 325 HIS A C 1
ATOM 2687 O O . HIS A 1 325 ? -3.014 -30.797 -9.312 1 97.75 325 HIS A O 1
ATOM 2693 N N . GLU A 1 326 ? -4.77 -30.844 -8 1 97.75 326 GLU A N 1
ATOM 2694 C CA . GLU A 1 326 ? -5.734 -30.797 -9.094 1 97.75 326 GLU A CA 1
ATOM 2695 C C . GLU A 1 326 ? -5.582 -29.531 -9.914 1 97.75 326 GLU A C 1
ATOM 2697 O O . GLU A 1 326 ? -5.637 -29.562 -11.148 1 97.75 326 GLU A O 1
ATOM 2702 N N . ILE A 1 327 ? -5.41 -28.422 -9.234 1 97.81 327 ILE A N 1
ATOM 2703 C CA . ILE A 1 327 ? -5.262 -27.141 -9.914 1 97.81 327 ILE A CA 1
ATOM 2704 C C . ILE A 1 327 ? -4.012 -27.172 -10.789 1 97.81 327 ILE A C 1
ATOM 2706 O O . ILE A 1 327 ? -4.051 -26.766 -11.953 1 97.81 327 ILE A O 1
ATOM 2710 N N . ILE A 1 328 ? -2.9 -27.656 -10.25 1 97.94 328 ILE A N 1
ATOM 2711 C CA . ILE A 1 328 ? -1.628 -27.688 -10.961 1 97.94 328 ILE A CA 1
ATOM 2712 C C . ILE A 1 328 ? -1.721 -28.656 -12.141 1 97.94 328 ILE A C 1
ATOM 2714 O O . ILE A 1 328 ? -1.204 -28.375 -13.227 1 97.94 328 ILE A O 1
ATOM 2718 N N . GLN A 1 329 ? -2.354 -29.781 -11.914 1 97.5 329 GLN A N 1
ATOM 2719 C CA . GLN A 1 329 ? -2.551 -30.75 -12.984 1 97.5 329 GLN A CA 1
ATOM 2720 C C . GLN A 1 329 ? -3.348 -30.141 -14.133 1 97.5 329 GLN A C 1
ATOM 2722 O O . GLN A 1 329 ? -2.979 -30.312 -15.297 1 97.5 329 GLN A O 1
ATOM 2727 N N . LYS A 1 330 ? -4.43 -29.5 -13.828 1 97.38 330 LYS A N 1
ATOM 2728 C CA . LYS A 1 330 ? -5.246 -28.844 -14.844 1 97.38 330 LYS A CA 1
ATOM 2729 C C . LYS A 1 330 ? -4.457 -27.75 -15.57 1 97.38 330 LYS A C 1
ATOM 2731 O O . LYS A 1 330 ? -4.629 -27.547 -16.766 1 97.38 330 LYS A O 1
ATOM 2736 N N . ALA A 1 331 ? -3.645 -27.047 -14.828 1 97.25 331 ALA A N 1
ATOM 2737 C CA . ALA A 1 331 ? -2.799 -26.016 -15.43 1 97.25 331 ALA A CA 1
ATOM 2738 C C . ALA A 1 331 ? -1.826 -26.625 -16.438 1 97.25 331 ALA A C 1
ATOM 2740 O O . ALA A 1 331 ? -1.642 -26.094 -17.531 1 97.25 331 ALA A O 1
ATOM 2741 N N . LEU A 1 332 ? -1.22 -27.688 -16.031 1 96.81 332 LEU A N 1
ATOM 2742 C CA . LEU A 1 332 ? -0.255 -28.359 -16.891 1 96.81 332 LEU A CA 1
ATOM 2743 C C . LEU A 1 332 ? -0.914 -28.812 -18.188 1 96.81 332 LEU A C 1
ATOM 2745 O O . LEU A 1 332 ? -0.313 -28.719 -19.266 1 96.81 332 LEU A O 1
ATOM 2749 N N . ALA A 1 333 ? -2.076 -29.281 -18.125 1 96.06 333 ALA A N 1
ATOM 2750 C CA . ALA A 1 333 ? -2.816 -29.797 -19.281 1 96.06 333 ALA A CA 1
ATOM 2751 C C . ALA A 1 333 ? -2.992 -28.703 -20.344 1 96.06 333 ALA A C 1
ATOM 2753 O O . ALA A 1 333 ? -3.027 -29 -21.531 1 96.06 333 ALA A O 1
ATOM 2754 N N . LYS A 1 334 ? -3.1 -27.438 -19.938 1 94.25 334 LYS A N 1
ATOM 2755 C CA . LYS A 1 334 ? -3.266 -26.328 -20.875 1 94.25 334 LYS A CA 1
ATOM 2756 C C . LYS A 1 334 ? -2.021 -26.141 -21.734 1 94.25 334 LYS A C 1
ATOM 2758 O O . LYS A 1 334 ? -2.113 -25.672 -22.875 1 94.25 334 LYS A O 1
ATOM 2763 N N . TYR A 1 335 ? -0.928 -26.484 -21.234 1 94.25 335 TYR A N 1
ATOM 2764 C CA . TYR A 1 335 ? 0.33 -26.297 -21.953 1 94.25 335 TYR A CA 1
ATOM 2765 C C . TYR A 1 335 ? 0.65 -27.516 -22.812 1 94.25 335 TYR A C 1
ATOM 2767 O O . TYR A 1 335 ? 1.479 -27.438 -23.719 1 94.25 335 TYR A O 1
ATOM 2775 N N . GLU A 1 336 ? 0.136 -28.594 -22.516 1 90.12 336 GLU A N 1
ATOM 2776 C CA . GLU A 1 336 ? 0.411 -29.828 -23.25 1 90.12 336 GLU A CA 1
ATOM 2777 C C . GLU A 1 336 ? -0.55 -30 -24.422 1 90.12 336 GLU A C 1
ATOM 2779 O O . GLU A 1 336 ? -0.224 -30.656 -25.406 1 90.12 336 GLU A O 1
ATOM 2784 N N . ASP A 1 337 ? -1.793 -29.547 -24.391 1 73.5 337 ASP A N 1
ATOM 2785 C CA . ASP A 1 337 ? -2.77 -29.688 -25.469 1 73.5 337 ASP A CA 1
ATOM 2786 C C . ASP A 1 337 ? -2.412 -28.812 -26.656 1 73.5 337 ASP A C 1
ATOM 2788 O O . ASP A 1 337 ? -2.789 -29.109 -27.797 1 73.5 337 ASP A O 1
ATOM 2792 N N . ASN A 1 338 ? -1.726 -27.734 -26.469 1 58.69 338 ASN A N 1
ATOM 2793 C CA . ASN A 1 338 ? -1.482 -26.859 -27.609 1 58.69 338 ASN A CA 1
ATOM 2794 C C . ASN A 1 338 ? -0.006 -26.844 -28 1 58.69 338 ASN A C 1
ATOM 2796 O O . ASN A 1 338 ? 0.867 -26.859 -27.125 1 58.69 338 ASN A O 1
ATOM 2800 N N . MET B 1 1 ? -10.203 9.523 29.031 1 30.64 1 MET B N 1
ATOM 2801 C CA . MET B 1 1 ? -10.5 9.812 27.625 1 30.64 1 MET B CA 1
ATOM 2802 C C . MET B 1 1 ? -11.453 10.992 27.516 1 30.64 1 MET B C 1
ATOM 2804 O O . MET B 1 1 ? -11.273 11.852 26.641 1 30.64 1 MET B O 1
ATOM 2808 N N . ALA B 1 2 ? -12.375 10.984 28.344 1 41.78 2 ALA B N 1
ATOM 2809 C CA . ALA B 1 2 ? -13.477 11.93 28.516 1 41.78 2 ALA B CA 1
ATOM 2810 C C . ALA B 1 2 ? -12.961 13.289 28.984 1 41.78 2 ALA B C 1
ATOM 2812 O O . ALA B 1 2 ? -13.43 14.336 28.516 1 41.78 2 ALA B O 1
ATOM 2813 N N . GLN B 1 3 ? -12.094 13.18 29.875 1 45.06 3 GLN B N 1
ATOM 2814 C CA . GLN B 1 3 ? -11.492 14.344 30.516 1 45.06 3 GLN B CA 1
ATOM 2815 C C . GLN B 1 3 ? -10.734 15.195 29.5 1 45.06 3 GLN B C 1
ATOM 2817 O O . GLN B 1 3 ? -10.781 16.422 29.547 1 45.06 3 GLN B O 1
ATOM 2822 N N . ASN B 1 4 ? -10.188 14.43 28.531 1 54.62 4 ASN B N 1
ATOM 2823 C CA . ASN B 1 4 ? -9.352 15.07 27.531 1 54.62 4 ASN B CA 1
ATOM 2824 C C . ASN B 1 4 ? -10.195 15.805 26.484 1 54.62 4 ASN B C 1
ATOM 2826 O O . ASN B 1 4 ? -9.859 16.922 26.094 1 54.62 4 ASN B O 1
ATOM 2830 N N . LYS B 1 5 ? -11.32 15.25 26.328 1 56.66 5 LYS B N 1
ATOM 2831 C CA . LYS B 1 5 ? -12.25 15.906 25.406 1 56.66 5 LYS B CA 1
ATOM 2832 C C . LYS B 1 5 ? -12.82 17.172 26.031 1 56.66 5 LYS B C 1
ATOM 2834 O O . LYS B 1 5 ? -12.938 18.203 25.359 1 56.66 5 LYS B O 1
ATOM 2839 N N . ASN B 1 6 ? -13.234 17.062 27.312 1 68.56 6 ASN B N 1
ATOM 2840 C CA . ASN B 1 6 ? -13.781 18.203 28.016 1 68.56 6 ASN B CA 1
ATOM 2841 C C . ASN B 1 6 ? -12.781 19.359 28.062 1 68.56 6 ASN B C 1
ATOM 2843 O O . ASN B 1 6 ? -13.164 20.531 27.922 1 68.56 6 ASN B O 1
ATOM 2847 N N . ALA B 1 7 ? -11.578 18.875 28.203 1 72.88 7 ALA B N 1
ATOM 2848 C CA . ALA B 1 7 ? -10.547 19.906 28.25 1 72.88 7 ALA B CA 1
ATOM 2849 C C . ALA B 1 7 ? -10.43 20.625 26.906 1 72.88 7 ALA B C 1
ATOM 2851 O O . ALA B 1 7 ? -10.281 21.844 26.859 1 72.88 7 ALA B O 1
ATOM 2852 N N . LEU B 1 8 ? -10.656 19.906 25.984 1 68.44 8 LEU B N 1
ATOM 2853 C CA . LEU B 1 8 ? -10.547 20.5 24.656 1 68.44 8 LEU B CA 1
ATOM 2854 C C . LEU B 1 8 ? -11.695 21.469 24.391 1 68.44 8 LEU B C 1
ATOM 2856 O O . LEU B 1 8 ? -11.492 22.531 23.812 1 68.44 8 LEU B O 1
ATOM 2860 N N . ILE B 1 9 ? -12.828 21.047 24.797 1 72.88 9 ILE B N 1
ATOM 2861 C CA . ILE B 1 9 ? -13.992 21.922 24.672 1 72.88 9 ILE B CA 1
ATOM 2862 C C . ILE B 1 9 ? -13.75 23.219 25.453 1 72.88 9 ILE B C 1
ATOM 2864 O O . ILE B 1 9 ? -14.062 24.312 24.953 1 72.88 9 ILE B O 1
ATOM 2868 N N . ARG B 1 10 ? -13.117 23.047 26.578 1 82.69 10 ARG B N 1
ATOM 2869 C CA . ARG B 1 10 ? -12.859 24.219 27.406 1 82.69 10 ARG B CA 1
ATOM 2870 C C . ARG B 1 10 ? -11.82 25.141 26.75 1 82.69 10 ARG B C 1
ATOM 2872 O O . ARG B 1 10 ? -11.992 26.359 26.719 1 82.69 10 ARG B O 1
ATOM 2879 N N . TYR B 1 11 ? -10.875 24.469 26.203 1 79.69 11 TYR B N 1
ATOM 2880 C CA . TYR B 1 11 ? -9.852 25.266 25.547 1 79.69 11 TYR B CA 1
ATOM 2881 C C . TYR B 1 11 ? -10.453 26.078 24.391 1 79.69 11 TYR B C 1
ATOM 2883 O O . TYR B 1 11 ? -10.164 27.266 24.25 1 79.69 11 TYR B O 1
ATOM 2891 N N . LYS B 1 12 ? -11.258 25.453 23.703 1 74.5 12 LYS B N 1
ATOM 2892 C CA . LYS B 1 12 ? -11.906 26.125 22.562 1 74.5 12 LYS B CA 1
ATOM 2893 C C . LYS B 1 12 ? -12.812 27.25 23.031 1 74.5 12 LYS B C 1
ATOM 2895 O O . LYS B 1 12 ? -12.844 28.328 22.438 1 74.5 12 LYS B O 1
ATOM 2900 N N . THR B 1 13 ? -13.57 26.953 23.969 1 81.38 13 THR B N 1
ATOM 2901 C CA . THR B 1 13 ? -14.5 27.938 24.5 1 81.38 13 THR B CA 1
ATOM 2902 C C . THR B 1 13 ? -13.758 29.141 25.047 1 81.38 13 THR B C 1
ATOM 2904 O O . THR B 1 13 ? -14.133 30.281 24.766 1 81.38 13 THR B O 1
ATOM 2907 N N . ILE B 1 14 ? -12.672 28.859 25.797 1 86.81 14 ILE B N 1
ATOM 2908 C CA . ILE B 1 14 ? -11.867 29.938 26.344 1 86.81 14 ILE B CA 1
ATOM 2909 C C . ILE B 1 14 ? -11.289 30.781 25.203 1 86.81 14 ILE B C 1
ATOM 2911 O O . ILE B 1 14 ? -11.328 32 25.25 1 86.81 14 ILE B O 1
ATOM 2915 N N . ASP B 1 15 ? -10.836 30.047 24.25 1 81.5 15 ASP B N 1
ATOM 2916 C CA . ASP B 1 15 ? -10.266 30.719 23.078 1 81.5 15 ASP B CA 1
ATOM 2917 C C . ASP B 1 15 ? -11.297 31.625 22.406 1 81.5 15 ASP B C 1
ATOM 2919 O O . ASP B 1 15 ? -11.016 32.781 22.109 1 81.5 15 ASP B O 1
ATOM 2923 N N . LYS B 1 16 ? -12.406 31.141 22.125 1 80.56 16 LYS B N 1
ATOM 2924 C CA . LYS B 1 16 ? -13.477 31.906 21.5 1 80.56 16 LYS B CA 1
ATOM 2925 C C . LYS B 1 16 ? -13.836 33.125 22.328 1 80.56 16 LYS B C 1
ATOM 2927 O O . LYS B 1 16 ? -14.055 34.219 21.781 1 80.56 16 LYS B O 1
ATOM 2932 N N . CYS B 1 17 ? -13.953 32.906 23.594 1 86.88 17 CYS B N 1
ATOM 2933 C CA . CYS B 1 17 ? -14.281 34 24.484 1 86.88 17 CYS B CA 1
ATOM 2934 C C . CYS B 1 17 ? -13.227 35.125 24.406 1 86.88 17 CYS B C 1
ATOM 2936 O O . CYS B 1 17 ? -13.555 36.281 24.234 1 86.88 17 CYS B O 1
ATOM 2938 N N . LEU B 1 18 ? -12.008 34.625 24.5 1 86.94 18 LEU B N 1
ATOM 2939 C CA . LEU B 1 18 ? -10.914 35.594 24.594 1 86.94 18 LEU B CA 1
ATOM 2940 C C . LEU B 1 18 ? -10.672 36.281 23.25 1 86.94 18 LEU B C 1
ATOM 2942 O O . LEU B 1 18 ? -10.031 37.344 23.188 1 86.94 18 LEU B O 1
ATOM 2946 N N . GLN B 1 19 ? -11.258 35.688 22.266 1 79.44 19 GLN B N 1
ATOM 2947 C CA . GLN B 1 19 ? -11.164 36.344 20.953 1 79.44 19 GLN B CA 1
ATOM 2948 C C . GLN B 1 19 ? -12.094 37.531 20.844 1 79.44 19 GLN B C 1
ATOM 2950 O O . GLN B 1 19 ? -11.875 38.438 20.031 1 79.44 19 GLN B O 1
ATOM 2955 N N . ASN B 1 20 ? -13.086 37.438 21.609 1 78.5 20 ASN B N 1
ATOM 2956 C CA . ASN B 1 20 ? -14.008 38.562 21.656 1 78.5 20 ASN B CA 1
ATOM 2957 C C . ASN B 1 20 ? -13.461 39.688 22.5 1 78.5 20 ASN B C 1
ATOM 2959 O O . ASN B 1 20 ? -13.586 39.688 23.734 1 78.5 20 ASN B O 1
ATOM 2963 N N . LYS B 1 21 ? -13 40.688 21.812 1 73.31 21 LYS B N 1
ATOM 2964 C CA . LYS B 1 21 ? -12.336 41.812 22.5 1 73.31 21 LYS B CA 1
ATOM 2965 C C . LYS B 1 21 ? -13.359 42.812 23.047 1 73.31 21 LYS B C 1
ATOM 2967 O O . LYS B 1 21 ? -13.008 43.719 23.797 1 73.31 21 LYS B O 1
ATOM 2972 N N . TYR B 1 22 ? -14.484 42.719 22.609 1 76.5 22 TYR B N 1
ATOM 2973 C CA . TYR B 1 22 ? -15.492 43.688 23 1 76.5 22 TYR B CA 1
ATOM 2974 C C . TYR B 1 22 ? -16.156 43.312 24.328 1 76.5 22 TYR B C 1
ATOM 2976 O O . TYR B 1 22 ? -16.984 44.062 24.844 1 76.5 22 TYR B O 1
ATOM 2984 N N . ARG B 1 23 ? -15.695 42.156 24.859 1 81.94 23 ARG B N 1
ATOM 2985 C CA . ARG B 1 23 ? -16.234 41.719 26.141 1 81.94 23 ARG B CA 1
ATOM 2986 C C . ARG B 1 23 ? -15.125 41.469 27.156 1 81.94 23 ARG B C 1
ATOM 2988 O O . ARG B 1 23 ? -14.062 40.938 26.812 1 81.94 23 ARG B O 1
ATOM 2995 N N . THR B 1 24 ? -15.328 42.031 28.297 1 87 24 THR B N 1
ATOM 2996 C CA . THR B 1 24 ? -14.406 41.719 29.391 1 87 24 THR B CA 1
ATOM 2997 C C . THR B 1 24 ? -14.727 40.375 30.031 1 87 24 THR B C 1
ATOM 2999 O O . THR B 1 24 ? -15.883 40.125 30.391 1 87 24 THR B O 1
ATOM 3002 N N . TRP B 1 25 ? -13.719 39.5 30.094 1 91.56 25 TRP B N 1
ATOM 3003 C CA . TRP B 1 25 ? -13.938 38.156 30.594 1 91.56 25 TRP B CA 1
ATOM 3004 C C . TRP B 1 25 ? -13.305 37.969 31.984 1 91.56 25 TRP B C 1
ATOM 3006 O O . TRP B 1 25 ? -12.102 38.188 32.156 1 91.56 25 TRP B O 1
ATOM 3016 N N . THR B 1 26 ? -14.141 37.719 33.031 1 93.62 26 THR B N 1
ATOM 3017 C CA . THR B 1 26 ? -13.656 37.312 34.344 1 93.62 26 THR B CA 1
ATOM 3018 C C . THR B 1 26 ? -13.547 35.781 34.406 1 93.62 26 THR B C 1
ATOM 3020 O O . THR B 1 26 ? -14.008 35.094 33.531 1 93.62 26 THR B O 1
ATOM 3023 N N . LEU B 1 27 ? -12.883 35.375 35.406 1 93.38 27 LEU B N 1
ATOM 3024 C CA . LEU B 1 27 ? -12.797 33.938 35.625 1 93.38 27 LEU B CA 1
ATOM 3025 C C . LEU B 1 27 ? -14.188 33.312 35.719 1 93.38 27 LEU B C 1
ATOM 3027 O O . LEU B 1 27 ? -14.414 32.25 35.156 1 93.38 27 LEU B O 1
ATOM 3031 N N . ASP B 1 28 ? -15.055 34.031 36.406 1 92.81 28 ASP B N 1
ATOM 3032 C CA . ASP B 1 28 ? -16.422 33.531 36.531 1 92.81 28 ASP B CA 1
ATOM 3033 C C . ASP B 1 28 ? -17.125 33.469 35.188 1 92.81 28 ASP B C 1
ATOM 3035 O O . ASP B 1 28 ? -17.906 32.562 34.938 1 92.81 28 ASP B O 1
ATOM 3039 N N . ASP B 1 29 ? -16.828 34.438 34.344 1 93.19 29 ASP B N 1
ATOM 3040 C CA . ASP B 1 29 ? -17.375 34.438 32.969 1 93.19 29 ASP B CA 1
ATOM 3041 C C . ASP B 1 29 ? -16.906 33.219 32.188 1 93.19 29 ASP B C 1
ATOM 3043 O O . ASP B 1 29 ? -17.688 32.594 31.484 1 93.19 29 ASP B O 1
ATOM 3047 N N . LEU B 1 30 ? -15.68 32.969 32.281 1 93.75 30 LEU B N 1
ATOM 3048 C CA . LEU B 1 30 ? -15.086 31.844 31.562 1 93.75 30 LEU B CA 1
ATOM 3049 C C . LEU B 1 30 ? -15.617 30.516 32.094 1 93.75 30 LEU B C 1
ATOM 3051 O O . LEU B 1 30 ? -15.859 29.594 31.297 1 93.75 30 LEU B O 1
ATOM 3055 N N . ILE B 1 31 ? -15.766 30.438 33.406 1 93 31 ILE B N 1
ATOM 3056 C CA . ILE B 1 31 ? -16.344 29.25 34.031 1 93 31 ILE B CA 1
ATOM 3057 C C . ILE B 1 31 ? -17.75 29.016 33.5 1 93 31 ILE B C 1
ATOM 3059 O O . ILE B 1 31 ? -18.109 27.906 33.125 1 93 31 ILE B O 1
ATOM 3063 N N . GLU B 1 32 ? -18.484 30.109 33.469 1 90.88 32 GLU B N 1
ATOM 3064 C CA . GLU B 1 32 ? -19.844 30.031 32.938 1 90.88 32 GLU B CA 1
ATOM 3065 C C . GLU B 1 32 ? -19.859 29.625 31.484 1 90.88 32 GLU B C 1
ATOM 3067 O O . GLU B 1 32 ? -20.641 28.75 31.078 1 90.88 32 GLU B O 1
ATOM 3072 N N . ALA B 1 33 ? -19.031 30.281 30.703 1 89.38 33 ALA B N 1
ATOM 3073 C CA . ALA B 1 33 ? -18.953 29.969 29.281 1 89.38 33 ALA B CA 1
ATOM 3074 C C . ALA B 1 33 ? -18.594 28.5 29.047 1 89.38 33 ALA B C 1
ATOM 3076 O O . ALA B 1 33 ? -19.188 27.828 28.203 1 89.38 33 ALA B O 1
ATOM 3077 N N . CYS B 1 34 ? -17.609 28.062 29.734 1 88.62 34 CYS B N 1
ATOM 3078 C CA . CYS B 1 34 ? -17.172 26.672 29.594 1 88.62 34 CYS B CA 1
ATOM 3079 C C . CYS B 1 34 ? -18.234 25.703 30.094 1 88.62 34 CYS B C 1
ATOM 3081 O O . CYS B 1 34 ? -18.438 24.656 29.5 1 88.62 34 CYS B O 1
ATOM 3083 N N . SER B 1 35 ? -18.828 26.047 31.25 1 86.94 35 SER B N 1
ATOM 3084 C CA . SER B 1 35 ? -19.906 25.219 31.766 1 86.94 35 SER B CA 1
ATOM 3085 C C . SER B 1 35 ? -21.047 25.094 30.766 1 86.94 35 SER B C 1
ATOM 3087 O O . SER B 1 35 ? -21.594 24.016 30.562 1 86.94 35 SER B O 1
ATOM 3089 N N . ASN B 1 36 ? -21.344 26.219 30.188 1 85.31 36 ASN B N 1
ATOM 3090 C CA . ASN B 1 36 ? -22.391 26.234 29.172 1 85.31 36 ASN B CA 1
ATOM 3091 C C . ASN B 1 36 ? -22 25.406 27.953 1 85.31 36 ASN B C 1
ATOM 3093 O O . ASN B 1 36 ? -22.828 24.656 27.406 1 85.31 36 ASN B O 1
ATOM 3097 N N . ALA B 1 37 ? -20.812 25.578 27.484 1 80.12 37 ALA B N 1
ATOM 3098 C CA . ALA B 1 37 ? -20.312 24.828 26.328 1 80.12 37 ALA B CA 1
ATOM 3099 C C . ALA B 1 37 ? -20.344 23.328 26.594 1 80.12 37 ALA B C 1
ATOM 3101 O O . ALA B 1 37 ? -20.734 22.531 25.734 1 80.12 37 ALA B O 1
ATOM 3102 N N . LEU B 1 38 ? -19.922 23.016 27.734 1 79.75 38 LEU B N 1
ATOM 3103 C CA . LEU B 1 38 ? -19.922 21.609 28.109 1 79.75 38 LEU B CA 1
ATOM 3104 C C . LEU B 1 38 ? -21.344 21.062 28.203 1 79.75 38 LEU B C 1
ATOM 3106 O O . LEU B 1 38 ? -21.594 19.906 27.828 1 79.75 38 LEU B O 1
ATOM 3110 N N . TYR B 1 39 ? -22.125 21.906 28.75 1 78.69 39 TYR B N 1
ATOM 3111 C CA . TYR B 1 39 ? -23.531 21.531 28.797 1 78.69 39 TYR B CA 1
ATOM 3112 C C . TYR B 1 39 ? -24.078 21.312 27.391 1 78.69 39 TYR B C 1
ATOM 3114 O O . TYR B 1 39 ? -24.797 20.344 27.141 1 78.69 39 TYR B O 1
ATOM 3122 N N . GLU B 1 40 ? -23.734 22.172 26.547 1 73.81 40 GLU B N 1
ATOM 3123 C CA . GLU B 1 40 ? -24.234 22.125 25.172 1 73.81 40 GLU B CA 1
ATOM 3124 C C . GLU B 1 40 ? -23.672 20.922 24.438 1 73.81 40 GLU B C 1
ATOM 3126 O O . GLU B 1 40 ? -24.406 20.25 23.688 1 73.81 40 GLU B O 1
ATOM 3131 N N . PHE B 1 41 ? -22.469 20.641 24.641 1 61.88 41 PHE B N 1
ATOM 3132 C CA . PHE B 1 41 ? -21.812 19.609 23.844 1 61.88 41 PHE B CA 1
ATOM 3133 C C . PHE B 1 41 ? -21.969 18.234 24.5 1 61.88 41 PHE B C 1
ATOM 3135 O O . PHE B 1 41 ? -22.047 17.234 23.797 1 61.88 41 PHE B O 1
ATOM 3142 N N . GLU B 1 42 ? -21.969 18.156 25.812 1 64.5 42 GLU B N 1
ATOM 3143 C CA . GLU B 1 42 ? -21.969 16.859 26.484 1 64.5 42 GLU B CA 1
ATOM 3144 C C . GLU B 1 42 ? -23.266 16.625 27.25 1 64.5 42 GLU B C 1
ATOM 3146 O O . GLU B 1 42 ? -23.547 15.5 27.672 1 64.5 42 GLU B O 1
ATOM 3151 N N . GLY B 1 43 ? -24.078 17.562 27.312 1 62.88 43 GLY B N 1
ATOM 3152 C CA . GLY B 1 43 ? -25.359 17.469 27.984 1 62.88 43 GLY B CA 1
ATOM 3153 C C . GLY B 1 43 ? -25.234 17.391 29.5 1 62.88 43 GLY B C 1
ATOM 3154 O O . GLY B 1 43 ? -26.219 17.094 30.188 1 62.88 43 GLY B O 1
ATOM 3155 N N . LYS B 1 44 ? -24.125 17.312 30.094 1 58.56 44 LYS B N 1
ATOM 3156 C CA . LYS B 1 44 ? -24 17.188 31.531 1 58.56 44 LYS B CA 1
ATOM 3157 C C . LYS B 1 44 ? -23.906 18.547 32.219 1 58.56 44 LYS B C 1
ATOM 3159 O O . LYS B 1 44 ? -23.219 19.438 31.734 1 58.56 44 LYS B O 1
ATOM 3164 N N . GLU B 1 45 ? -24.672 18.766 33.156 1 62.88 45 GLU B N 1
ATOM 3165 C CA . GLU B 1 45 ? -24.719 20 33.938 1 62.88 45 GLU B CA 1
ATOM 3166 C C . GLU B 1 45 ? -23.562 20.078 34.938 1 62.88 45 GLU B C 1
ATOM 3168 O O . GLU B 1 45 ? -23.734 19.812 36.125 1 62.88 45 GLU B O 1
ATOM 3173 N N . ASN B 1 46 ? -22.469 19.641 34.594 1 62.53 46 ASN B N 1
ATOM 3174 C CA . ASN B 1 46 ? -21.406 19.797 35.594 1 62.53 46 ASN B CA 1
ATOM 3175 C C . ASN B 1 46 ? -20.672 21.125 35.438 1 62.53 46 ASN B C 1
ATOM 3177 O O . ASN B 1 46 ? -20.109 21.391 34.375 1 62.53 46 ASN B O 1
ATOM 3181 N N . ALA B 1 47 ? -20.859 21.953 36.469 1 73.56 47 ALA B N 1
ATOM 3182 C CA . ALA B 1 47 ? -20.156 23.234 36.531 1 73.56 47 ALA B CA 1
ATOM 3183 C C . ALA B 1 47 ? -18.641 23.016 36.625 1 73.56 47 ALA B C 1
ATOM 3185 O O . ALA B 1 47 ? -18.188 22.172 37.406 1 73.56 47 ALA B O 1
ATOM 3186 N N . VAL B 1 48 ? -17.906 23.562 35.656 1 84.38 48 VAL B N 1
ATOM 3187 C CA . VAL B 1 48 ? -16.453 23.484 35.719 1 84.38 48 VAL B CA 1
ATOM 3188 C C . VAL B 1 48 ? -15.93 24.266 36.906 1 84.38 48 VAL B C 1
ATOM 3190 O O . VAL B 1 48 ? -16.438 25.328 37.219 1 84.38 48 VAL B O 1
ATOM 3193 N N . SER B 1 49 ? -15.125 23.672 37.719 1 87.44 49 SER B N 1
ATOM 3194 C CA . SER B 1 49 ? -14.578 24.344 38.875 1 87.44 49 SER B CA 1
ATOM 3195 C C . SER B 1 49 ? -13.625 25.469 38.469 1 87.44 49 SER B C 1
ATOM 3197 O O . SER B 1 49 ? -13.094 25.469 37.375 1 87.44 49 SER B O 1
ATOM 3199 N N . LYS B 1 50 ? -13.492 26.391 39.5 1 89.62 50 LYS B N 1
ATOM 3200 C CA . LYS B 1 50 ? -12.531 27.469 39.312 1 89.62 50 LYS B CA 1
ATOM 3201 C C . LYS B 1 50 ? -11.125 26.938 39.094 1 89.62 50 LYS B C 1
ATOM 3203 O O . LYS B 1 50 ? -10.406 27.422 38.219 1 89.62 50 LYS B O 1
ATOM 3208 N N . ARG B 1 51 ? -10.812 25.938 39.812 1 87.06 51 ARG B N 1
ATOM 3209 C CA . ARG B 1 51 ? -9.484 25.328 39.688 1 87.06 51 ARG B CA 1
ATOM 3210 C C . ARG B 1 51 ? -9.266 24.75 38.312 1 87.06 51 ARG B C 1
ATOM 3212 O O . ARG B 1 51 ? -8.18 24.891 37.719 1 87.06 51 ARG B O 1
ATOM 3219 N N . THR B 1 52 ? -10.242 24.203 37.781 1 87.12 52 THR B N 1
ATOM 3220 C CA . THR B 1 52 ? -10.141 23.547 36.469 1 87.12 52 THR B CA 1
ATOM 3221 C C . THR B 1 52 ? -9.852 24.578 35.375 1 87.12 52 THR B C 1
ATOM 3223 O O . THR B 1 52 ? -8.977 24.375 34.531 1 87.12 52 THR B O 1
ATOM 3226 N N . ILE B 1 53 ? -10.562 25.703 35.438 1 91.62 53 ILE B N 1
ATOM 3227 C CA . ILE B 1 53 ? -10.383 26.719 34.438 1 91.62 53 ILE B CA 1
ATOM 3228 C C . ILE B 1 53 ? -9 27.359 34.562 1 91.62 53 ILE B C 1
ATOM 3230 O O . ILE B 1 53 ? -8.336 27.656 33.562 1 91.62 53 ILE B O 1
ATOM 3234 N N . GLN B 1 54 ? -8.609 27.516 35.781 1 90.44 54 GLN B N 1
ATOM 3235 C CA . GLN B 1 54 ? -7.281 28.078 36.031 1 90.44 54 GLN B CA 1
ATOM 3236 C C . GLN B 1 54 ? -6.199 27.141 35.469 1 90.44 54 GLN B C 1
ATOM 3238 O O . GLN B 1 54 ? -5.234 27.609 34.875 1 90.44 54 GLN B O 1
ATOM 3243 N N . LEU B 1 55 ? -6.41 25.922 35.625 1 85.69 55 LEU B N 1
ATOM 3244 C CA . LEU B 1 55 ? -5.469 24.938 35.094 1 85.69 55 LEU B CA 1
ATOM 3245 C C . LEU B 1 55 ? -5.504 24.922 33.562 1 85.69 55 LEU B C 1
ATOM 3247 O O . LEU B 1 55 ? -4.465 24.797 32.938 1 85.69 55 LEU B O 1
ATOM 3251 N N . ASP B 1 56 ? -6.676 25.031 33.094 1 85.69 56 ASP B N 1
ATOM 3252 C CA . ASP B 1 56 ? -6.816 25.078 31.641 1 85.69 56 ASP B CA 1
ATOM 3253 C C . ASP B 1 56 ? -6.066 26.266 31.047 1 85.69 56 ASP B C 1
ATOM 3255 O O . ASP B 1 56 ? -5.363 26.125 30.047 1 85.69 56 ASP B O 1
ATOM 3259 N N . ILE B 1 57 ? -6.234 27.375 31.688 1 89.25 57 ILE B N 1
ATOM 3260 C CA . ILE B 1 57 ? -5.566 28.594 31.203 1 89.25 57 ILE B CA 1
ATOM 3261 C C . ILE B 1 57 ? -4.055 28.406 31.281 1 89.25 57 ILE B C 1
ATOM 3263 O O . ILE B 1 57 ? -3.33 28.781 30.359 1 89.25 57 ILE B O 1
ATOM 3267 N N . GLN B 1 58 ? -3.645 27.75 32.344 1 84.06 58 GLN B N 1
ATOM 3268 C CA . GLN B 1 58 ? -2.221 27.469 32.5 1 84.06 58 GLN B CA 1
ATOM 3269 C C . GLN B 1 58 ? -1.721 26.531 31.391 1 84.06 58 GLN B C 1
ATOM 3271 O O . GLN B 1 58 ? -0.635 26.734 30.844 1 84.06 58 GLN B O 1
ATOM 3276 N N . MET B 1 59 ? -2.502 25.625 31.125 1 78.94 59 MET B N 1
ATOM 3277 C CA . MET B 1 59 ? -2.146 24.672 30.078 1 78.94 59 MET B CA 1
ATOM 3278 C C . MET B 1 59 ? -2.107 25.359 28.719 1 78.94 59 MET B C 1
ATOM 3280 O O . MET B 1 59 ? -1.212 25.094 27.906 1 78.94 59 MET B O 1
ATOM 3284 N N . MET B 1 60 ? -3.07 26.172 28.5 1 79.19 60 MET B N 1
ATOM 3285 C CA . MET B 1 60 ? -3.125 26.906 27.234 1 79.19 60 MET B CA 1
ATOM 3286 C C . MET B 1 60 ? -1.906 27.797 27.078 1 79.19 60 MET B C 1
ATOM 3288 O O . MET B 1 60 ? -1.392 27.969 25.969 1 79.19 60 MET B O 1
ATOM 3292 N N . ARG B 1 61 ? -1.485 28.266 28.203 1 77.25 61 ARG B N 1
ATOM 3293 C CA . ARG B 1 61 ? -0.316 29.141 28.203 1 77.25 61 ARG B CA 1
ATOM 3294 C C . ARG B 1 61 ? 0.962 28.344 27.969 1 77.25 61 ARG B C 1
ATOM 3296 O O . ARG B 1 61 ? 1.923 28.859 27.391 1 77.25 61 ARG B O 1
ATOM 3303 N N . SER B 1 62 ? 0.837 27.172 28.328 1 67.38 62 SER B N 1
ATOM 3304 C CA . SER B 1 62 ? 2.041 26.344 28.328 1 67.38 62 SER B CA 1
ATOM 3305 C C . SER B 1 62 ? 2.342 25.797 26.938 1 67.38 62 SER B C 1
ATOM 3307 O O . SER B 1 62 ? 1.486 25.828 26.062 1 67.38 62 SER B O 1
ATOM 3309 N N . GLU B 1 63 ? 3.52 25.297 26.906 1 54.81 63 GLU B N 1
ATOM 3310 C CA . GLU B 1 63 ? 3.979 24.656 25.672 1 54.81 63 GLU B CA 1
ATOM 3311 C C . GLU B 1 63 ? 3.508 23.203 25.594 1 54.81 63 GLU B C 1
ATOM 3313 O O . GLU B 1 63 ? 3.584 22.578 24.531 1 54.81 63 GLU B O 1
ATOM 3318 N N . LYS B 1 64 ? 2.967 22.844 26.625 1 51.81 64 LYS B N 1
ATOM 3319 C CA . LYS B 1 64 ? 2.678 21.422 26.719 1 51.81 64 LYS B CA 1
ATOM 3320 C C . LYS B 1 64 ? 1.696 20.984 25.641 1 51.81 64 LYS B C 1
ATOM 3322 O O . LYS B 1 64 ? 1.838 19.891 25.078 1 51.81 64 LYS B O 1
ATOM 3327 N N . LEU B 1 65 ? 0.753 21.906 25.562 1 52.22 65 LEU B N 1
ATOM 3328 C CA . LEU B 1 65 ? -0.245 21.562 24.562 1 52.22 65 LEU B CA 1
ATOM 3329 C C . LEU B 1 65 ? 0.061 22.266 23.234 1 52.22 65 LEU B C 1
ATOM 3331 O O . LEU B 1 65 ? -0.645 22.078 22.25 1 52.22 65 LEU B O 1
ATOM 3335 N N . GLY B 1 66 ? 1.137 23.031 23.312 1 51.69 66 GLY B N 1
ATOM 3336 C CA . GLY B 1 66 ? 1.588 23.719 22.109 1 51.69 66 GLY B CA 1
ATOM 3337 C C . GLY B 1 66 ? 0.796 24.984 21.812 1 51.69 66 GLY B C 1
ATOM 3338 O O . GLY B 1 66 ? 0.958 25.578 20.75 1 51.69 66 GLY B O 1
ATOM 3339 N N . TYR B 1 67 ? -0.174 25.344 22.672 1 61.78 67 TYR B N 1
ATOM 3340 C CA . TYR B 1 67 ? -0.99 26.516 22.391 1 61.78 67 TYR B CA 1
ATOM 3341 C C . TYR B 1 67 ? -0.196 27.797 22.625 1 61.78 67 TYR B C 1
ATOM 3343 O O . TYR B 1 67 ? -0.305 28.75 21.859 1 61.78 67 TYR B O 1
ATOM 3351 N N . ASN B 1 68 ? 0.575 27.734 23.547 1 63.78 68 ASN B N 1
ATOM 3352 C CA . ASN B 1 68 ? 1.294 28.922 24 1 63.78 68 ASN B CA 1
ATOM 3353 C C . ASN B 1 68 ? 0.413 30.172 23.938 1 63.78 68 ASN B C 1
ATOM 3355 O O . ASN B 1 68 ? 0.819 31.203 23.406 1 63.78 68 ASN B O 1
ATOM 3359 N N . ALA B 1 69 ? -0.72 30.047 24.391 1 74.12 69 ALA B N 1
ATOM 3360 C CA . ALA B 1 69 ? -1.697 31.125 24.328 1 74.12 69 ALA B CA 1
ATOM 3361 C C . ALA B 1 69 ? -1.292 32.281 25.25 1 74.12 69 ALA B C 1
ATOM 3363 O O . ALA B 1 69 ? -1.017 32.062 26.438 1 74.12 69 ALA B O 1
ATOM 3364 N N . PRO B 1 70 ? -1.246 33.406 24.625 1 81.25 70 PRO B N 1
ATOM 3365 C CA . PRO B 1 70 ? -0.863 34.562 25.453 1 81.25 70 PRO B CA 1
ATOM 3366 C C . PRO B 1 70 ? -2.027 35.125 26.266 1 81.25 70 PRO B C 1
ATOM 3368 O O . PRO B 1 70 ? -2.439 36.281 26.062 1 81.25 70 PRO B O 1
ATOM 3371 N N . ILE B 1 71 ? -2.436 34.344 27.172 1 87.81 71 ILE B N 1
ATOM 3372 C CA . ILE B 1 71 ? -3.543 34.781 28.016 1 87.81 71 ILE B CA 1
ATOM 3373 C C . ILE B 1 71 ? -3.01 35.594 29.203 1 87.81 71 ILE B C 1
ATOM 3375 O O . ILE B 1 71 ? -2.135 35.125 29.938 1 87.81 71 ILE B O 1
ATOM 3379 N N . GLU B 1 72 ? -3.42 36.812 29.281 1 87.44 72 GLU B N 1
ATOM 3380 C CA . GLU B 1 72 ? -3 37.656 30.406 1 87.44 72 GLU B CA 1
ATOM 3381 C C . GLU B 1 72 ? -4.195 38.094 31.234 1 87.44 72 GLU B C 1
ATOM 3383 O O . GLU B 1 72 ? -5.332 38.094 30.766 1 87.44 72 GLU B O 1
ATOM 3388 N N . VAL B 1 73 ? -3.908 38.344 32.531 1 88.69 73 VAL B N 1
ATOM 3389 C CA . VAL B 1 73 ? -4.895 38.938 33.438 1 88.69 73 VAL B CA 1
ATOM 3390 C C . VAL B 1 73 ? -4.676 40.438 33.562 1 88.69 73 VAL B C 1
ATOM 3392 O O . VAL B 1 73 ? -3.551 40.906 33.781 1 88.69 73 VAL B O 1
ATOM 3395 N N . TYR B 1 74 ? -5.676 41.219 33.125 1 87.75 74 TYR B N 1
ATOM 3396 C CA . TYR B 1 74 ? -5.574 42.656 33.281 1 87.75 74 TYR B CA 1
ATOM 3397 C C . TYR B 1 74 ? -6.621 43.188 34.25 1 87.75 74 TYR B C 1
ATOM 3399 O O . TYR B 1 74 ? -7.691 42.594 34.406 1 87.75 74 TYR B O 1
ATOM 3407 N N . ASP B 1 75 ? -6.258 44.25 35.062 1 89.19 75 ASP B N 1
ATOM 3408 C CA . ASP B 1 75 ? -7.074 44.875 36.094 1 89.19 75 ASP B CA 1
ATOM 3409 C C . ASP B 1 75 ? -7.461 43.875 37.156 1 89.19 75 ASP B C 1
ATOM 3411 O O . ASP B 1 75 ? -8.594 43.875 37.656 1 89.19 75 ASP B O 1
ATOM 3415 N N . LYS B 1 76 ? -6.57 42.875 37.469 1 84.44 76 LYS B N 1
ATOM 3416 C CA . LYS B 1 76 ? -6.598 41.906 38.531 1 84.44 76 LYS B CA 1
ATOM 3417 C C . LYS B 1 76 ? -7.734 40.906 38.344 1 84.44 76 LYS B C 1
ATOM 3419 O O . LYS B 1 76 ? -7.859 39.969 39.125 1 84.44 76 LYS B O 1
ATOM 3424 N N . LYS B 1 77 ? -8.586 41.062 37.344 1 89 77 LYS B N 1
ATOM 3425 C CA . LYS B 1 77 ? -9.719 40.125 37.344 1 89 77 LYS B CA 1
ATOM 3426 C C . LYS B 1 77 ? -10.102 39.75 35.906 1 89 77 LYS B C 1
ATOM 3428 O O . LYS B 1 77 ? -10.805 38.75 35.688 1 89 77 LYS B O 1
ATOM 3433 N N . TYR B 1 78 ? -9.648 40.5 34.906 1 91 78 TYR B N 1
ATOM 3434 C CA . TYR B 1 78 ? -10.109 40.281 33.562 1 91 78 TYR B CA 1
ATOM 3435 C C . TYR B 1 78 ? -9.055 39.531 32.75 1 91 78 TYR B C 1
ATOM 3437 O O . TYR B 1 78 ? -7.855 39.781 32.875 1 91 78 TYR B O 1
ATOM 3445 N N . TYR B 1 79 ? -9.531 38.562 31.922 1 92.12 79 TYR B N 1
ATOM 3446 C CA . TYR B 1 79 ? -8.68 37.75 31.062 1 92.12 79 TYR B CA 1
ATOM 3447 C C . TYR B 1 79 ? -8.797 38.156 29.609 1 92.12 79 TYR B C 1
ATOM 3449 O O . TYR B 1 79 ? -9.891 38.5 29.141 1 92.12 79 TYR B O 1
ATOM 3457 N N . ARG B 1 80 ? -7.766 38.219 28.984 1 87.38 80 ARG B N 1
ATOM 3458 C CA . ARG B 1 80 ? -7.73 38.5 27.547 1 87.38 80 ARG B CA 1
ATOM 3459 C C . ARG B 1 80 ? -6.484 37.906 26.906 1 87.38 80 ARG B C 1
ATOM 3461 O O . ARG B 1 80 ? -5.547 37.5 27.594 1 87.38 80 ARG B O 1
ATOM 3468 N N . TYR B 1 81 ? -6.625 37.75 25.625 1 82.62 81 TYR B N 1
ATOM 3469 C CA . TYR B 1 81 ? -5.391 37.469 24.906 1 82.62 81 TYR B CA 1
ATOM 3470 C C . TYR B 1 81 ? -4.504 38.719 24.828 1 82.62 81 TYR B C 1
ATOM 3472 O O . TYR B 1 81 ? -4.973 39.812 24.5 1 82.62 81 TYR B O 1
ATOM 3480 N N . ALA B 1 82 ? -3.375 38.531 25.344 1 78.06 82 ALA B N 1
ATOM 3481 C CA . ALA B 1 82 ? -2.422 39.625 25.25 1 78.06 82 ALA B CA 1
ATOM 3482 C C . ALA B 1 82 ? -2.201 40.031 23.797 1 78.06 82 ALA B C 1
ATOM 3484 O O . ALA B 1 82 ? -1.956 41.188 23.5 1 78.06 82 ALA B O 1
ATOM 3485 N N . GLU B 1 83 ? -2.428 39 23 1 67.69 83 GLU B N 1
ATOM 3486 C CA . GLU B 1 83 ? -2.4 39.188 21.562 1 67.69 83 GLU B CA 1
ATOM 3487 C C . GLU B 1 83 ? -3.809 39.156 20.969 1 67.69 83 GLU B C 1
ATOM 3489 O O . GLU B 1 83 ? -4.477 38.125 21 1 67.69 83 GLU B O 1
ATOM 3494 N N . GLU B 1 84 ? -4.395 40.281 20.594 1 65.62 84 GLU B N 1
ATOM 3495 C CA . GLU B 1 84 ? -5.801 40.469 20.25 1 65.62 84 GLU B CA 1
ATOM 3496 C C . GLU B 1 84 ? -6.27 39.438 19.234 1 65.62 84 GLU B C 1
ATOM 3498 O O . GLU B 1 84 ? -7.41 38.969 19.297 1 65.62 84 GLU B O 1
ATOM 3503 N N . ASP B 1 85 ? -5.449 39.062 18.344 1 60.5 85 ASP B N 1
ATOM 3504 C CA . ASP B 1 85 ? -5.965 38.219 17.266 1 60.5 85 ASP B CA 1
ATOM 3505 C C . ASP B 1 85 ? -5.488 36.781 17.422 1 60.5 85 ASP B C 1
ATOM 3507 O O . ASP B 1 85 ? -5.582 35.969 16.484 1 60.5 85 ASP B O 1
ATOM 3511 N N . PHE B 1 86 ? -5.055 36.531 18.547 1 60.97 86 PHE B N 1
ATOM 3512 C CA . PHE B 1 86 ? -4.617 35.156 18.828 1 60.97 86 PHE B CA 1
ATOM 3513 C C . PHE B 1 86 ? -5.805 34.219 18.875 1 60.97 86 PHE B C 1
ATOM 3515 O O . PHE B 1 86 ? -6.895 34.594 19.297 1 60.97 86 PHE B O 1
ATOM 3522 N N . SER B 1 87 ? -5.641 33.125 18.188 1 63.34 87 SER B N 1
ATOM 3523 C CA . SER B 1 87 ? -6.559 32 18.344 1 63.34 87 SER B CA 1
ATOM 3524 C C . SER B 1 87 ? -5.82 30.672 18.297 1 63.34 87 SER B C 1
ATOM 3526 O O . SER B 1 87 ? -4.836 30.531 17.578 1 63.34 87 SER B O 1
ATOM 3528 N N . ILE B 1 88 ? -6.141 29.906 19.297 1 56.59 88 ILE B N 1
ATOM 3529 C CA . ILE B 1 88 ? -5.539 28.578 19.234 1 56.59 88 ILE B CA 1
ATOM 3530 C C . ILE B 1 88 ? -6.066 27.828 18.016 1 56.59 88 ILE B C 1
ATOM 3532 O O . ILE B 1 88 ? -5.516 26.797 17.625 1 56.59 88 ILE B O 1
ATOM 3536 N N . THR B 1 89 ? -7.098 28.234 17.516 1 49.5 89 THR B N 1
ATOM 3537 C CA . THR B 1 89 ? -7.707 27.578 16.359 1 49.5 89 THR B CA 1
ATOM 3538 C C . THR B 1 89 ? -7.234 28.203 15.055 1 49.5 89 THR B C 1
ATOM 3540 O O . THR B 1 89 ? -7.73 27.859 13.984 1 49.5 89 THR B O 1
ATOM 3543 N N . ASP B 1 90 ? -6.32 29.141 15.133 1 46.62 90 ASP B N 1
ATOM 3544 C CA . ASP B 1 90 ? -5.941 29.875 13.922 1 46.62 90 ASP B CA 1
ATOM 3545 C C . ASP B 1 90 ? -5.172 28.969 12.961 1 46.62 90 ASP B C 1
ATOM 3547 O O . ASP B 1 90 ? -4.098 29.344 12.484 1 46.62 90 ASP B O 1
ATOM 3551 N N . ILE B 1 91 ? -5.074 27.75 13.062 1 45.56 91 ILE B N 1
ATOM 3552 C CA . ILE B 1 91 ? -4.57 26.922 11.977 1 45.56 91 ILE B CA 1
ATOM 3553 C C . ILE B 1 91 ? -5.531 27 10.789 1 45.56 91 ILE B C 1
ATOM 3555 O O . ILE B 1 91 ? -6.746 26.891 10.961 1 45.56 91 ILE B O 1
ATOM 3559 N N . PRO B 1 92 ? -4.922 27.672 9.695 1 46.06 92 PRO B N 1
ATOM 3560 C CA . PRO B 1 92 ? -5.848 27.734 8.562 1 46.06 92 PRO B CA 1
ATOM 3561 C C . PRO B 1 92 ? -6.395 26.359 8.18 1 46.06 92 PRO B C 1
ATOM 3563 O O . PRO B 1 92 ? -6.219 25.922 7.039 1 46.06 92 PRO B O 1
ATOM 3566 N N . LEU B 1 93 ? -6.559 25.5 9.117 1 51.75 93 LEU B N 1
ATOM 3567 C CA . LEU B 1 93 ? -7.148 24.188 8.906 1 51.75 93 LEU B CA 1
ATOM 3568 C C . LEU B 1 93 ? -8.57 24.141 9.461 1 51.75 93 LEU B C 1
ATOM 3570 O O . LEU B 1 93 ? -8.828 24.625 10.562 1 51.75 93 LEU B O 1
ATOM 3574 N N . THR B 1 94 ? -9.438 24.016 8.516 1 49.28 94 THR B N 1
ATOM 3575 C CA . THR B 1 94 ? -10.82 23.828 8.93 1 49.28 94 THR B CA 1
ATOM 3576 C C . THR B 1 94 ? -10.992 22.5 9.672 1 49.28 94 THR B C 1
ATOM 3578 O O . THR B 1 94 ? -10.078 21.672 9.688 1 49.28 94 THR B O 1
ATOM 3581 N N . GLU B 1 95 ? -12.008 22.391 10.383 1 50.09 95 GLU B N 1
ATOM 3582 C CA . GLU B 1 95 ? -12.344 21.125 11.016 1 50.09 95 GLU B CA 1
ATOM 3583 C C . GLU B 1 95 ? -12.344 19.984 9.992 1 50.09 95 GLU B C 1
ATOM 3585 O O . GLU B 1 95 ? -11.906 18.875 10.289 1 50.09 95 GLU B O 1
ATOM 3590 N N . THR B 1 96 ? -12.828 20.375 8.859 1 55.34 96 THR B N 1
ATOM 3591 C CA . THR B 1 96 ? -12.867 19.391 7.777 1 55.34 96 THR B CA 1
ATOM 3592 C C . THR B 1 96 ? -11.461 18.984 7.367 1 55.34 96 THR B C 1
ATOM 3594 O O . THR B 1 96 ? -11.195 17.812 7.109 1 55.34 96 THR B O 1
ATOM 3597 N N . ASP B 1 97 ? -10.609 20.031 7.418 1 58.09 97 ASP B N 1
ATOM 3598 C CA . ASP B 1 97 ? -9.219 19.766 7.07 1 58.09 97 ASP B CA 1
ATOM 3599 C C . ASP B 1 97 ? -8.578 18.797 8.07 1 58.09 97 ASP B C 1
ATOM 3601 O O . ASP B 1 97 ? -7.879 17.859 7.676 1 58.09 97 ASP B O 1
ATOM 3605 N N . ILE B 1 98 ? -8.852 19.047 9.195 1 53.53 98 ILE B N 1
ATOM 3606 C CA . ILE B 1 98 ? -8.258 18.25 10.258 1 53.53 98 ILE B CA 1
ATOM 3607 C C . ILE B 1 98 ? -8.773 16.812 10.188 1 53.53 98 ILE B C 1
ATOM 3609 O O . ILE B 1 98 ? -8.023 15.859 10.383 1 53.53 98 ILE B O 1
ATOM 3613 N N . ASN B 1 99 ? -10.031 16.734 9.883 1 57.38 99 ASN B N 1
ATOM 3614 C CA . ASN B 1 99 ? -10.602 15.391 9.75 1 57.38 99 ASN B CA 1
ATOM 3615 C C . ASN B 1 99 ? -9.938 14.609 8.625 1 57.38 99 ASN B C 1
ATOM 3617 O O . ASN B 1 99 ? -9.641 13.422 8.781 1 57.38 99 ASN B O 1
ATOM 3621 N N . VAL B 1 100 ? -9.766 15.352 7.621 1 60.94 100 VAL B N 1
ATOM 3622 C CA . VAL B 1 100 ? -9.117 14.734 6.469 1 60.94 100 VAL B CA 1
ATOM 3623 C C . VAL B 1 100 ? -7.688 14.328 6.84 1 60.94 100 VAL B C 1
ATOM 3625 O O . VAL B 1 100 ? -7.246 13.227 6.516 1 60.94 100 VAL B O 1
ATOM 3628 N N . LEU B 1 101 ? -7.055 15.273 7.559 1 60.84 101 LEU B N 1
ATOM 3629 C CA . LEU B 1 101 ? -5.676 15.008 7.957 1 60.84 101 LEU B CA 1
ATOM 3630 C C . LEU B 1 101 ? -5.613 13.852 8.945 1 60.84 101 LEU B C 1
ATOM 3632 O O . LEU B 1 101 ? -4.73 12.992 8.844 1 60.84 101 LEU B O 1
ATOM 3636 N N . THR B 1 102 ? -6.516 13.844 9.789 1 58.25 102 THR B N 1
ATOM 3637 C CA . THR B 1 102 ? -6.555 12.789 10.797 1 58.25 102 THR B CA 1
ATOM 3638 C C . THR B 1 102 ? -6.781 11.43 10.141 1 58.25 102 THR B C 1
ATOM 3640 O O . THR B 1 102 ? -6.125 10.445 10.5 1 58.25 102 THR B O 1
ATOM 3643 N N . GLU B 1 103 ? -7.719 11.461 9.266 1 59.06 103 GLU B N 1
ATOM 3644 C CA . GLU B 1 103 ? -7.996 10.219 8.555 1 59.06 103 GLU B CA 1
ATOM 3645 C C . GLU B 1 103 ? -6.777 9.75 7.762 1 59.06 103 GLU B C 1
ATOM 3647 O O . GLU B 1 103 ? -6.48 8.555 7.715 1 59.06 103 GLU B O 1
ATOM 3652 N N . THR B 1 104 ? -6.223 10.742 7.148 1 61.25 104 THR B N 1
ATOM 3653 C CA . THR B 1 104 ? -5.039 10.438 6.355 1 61.25 104 THR B CA 1
ATOM 3654 C C . THR B 1 104 ? -3.922 9.883 7.242 1 61.25 104 THR B C 1
ATOM 3656 O O . THR B 1 104 ? -3.273 8.898 6.891 1 61.25 104 THR B O 1
ATOM 3659 N N . VAL B 1 105 ? -3.773 10.539 8.336 1 59.34 105 VAL B N 1
ATOM 3660 C CA . VAL B 1 105 ? -2.738 10.109 9.273 1 59.34 105 VAL B CA 1
ATOM 3661 C C . VAL B 1 105 ? -3.072 8.727 9.82 1 59.34 105 VAL B C 1
ATOM 3663 O O . VAL B 1 105 ? -2.182 7.895 10.008 1 59.34 105 VAL B O 1
ATOM 3666 N N . SER B 1 106 ? -4.324 8.516 10.07 1 57.69 106 SER B N 1
ATOM 3667 C CA . SER B 1 106 ? -4.734 7.195 10.539 1 57.69 106 SER B CA 1
ATOM 3668 C C . SER B 1 106 ? -4.363 6.109 9.531 1 57.69 106 SER B C 1
ATOM 3670 O O . SER B 1 106 ? -3.959 5.012 9.914 1 57.69 106 SER B O 1
ATOM 3672 N N . MET B 1 107 ? -4.535 6.453 8.273 1 60.91 107 MET B N 1
ATOM 3673 C CA . MET B 1 107 ? -4.141 5.535 7.207 1 60.91 107 MET B CA 1
ATOM 3674 C C . MET B 1 107 ? -2.631 5.312 7.211 1 60.91 107 MET B C 1
ATOM 3676 O O . MET B 1 107 ? -2.164 4.188 7.051 1 60.91 107 MET B O 1
ATOM 3680 N N . LEU B 1 108 ? -2.02 6.449 7.438 1 58.5 108 LEU B N 1
ATOM 3681 C CA . LEU B 1 108 ? -0.562 6.398 7.41 1 58.5 108 LEU B CA 1
ATOM 3682 C C . LEU B 1 108 ? -0.022 5.641 8.617 1 58.5 108 LEU B C 1
ATOM 3684 O O . LEU B 1 108 ? 1.004 4.965 8.523 1 58.5 108 LEU B O 1
ATOM 3688 N N . LYS B 1 109 ? -0.651 5.836 9.773 1 57.66 109 LYS B N 1
ATOM 3689 C CA . LYS B 1 109 ? -0.262 5.148 11 1 57.66 109 LYS B CA 1
ATOM 3690 C C . LYS B 1 109 ? -0.236 3.635 10.789 1 57.66 109 LYS B C 1
ATOM 3692 O O . LYS B 1 109 ? 0.459 2.916 11.516 1 57.66 109 LYS B O 1
ATOM 3697 N N . GLN B 1 110 ? -1.033 3.326 9.875 1 52.12 110 GLN B N 1
ATOM 3698 C CA . GLN B 1 110 ? -1.043 1.896 9.594 1 52.12 110 GLN B CA 1
ATOM 3699 C C . GLN B 1 110 ? 0.302 1.436 9.039 1 52.12 110 GLN B C 1
ATOM 3701 O O . GLN B 1 110 ? 0.624 0.246 9.078 1 52.12 110 GLN B O 1
ATOM 3706 N N . PHE B 1 111 ? 0.926 2.496 8.594 1 50.5 111 PHE B N 1
ATOM 3707 C CA . PHE B 1 111 ? 2.281 2.199 8.141 1 50.5 111 PHE B CA 1
ATOM 3708 C C . PHE B 1 111 ? 3.283 2.41 9.266 1 50.5 111 PHE B C 1
ATOM 3710 O O . PHE B 1 111 ? 3.979 3.428 9.305 1 50.5 111 PHE B O 1
ATOM 3717 N N . LYS B 1 112 ? 3.154 1.838 10.375 1 51 112 LYS B N 1
ATOM 3718 C CA . LYS B 1 112 ? 3.867 1.965 11.641 1 51 112 LYS B CA 1
ATOM 3719 C C . LYS B 1 112 ? 5.375 2.006 11.422 1 51 112 LYS B C 1
ATOM 3721 O O . LYS B 1 112 ? 6.129 2.379 12.328 1 51 112 LYS B O 1
ATOM 3726 N N . ASP B 1 113 ? 5.727 1.702 10.289 1 50.66 113 ASP B N 1
ATOM 3727 C CA . ASP B 1 113 ? 7.156 1.434 10.18 1 50.66 113 ASP B CA 1
ATOM 3728 C C . ASP B 1 113 ? 7.934 2.711 9.867 1 50.66 113 ASP B C 1
ATOM 3730 O O . ASP B 1 113 ? 9.164 2.713 9.875 1 50.66 113 ASP B O 1
ATOM 3734 N N . PHE B 1 114 ? 7.246 3.672 9.516 1 50.69 114 PHE B N 1
ATOM 3735 C CA . PHE B 1 114 ? 7.93 4.922 9.195 1 50.69 114 PHE B CA 1
ATOM 3736 C C . PHE B 1 114 ? 7.914 5.867 10.391 1 50.69 114 PHE B C 1
ATOM 3738 O O . PHE B 1 114 ? 6.852 6.176 10.93 1 50.69 114 PHE B O 1
ATOM 3745 N N . SER B 1 115 ? 9.07 6.012 11.039 1 54.59 115 SER B N 1
ATOM 3746 C CA . SER B 1 115 ? 9.148 6.988 12.117 1 54.59 115 SER B CA 1
ATOM 3747 C C . SER B 1 115 ? 8.523 8.312 11.711 1 54.59 115 SER B C 1
ATOM 3749 O O . SER B 1 115 ? 8.055 9.07 12.57 1 54.59 115 SER B O 1
ATOM 3751 N N . LEU B 1 116 ? 8.672 8.531 10.352 1 56.38 116 LEU B N 1
ATOM 3752 C CA . LEU B 1 116 ? 8.07 9.742 9.805 1 56.38 116 LEU B CA 1
ATOM 3753 C C . LEU B 1 116 ? 6.605 9.852 10.211 1 56.38 116 LEU B C 1
ATOM 3755 O O . LEU B 1 116 ? 6.121 10.945 10.516 1 56.38 116 LEU B O 1
ATOM 3759 N N . PHE B 1 117 ? 6.094 8.711 10.344 1 58.38 117 PHE B N 1
ATOM 3760 C CA . PHE B 1 117 ? 4.668 8.711 10.648 1 58.38 117 PHE B CA 1
ATOM 3761 C C . PHE B 1 117 ? 4.426 9.078 12.109 1 58.38 117 PHE B C 1
ATOM 3763 O O . PHE B 1 117 ? 3.398 9.672 12.445 1 58.38 117 PHE B O 1
ATOM 3770 N N . SER B 1 118 ? 5.379 8.586 12.906 1 59.44 118 SER B N 1
ATOM 3771 C CA . SER B 1 118 ? 5.27 9.016 14.297 1 59.44 118 SER B CA 1
ATOM 3772 C C . SER B 1 118 ? 5.305 10.539 14.406 1 59.44 118 SER B C 1
ATOM 3774 O O . SER B 1 118 ? 4.551 11.125 15.188 1 59.44 118 SER B O 1
ATOM 3776 N N . ASP B 1 119 ? 6.137 11.055 13.57 1 60.03 119 ASP B N 1
ATOM 3777 C CA . ASP B 1 119 ? 6.25 12.508 13.578 1 60.03 119 ASP B CA 1
ATOM 3778 C C . ASP B 1 119 ? 4.953 13.164 13.102 1 60.03 119 ASP B C 1
ATOM 3780 O O . ASP B 1 119 ? 4.516 14.164 13.672 1 60.03 119 ASP B O 1
ATOM 3784 N N . VAL B 1 120 ? 4.441 12.562 12.031 1 60.78 120 VAL B N 1
ATOM 3785 C CA . VAL B 1 120 ? 3.189 13.102 11.516 1 60.78 120 VAL B CA 1
ATOM 3786 C C . VAL B 1 120 ? 2.094 12.984 12.57 1 60.78 120 VAL B C 1
ATOM 3788 O O . VAL B 1 120 ? 1.275 13.891 12.734 1 60.78 120 VAL B O 1
ATOM 3791 N N . SER B 1 121 ? 2.164 11.805 13.234 1 58.31 121 SER B N 1
ATOM 3792 C CA . SER B 1 121 ? 1.19 11.633 14.305 1 58.31 121 SER B CA 1
ATOM 3793 C C . SER B 1 121 ? 1.304 12.75 15.344 1 58.31 121 SER B C 1
ATOM 3795 O O . SER B 1 121 ? 0.291 13.25 15.828 1 58.31 121 SER B O 1
ATOM 3797 N N . ASP B 1 122 ? 2.52 13 15.664 1 59.22 122 ASP B N 1
ATOM 3798 C CA . ASP B 1 122 ? 2.754 14.07 16.625 1 59.22 122 ASP B CA 1
ATOM 3799 C C . ASP B 1 122 ? 2.262 15.414 16.094 1 59.22 122 ASP B C 1
ATOM 3801 O O . ASP B 1 122 ? 1.661 16.203 16.828 1 59.22 122 ASP B O 1
ATOM 3805 N N . ILE B 1 123 ? 2.566 15.562 14.812 1 59.56 123 ILE B N 1
ATOM 3806 C CA . ILE B 1 123 ? 2.129 16.797 14.164 1 59.56 123 ILE B CA 1
ATOM 3807 C C . ILE B 1 123 ? 0.603 16.875 14.172 1 59.56 123 ILE B C 1
ATOM 3809 O O . ILE B 1 123 ? 0.028 17.922 14.492 1 59.56 123 ILE B O 1
ATOM 3813 N N . LEU B 1 124 ? 0.069 15.789 13.781 1 56.94 124 LEU B N 1
ATOM 3814 C CA . LEU B 1 124 ? -1.389 15.727 13.742 1 56.94 124 LEU B CA 1
ATOM 3815 C C . LEU B 1 124 ? -1.986 15.977 15.117 1 56.94 124 LEU B C 1
ATOM 3817 O O . LEU B 1 124 ? -3.006 16.656 15.242 1 56.94 124 LEU B O 1
ATOM 3821 N N . GLN B 1 125 ? -1.384 15.211 16.031 1 54.66 125 GLN B N 1
ATOM 3822 C CA . GLN B 1 125 ? -1.844 15.438 17.406 1 54.66 125 GLN B CA 1
ATOM 3823 C C . GLN B 1 125 ? -1.797 16.922 17.75 1 54.66 125 GLN B C 1
ATOM 3825 O O . GLN B 1 125 ? -2.732 17.453 18.359 1 54.66 125 GLN B O 1
ATOM 3830 N N . ARG B 1 126 ? -0.763 17.469 17.422 1 55.91 126 ARG B N 1
ATOM 3831 C CA . ARG B 1 126 ? -0.604 18.891 17.719 1 55.91 126 ARG B CA 1
ATOM 3832 C C . ARG B 1 126 ? -1.623 19.719 16.938 1 55.91 126 ARG B C 1
ATOM 3834 O O . ARG B 1 126 ? -2.158 20.703 17.469 1 55.91 126 ARG B O 1
ATOM 3841 N N . LEU B 1 127 ? -1.779 19.281 15.734 1 53.62 127 LEU B N 1
ATOM 3842 C CA . LEU B 1 127 ? -2.764 19.984 14.914 1 53.62 127 LEU B CA 1
ATOM 3843 C C . LEU B 1 127 ? -4.172 19.766 15.453 1 53.62 127 LEU B C 1
ATOM 3845 O O . LEU B 1 127 ? -4.984 20.688 15.477 1 53.62 127 LEU B O 1
ATOM 3849 N N . GLU B 1 128 ? -4.438 18.391 15.617 1 50.28 128 GLU B N 1
ATOM 3850 C CA . GLU B 1 128 ? -5.727 18.062 16.219 1 50.28 128 GLU B CA 1
ATOM 3851 C C . GLU B 1 128 ? -5.965 18.891 17.484 1 50.28 128 GLU B C 1
ATOM 3853 O O . GLU B 1 128 ? -7.078 19.344 17.734 1 50.28 128 GLU B O 1
ATOM 3858 N N . ASP B 1 129 ? -4.906 18.766 18.234 1 46.47 129 ASP B N 1
ATOM 3859 C CA . ASP B 1 129 ? -4.988 19.516 19.484 1 46.47 129 ASP B CA 1
ATOM 3860 C C . ASP B 1 129 ? -5.332 20.984 19.234 1 46.47 129 ASP B C 1
ATOM 3862 O O . ASP B 1 129 ? -6.062 21.609 20 1 46.47 129 ASP B O 1
ATOM 3866 N N . LYS B 1 130 ? -4.73 21.312 18.156 1 44.88 130 LYS B N 1
ATOM 3867 C CA . LYS B 1 130 ? -4.98 22.719 17.875 1 44.88 130 LYS B CA 1
ATOM 3868 C C . LYS B 1 130 ? -6.379 22.922 17.312 1 44.88 130 LYS B C 1
ATOM 3870 O O . LYS B 1 130 ? -6.996 23.969 17.531 1 44.88 130 LYS B O 1
ATOM 3875 N N . ILE B 1 131 ? -6.672 21.984 16.328 1 42.44 131 ILE B N 1
ATOM 3876 C CA . ILE B 1 131 ? -7.992 22.203 15.742 1 42.44 131 ILE B CA 1
ATOM 3877 C C . ILE B 1 131 ? -9.062 21.625 16.656 1 42.44 131 ILE B C 1
ATOM 3879 O O . ILE B 1 131 ? -10.258 21.688 16.344 1 42.44 131 ILE B O 1
ATOM 3883 N N . TYR B 1 132 ? -8.969 21.453 17.875 1 37.03 132 TYR B N 1
ATOM 3884 C CA . TYR B 1 132 ? -9.938 20.953 18.844 1 37.03 132 TYR B CA 1
ATOM 3885 C C . TYR B 1 132 ? -10.758 19.812 18.234 1 37.03 132 TYR B C 1
ATOM 3887 O O . TYR B 1 132 ? -11.969 19.734 18.469 1 37.03 132 TYR B O 1
ATOM 3895 N N . ALA B 1 133 ? -10.281 19.266 17.203 1 39.31 133 ALA B N 1
ATOM 3896 C CA . ALA B 1 133 ? -11.141 18.234 16.625 1 39.31 133 ALA B CA 1
ATOM 3897 C C . ALA B 1 133 ? -11.266 17.047 17.562 1 39.31 133 ALA B C 1
ATOM 3899 O O . ALA B 1 133 ? -10.328 16.719 18.297 1 39.31 133 ALA B O 1
ATOM 3900 N N . GLU B 1 134 ? -12.445 16.75 18.156 1 35.19 134 GLU B N 1
ATOM 3901 C CA . GLU B 1 134 ? -12.797 15.602 18.984 1 35.19 134 GLU B CA 1
ATOM 3902 C C . GLU B 1 134 ? -12 14.367 18.578 1 35.19 134 GLU B C 1
ATOM 3904 O O . GLU B 1 134 ? -11.852 14.07 17.391 1 35.19 134 GLU B O 1
ATOM 3909 N N . LYS B 1 135 ? -10.984 14.133 19.375 1 40.69 135 LYS B N 1
ATOM 3910 C CA . LYS B 1 135 ? -10.336 12.828 19.25 1 40.69 135 LYS B CA 1
ATOM 3911 C C . LYS B 1 135 ? -11.359 11.734 18.953 1 40.69 135 LYS B C 1
ATOM 3913 O O . LYS B 1 135 ? -12.227 11.445 19.781 1 40.69 135 LYS B O 1
ATOM 3918 N N . SER B 1 136 ? -12.18 11.742 18.047 1 38.34 136 SER B N 1
ATOM 3919 C CA . SER B 1 136 ? -13.094 10.609 17.984 1 38.34 136 SER B CA 1
ATOM 3920 C C . SER B 1 136 ? -12.336 9.289 17.938 1 38.34 136 SER B C 1
ATOM 3922 O O . SER B 1 136 ? -11.375 9.141 17.172 1 38.34 136 SER B O 1
ATOM 3924 N N . ASN B 1 137 ? -12.094 8.758 19.203 1 43.19 137 ASN B N 1
ATOM 3925 C CA . ASN B 1 137 ? -11.664 7.363 19.281 1 43.19 137 ASN B CA 1
ATOM 3926 C C . ASN B 1 137 ? -12.211 6.535 18.125 1 43.19 137 ASN B C 1
ATOM 3928 O O . ASN B 1 137 ? -13.117 5.715 18.312 1 43.19 137 ASN B O 1
ATOM 3932 N N . THR B 1 138 ? -12.375 7.121 17.078 1 50.34 138 THR B N 1
ATOM 3933 C CA . THR B 1 138 ? -13.039 6.391 16 1 50.34 138 THR B CA 1
ATOM 3934 C C . THR B 1 138 ? -12.117 5.32 15.43 1 50.34 138 THR B C 1
ATOM 3936 O O . THR B 1 138 ? -10.922 5.547 15.266 1 50.34 138 THR B O 1
ATOM 3939 N N . ARG B 1 139 ? -12.547 4.09 15.75 1 61.59 139 ARG B N 1
ATOM 3940 C CA . ARG B 1 139 ? -11.898 2.953 15.102 1 61.59 139 ARG B CA 1
ATOM 3941 C C . ARG B 1 139 ? -11.539 3.277 13.656 1 61.59 139 ARG B C 1
ATOM 3943 O O . ARG B 1 139 ? -12.281 3.977 12.969 1 61.59 139 ARG B O 1
ATOM 3950 N N . PRO B 1 140 ? -10.359 2.896 13.281 1 67 140 PRO B N 1
ATOM 3951 C CA . PRO B 1 140 ? -9.969 3.17 11.898 1 67 140 PRO B CA 1
ATOM 3952 C C . PRO B 1 140 ? -10.984 2.65 10.883 1 67 140 PRO B C 1
ATOM 3954 O O . PRO B 1 140 ? -11.5 1.539 11.031 1 67 140 PRO B O 1
ATOM 3957 N N . ILE B 1 141 ? -11.43 3.441 10.047 1 73.12 141 ILE B N 1
ATOM 3958 C CA . ILE B 1 141 ? -12.383 3.107 8.992 1 73.12 141 ILE B CA 1
ATOM 3959 C C . ILE B 1 141 ? -11.641 2.48 7.812 1 73.12 141 ILE B C 1
ATOM 3961 O O . ILE B 1 141 ? -12.188 1.615 7.121 1 73.12 141 ILE B O 1
ATOM 3965 N N . ILE B 1 142 ? -10.438 2.902 7.633 1 72.06 142 ILE B N 1
ATOM 3966 C CA . ILE B 1 142 ? -9.648 2.424 6.504 1 72.06 142 ILE B CA 1
ATOM 3967 C C . ILE B 1 142 ? -8.609 1.416 6.996 1 72.06 142 ILE B C 1
ATOM 3969 O O . ILE B 1 142 ? -7.887 1.679 7.957 1 72.06 142 ILE B O 1
ATOM 3973 N N . HIS B 1 143 ? -8.617 0.319 6.434 1 74.69 143 HIS B N 1
ATOM 3974 C CA . HIS B 1 143 ? -7.656 -0.726 6.754 1 74.69 143 HIS B CA 1
ATOM 3975 C C . HIS B 1 143 ? -6.824 -1.103 5.527 1 74.69 143 HIS B C 1
ATOM 3977 O O . HIS B 1 143 ? -7.363 -1.599 4.535 1 74.69 143 HIS B O 1
ATOM 3983 N N . LEU B 1 144 ? -5.559 -0.833 5.621 1 72.5 144 LEU B N 1
ATOM 3984 C CA . LEU B 1 144 ? -4.641 -1.165 4.535 1 72.5 144 LEU B CA 1
ATOM 3985 C C . LEU B 1 144 ? -3.973 -2.512 4.785 1 72.5 144 LEU B C 1
ATOM 3987 O O . LEU B 1 144 ? -3.834 -2.939 5.934 1 72.5 144 LEU B O 1
ATOM 3991 N N . ASP B 1 145 ? -3.633 -3.123 3.666 1 72.56 145 ASP B N 1
ATOM 3992 C CA . ASP B 1 145 ? -2.871 -4.363 3.781 1 72.56 145 ASP B CA 1
ATOM 3993 C C . ASP B 1 145 ? -1.453 -4.094 4.281 1 72.56 145 ASP B C 1
ATOM 3995 O O . ASP B 1 145 ? -0.785 -3.174 3.801 1 72.56 145 ASP B O 1
ATOM 3999 N N . LYS B 1 146 ? -1.104 -4.754 5.434 1 66.31 146 LYS B N 1
ATOM 4000 C CA . LYS B 1 146 ? 0.214 -4.531 6.023 1 66.31 146 LYS B CA 1
ATOM 4001 C C . LYS B 1 146 ? 0.858 -5.852 6.438 1 66.31 146 LYS B C 1
ATOM 4003 O O . LYS B 1 146 ? 0.164 -6.848 6.652 1 66.31 146 LYS B O 1
ATOM 4008 N N . ASN B 1 147 ? 2.182 -5.82 6.277 1 65.06 147 ASN B N 1
ATOM 4009 C CA . ASN B 1 147 ? 2.965 -6.91 6.852 1 65.06 147 ASN B CA 1
ATOM 4010 C C . ASN B 1 147 ? 3.791 -6.441 8.047 1 65.06 147 ASN B C 1
ATOM 4012 O O . ASN B 1 147 ? 4.809 -5.766 7.875 1 65.06 147 ASN B O 1
ATOM 4016 N N . ASP B 1 148 ? 3.355 -6.691 9.227 1 61.53 148 ASP B N 1
ATOM 4017 C CA . ASP B 1 148 ? 3.957 -6.184 10.461 1 61.53 148 ASP B CA 1
ATOM 4018 C C . ASP B 1 148 ? 5.312 -6.84 10.719 1 61.53 148 ASP B C 1
ATOM 4020 O O . ASP B 1 148 ? 6.105 -6.34 11.523 1 61.53 148 ASP B O 1
ATOM 4024 N N . ASN B 1 149 ? 5.602 -7.852 10.07 1 64.06 149 ASN B N 1
ATOM 4025 C CA . ASN B 1 149 ? 6.82 -8.586 10.383 1 64.06 149 ASN B CA 1
ATOM 4026 C C . ASN B 1 149 ? 7.852 -8.469 9.258 1 64.06 149 ASN B C 1
ATOM 4028 O O . ASN B 1 149 ? 8.617 -9.406 9.016 1 64.06 149 ASN B O 1
ATOM 4032 N N . LEU B 1 150 ? 7.805 -7.246 8.742 1 68.75 150 LEU B N 1
ATOM 4033 C CA . LEU B 1 150 ? 8.773 -7.035 7.676 1 68.75 150 LEU B CA 1
ATOM 4034 C C . LEU B 1 150 ? 10.133 -6.645 8.242 1 68.75 150 LEU B C 1
ATOM 4036 O O . LEU B 1 150 ? 10.219 -5.805 9.141 1 68.75 150 LEU B O 1
ATOM 4040 N N . LYS B 1 151 ? 11.18 -7.262 7.852 1 73.69 151 LYS B N 1
ATOM 4041 C CA . LYS B 1 151 ? 12.531 -6.938 8.281 1 73.69 151 LYS B CA 1
ATOM 4042 C C . LYS B 1 151 ? 13.094 -5.762 7.488 1 73.69 151 LYS B C 1
ATOM 4044 O O . LYS B 1 151 ? 12.805 -5.609 6.301 1 73.69 151 LYS B O 1
ATOM 4049 N N . GLY B 1 152 ? 13.883 -4.891 8.141 1 77.19 152 GLY B N 1
ATOM 4050 C CA . GLY B 1 152 ? 14.633 -3.844 7.461 1 77.19 152 GLY B CA 1
ATOM 4051 C C . GLY B 1 152 ? 13.906 -2.51 7.445 1 77.19 152 GLY B C 1
ATOM 4052 O O . GLY B 1 152 ? 14.469 -1.5 7.012 1 77.19 152 GLY B O 1
ATOM 4053 N N . LEU B 1 153 ? 12.766 -2.482 7.953 1 75.12 153 LEU B N 1
ATOM 4054 C CA . LEU B 1 153 ? 11.961 -1.267 7.934 1 75.12 153 LEU B CA 1
ATOM 4055 C C . LEU B 1 153 ? 12.602 -0.171 8.773 1 75.12 153 LEU B C 1
ATOM 4057 O O . LEU B 1 153 ? 12.422 1.018 8.5 1 75.12 153 LEU B O 1
ATOM 4061 N N . HIS B 1 154 ? 13.328 -0.543 9.75 1 76.75 154 HIS B N 1
ATOM 4062 C CA . HIS B 1 154 ? 13.953 0.418 10.656 1 76.75 154 HIS B CA 1
ATOM 4063 C C . HIS B 1 154 ? 15 1.253 9.93 1 76.75 154 HIS B C 1
ATOM 4065 O O . HIS B 1 154 ? 15.414 2.309 10.414 1 76.75 154 HIS B O 1
ATOM 4071 N N . PHE B 1 155 ? 15.43 0.825 8.734 1 84.31 155 PHE B N 1
ATOM 4072 C CA . PHE B 1 155 ? 16.422 1.567 7.961 1 84.31 155 PHE B CA 1
ATOM 4073 C C . PHE B 1 155 ? 15.75 2.658 7.133 1 84.31 155 PHE B C 1
ATOM 4075 O O . PHE B 1 155 ? 16.422 3.533 6.586 1 84.31 155 PHE B O 1
ATOM 4082 N N . LEU B 1 156 ? 14.5 2.607 7.004 1 81.06 156 LEU B N 1
ATOM 4083 C CA . LEU B 1 156 ? 13.773 3.441 6.051 1 81.06 156 LEU B CA 1
ATOM 4084 C C . LEU B 1 156 ? 14.055 4.918 6.293 1 81.06 156 LEU B C 1
ATOM 4086 O O . LEU B 1 156 ? 14.383 5.652 5.359 1 81.06 156 LEU B O 1
ATOM 4090 N N . ASP B 1 157 ? 14 5.328 7.512 1 73.25 157 ASP B N 1
ATOM 4091 C CA . ASP B 1 157 ? 14.18 6.738 7.848 1 73.25 157 ASP B CA 1
ATOM 4092 C C . ASP B 1 157 ? 15.594 7.211 7.5 1 73.25 157 ASP B C 1
ATOM 4094 O O . ASP B 1 157 ? 15.766 8.242 6.855 1 73.25 157 ASP B O 1
ATOM 4098 N N . VAL B 1 158 ? 16.484 6.477 7.926 1 80.5 158 VAL B N 1
ATOM 4099 C CA . VAL B 1 158 ? 17.891 6.84 7.715 1 80.5 158 VAL B CA 1
ATOM 4100 C C . VAL B 1 158 ? 18.188 6.871 6.219 1 80.5 158 VAL B C 1
ATOM 4102 O O . VAL B 1 158 ? 18.906 7.766 5.742 1 80.5 158 VAL B O 1
ATOM 4105 N N . LEU B 1 159 ? 17.688 5.949 5.52 1 88 159 LEU B N 1
ATOM 4106 C CA . LEU B 1 159 ? 17.922 5.891 4.078 1 88 159 LEU B CA 1
ATOM 4107 C C . LEU B 1 159 ? 17.234 7.059 3.375 1 88 159 LEU B C 1
ATOM 4109 O O . LEU B 1 159 ? 17.797 7.645 2.447 1 88 159 LEU B O 1
ATOM 4113 N N . TYR B 1 160 ? 16.062 7.414 3.807 1 77.12 160 TYR B N 1
ATOM 4114 C CA . TYR B 1 160 ? 15.336 8.555 3.262 1 77.12 160 TYR B CA 1
ATOM 4115 C C . TYR B 1 160 ? 16.141 9.836 3.418 1 77.12 160 TYR B C 1
ATOM 4117 O O . TYR B 1 160 ? 16.297 10.602 2.461 1 77.12 160 TYR B O 1
ATOM 4125 N N . GLN B 1 161 ? 16.594 10.039 4.559 1 73.94 161 GLN B N 1
ATOM 4126 C CA . GLN B 1 161 ? 17.375 11.242 4.848 1 73.94 161 GLN B CA 1
ATOM 4127 C C . GLN B 1 161 ? 18.641 11.289 4 1 73.94 161 GLN B C 1
ATOM 4129 O O . GLN B 1 161 ? 19.047 12.359 3.541 1 73.94 161 GLN B O 1
ATOM 4134 N N . ALA B 1 162 ? 19.266 10.117 3.857 1 85 162 ALA B N 1
ATOM 4135 C CA . ALA B 1 162 ? 20.484 10.055 3.045 1 85 162 ALA B CA 1
ATOM 4136 C C . ALA B 1 162 ? 20.203 10.477 1.606 1 85 162 ALA B C 1
ATOM 4138 O O . ALA B 1 162 ? 21.016 11.156 0.981 1 85 162 ALA B O 1
ATOM 4139 N N . ILE B 1 163 ? 19.062 10.125 1.059 1 85.38 163 ILE B N 1
ATOM 4140 C CA . ILE B 1 163 ? 18.688 10.477 -0.304 1 85.38 163 ILE B CA 1
ATOM 4141 C C . ILE B 1 163 ? 18.422 11.977 -0.39 1 85.38 163 ILE B C 1
ATOM 4143 O O . ILE B 1 163 ? 18.891 12.648 -1.308 1 85.38 163 ILE B O 1
ATOM 4147 N N . VAL B 1 164 ? 17.672 12.508 0.584 1 73.69 164 VAL B N 1
ATOM 4148 C CA . VAL B 1 164 ? 17.328 13.922 0.615 1 73.69 164 VAL B CA 1
ATOM 4149 C C . VAL B 1 164 ? 18.578 14.773 0.685 1 73.69 164 VAL B C 1
ATOM 4151 O O . VAL B 1 164 ? 18.703 15.773 -0.024 1 73.69 164 VAL B O 1
ATOM 4154 N N . LYS B 1 165 ? 19.469 14.328 1.48 1 74.94 165 LYS B N 1
ATOM 4155 C CA . LYS B 1 165 ? 20.672 15.109 1.733 1 74.94 165 LYS B CA 1
ATOM 4156 C C . LYS B 1 165 ? 21.766 14.758 0.733 1 74.94 165 LYS B C 1
ATOM 4158 O O . LYS B 1 165 ? 22.875 15.289 0.808 1 74.94 165 LYS B O 1
ATOM 4163 N N . LYS B 1 166 ? 21.5 13.859 -0.083 1 86.5 166 LYS B N 1
ATOM 4164 C CA . LYS B 1 166 ? 22.438 13.438 -1.124 1 86.5 166 LYS B CA 1
ATOM 4165 C C . LYS B 1 166 ? 23.75 12.969 -0.52 1 86.5 166 LYS B C 1
ATOM 4167 O O . LYS B 1 166 ? 24.828 13.438 -0.916 1 86.5 166 LYS B O 1
ATOM 4172 N N . VAL B 1 167 ? 23.672 12.016 0.315 1 89.69 167 VAL B N 1
ATOM 4173 C CA . VAL B 1 167 ? 24.844 11.461 1.002 1 89.69 167 VAL B CA 1
ATOM 4174 C C . VAL B 1 167 ? 25.094 10.039 0.506 1 89.69 167 VAL B C 1
ATOM 4176 O O . VAL B 1 167 ? 24.156 9.25 0.336 1 89.69 167 VAL B O 1
ATOM 4179 N N . VAL B 1 168 ? 26.359 9.789 0.297 1 95.31 168 VAL B N 1
ATOM 4180 C CA . VAL B 1 168 ? 26.766 8.445 -0.089 1 95.31 168 VAL B CA 1
ATOM 4181 C C . VAL B 1 168 ? 26.734 7.527 1.131 1 95.31 168 VAL B C 1
ATOM 4183 O O . VAL B 1 168 ? 27.141 7.93 2.227 1 95.31 168 VAL B O 1
ATOM 4186 N N . LEU B 1 169 ? 26.297 6.246 0.868 1 96.88 169 LEU B N 1
ATOM 4187 C CA . LEU B 1 169 ? 26.172 5.281 1.956 1 96.88 169 LEU B CA 1
ATOM 4188 C C . LEU B 1 169 ? 27.312 4.266 1.912 1 96.88 169 LEU B C 1
ATOM 4190 O O . LEU B 1 169 ? 27.891 4.027 0.852 1 96.88 169 LEU B O 1
ATOM 4194 N N . LYS B 1 170 ? 27.672 3.777 3.021 1 97 170 LYS B N 1
ATOM 4195 C CA . LYS B 1 170 ? 28.406 2.531 3.172 1 97 170 LYS B CA 1
ATOM 4196 C C . LYS B 1 170 ? 27.516 1.418 3.715 1 97 170 LYS B C 1
ATOM 4198 O O . LYS B 1 170 ? 27.156 1.426 4.891 1 97 170 LYS B O 1
ATOM 4203 N N . LEU B 1 171 ? 27.219 0.429 2.852 1 96.94 171 LEU B N 1
ATOM 4204 C CA . LEU B 1 171 ? 26.234 -0.585 3.207 1 96.94 171 LEU B CA 1
ATOM 4205 C C . LEU B 1 171 ? 26.906 -1.932 3.455 1 96.94 171 LEU B C 1
ATOM 4207 O O . LEU B 1 171 ? 27.844 -2.309 2.738 1 96.94 171 LEU B O 1
ATOM 4211 N N . GLU B 1 172 ? 26.547 -2.545 4.48 1 96.44 172 GLU B N 1
ATOM 4212 C CA . GLU B 1 172 ? 26.734 -3.984 4.633 1 96.44 172 GLU B CA 1
ATOM 4213 C C . GLU B 1 172 ? 25.484 -4.75 4.215 1 96.44 172 GLU B C 1
ATOM 4215 O O . GLU B 1 172 ? 24.406 -4.523 4.754 1 96.44 172 GLU B O 1
ATOM 4220 N N . TYR B 1 173 ? 25.672 -5.629 3.225 1 94.94 173 TYR B N 1
ATOM 4221 C CA . TYR B 1 173 ? 24.531 -6.273 2.578 1 94.94 173 TYR B CA 1
ATOM 4222 C C . TYR B 1 173 ? 24.766 -7.773 2.434 1 94.94 173 TYR B C 1
ATOM 4224 O O . TYR B 1 173 ? 25.844 -8.203 2.023 1 94.94 173 TYR B O 1
ATOM 4232 N N . LYS B 1 174 ? 23.781 -8.547 2.803 1 92.25 174 LYS B N 1
ATOM 4233 C CA . LYS B 1 174 ? 23.859 -9.992 2.664 1 92.25 174 LYS B CA 1
ATOM 4234 C C . LYS B 1 174 ? 22.734 -10.531 1.801 1 92.25 174 LYS B C 1
ATOM 4236 O O . LYS B 1 174 ? 21.609 -10.727 2.283 1 92.25 174 LYS B O 1
ATOM 4241 N N . SER B 1 175 ? 23.094 -10.805 0.569 1 89 175 SER B N 1
ATOM 4242 C CA . SER B 1 175 ? 22.094 -11.375 -0.324 1 89 175 SER B CA 1
ATOM 4243 C C . SER B 1 175 ? 21.672 -12.773 0.128 1 89 175 SER B C 1
ATOM 4245 O O . SER B 1 175 ? 22.406 -13.422 0.878 1 89 175 SER B O 1
ATOM 4247 N N . PHE B 1 176 ? 20.578 -13.266 -0.292 1 85.12 176 PHE B N 1
ATOM 4248 C CA . PHE B 1 176 ? 20.062 -14.562 0.12 1 85.12 176 PHE B CA 1
ATOM 4249 C C . PHE B 1 176 ? 20.906 -15.695 -0.455 1 85.12 176 PHE B C 1
ATOM 4251 O O . PHE B 1 176 ? 20.938 -16.797 0.099 1 85.12 176 PHE B O 1
ATOM 4258 N N . LYS B 1 177 ? 21.531 -15.406 -1.544 1 82.5 177 LYS B N 1
ATOM 4259 C CA . LYS B 1 177 ? 22.328 -16.422 -2.215 1 82.5 177 LYS B CA 1
ATOM 4260 C C . LYS B 1 177 ? 23.766 -16.406 -1.724 1 82.5 177 LYS B C 1
ATOM 4262 O O . LYS B 1 177 ? 24.531 -17.328 -1.986 1 82.5 177 LYS B O 1
ATOM 4267 N N . ALA B 1 178 ? 24.078 -15.352 -1.021 1 82.56 178 ALA B N 1
ATOM 4268 C CA . ALA B 1 178 ? 25.469 -15.172 -0.638 1 82.56 178 ALA B CA 1
ATOM 4269 C C . ALA B 1 178 ? 25.766 -15.82 0.712 1 82.56 178 ALA B C 1
ATOM 4271 O O . ALA B 1 178 ? 24.906 -15.812 1.606 1 82.56 178 ALA B O 1
ATOM 4272 N N . LEU B 1 179 ? 26.891 -16.328 0.853 1 79.56 179 LEU B N 1
ATOM 4273 C CA . LEU B 1 179 ? 27.328 -16.922 2.115 1 79.56 179 LEU B CA 1
ATOM 4274 C C . LEU B 1 179 ? 27.828 -15.844 3.074 1 79.56 179 LEU B C 1
ATOM 4276 O O . LEU B 1 179 ? 27.625 -15.945 4.285 1 79.56 179 LEU B O 1
ATOM 4280 N N . GLU B 1 180 ? 28.391 -14.844 2.432 1 86 180 GLU B N 1
ATOM 4281 C CA . GLU B 1 180 ? 28.984 -13.812 3.285 1 86 180 GLU B CA 1
ATOM 4282 C C . GLU B 1 180 ? 28.391 -12.438 2.979 1 86 180 GLU B C 1
ATOM 4284 O O . GLU B 1 180 ? 27.844 -12.219 1.896 1 86 180 GLU B O 1
ATOM 4289 N N . THR B 1 181 ? 28.562 -11.617 3.988 1 90.62 181 THR B N 1
ATOM 4290 C CA . THR B 1 181 ? 28.156 -10.227 3.869 1 90.62 181 THR B CA 1
ATOM 4291 C C . THR B 1 181 ? 29.156 -9.438 3.023 1 90.62 181 THR B C 1
ATOM 4293 O O . THR B 1 181 ? 30.359 -9.656 3.109 1 90.62 181 THR B O 1
ATOM 4296 N N . SER B 1 182 ? 28.688 -8.594 2.186 1 93.38 182 SER B N 1
ATOM 4297 C CA . SER B 1 182 ? 29.516 -7.703 1.383 1 93.38 182 SER B CA 1
ATOM 4298 C C . SER B 1 182 ? 29.375 -6.254 1.844 1 93.38 182 SER B C 1
ATOM 4300 O O . SER B 1 182 ? 28.328 -5.855 2.342 1 93.38 182 SER B O 1
ATOM 4302 N N . SER B 1 183 ? 30.469 -5.617 1.758 1 95.12 183 SER B N 1
ATOM 4303 C CA . SER B 1 183 ? 30.484 -4.195 2.082 1 95.12 183 SER B CA 1
ATOM 4304 C C . SER B 1 183 ? 30.828 -3.352 0.86 1 95.12 183 SER B C 1
ATOM 4306 O O . SER B 1 183 ? 31.75 -3.672 0.12 1 95.12 183 SER B O 1
ATOM 4308 N N . PHE B 1 184 ? 30.031 -2.303 0.658 1 96.5 184 PHE B N 1
ATOM 4309 C CA . PHE B 1 184 ? 30.312 -1.46 -0.5 1 96.5 184 PHE B CA 1
ATOM 4310 C C . PHE B 1 184 ? 29.688 -0.08 -0.323 1 96.5 184 PHE B C 1
ATOM 4312 O O . PHE B 1 184 ? 28.812 0.107 0.52 1 96.5 184 PHE B O 1
ATOM 4319 N N . TYR B 1 185 ? 30.188 0.866 -1.122 1 96.94 185 TYR B N 1
ATOM 4320 C CA . TYR B 1 185 ? 29.594 2.193 -1.188 1 96.94 185 TYR B CA 1
ATOM 4321 C C . TYR B 1 185 ? 28.375 2.197 -2.109 1 96.94 185 TYR B C 1
ATOM 4323 O O . TYR B 1 185 ? 28.312 1.409 -3.055 1 96.94 185 TYR B O 1
ATOM 4331 N N . PHE B 1 186 ? 27.422 3.078 -1.784 1 97.31 186 PHE B N 1
ATOM 4332 C CA . PHE B 1 186 ? 26.156 3.076 -2.527 1 97.31 186 PHE B CA 1
ATOM 4333 C C . PHE B 1 186 ? 25.609 4.488 -2.65 1 97.31 186 PHE B C 1
ATOM 4335 O O . PHE B 1 186 ? 25.609 5.25 -1.681 1 97.31 186 PHE B O 1
ATOM 4342 N N . HIS B 1 187 ? 25.25 4.832 -3.828 1 96.81 187 HIS B N 1
ATOM 4343 C CA . HIS B 1 187 ? 24.578 6.09 -4.117 1 96.81 187 HIS B CA 1
ATOM 4344 C C . HIS B 1 187 ? 23.078 5.898 -4.238 1 96.81 187 HIS B C 1
ATOM 4346 O O . HIS B 1 187 ? 22.578 5.516 -5.297 1 96.81 187 HIS B O 1
ATOM 4352 N N . PRO B 1 188 ? 22.344 6.164 -3.178 1 95.88 188 PRO B N 1
ATOM 4353 C CA . PRO B 1 188 ? 20.891 5.902 -3.184 1 95.88 188 PRO B CA 1
ATOM 4354 C C . PRO B 1 188 ? 20.109 6.953 -3.959 1 95.88 188 PRO B C 1
ATOM 4356 O O . PRO B 1 188 ? 20.359 8.148 -3.812 1 95.88 188 PRO B O 1
ATOM 4359 N N . PHE B 1 189 ? 19.172 6.48 -4.77 1 93.25 189 PHE B N 1
ATOM 4360 C CA . PHE B 1 189 ? 18.375 7.387 -5.594 1 93.25 189 PHE B CA 1
ATOM 4361 C C . PHE B 1 189 ? 16.953 7.504 -5.055 1 93.25 189 PHE B C 1
ATOM 4363 O O . PHE B 1 189 ? 16.438 8.609 -4.875 1 93.25 189 PHE B O 1
ATOM 4370 N N . VAL B 1 190 ? 16.266 6.402 -4.875 1 89.12 190 VAL B N 1
ATOM 4371 C CA . VAL B 1 190 ? 14.883 6.418 -4.434 1 89.12 190 VAL B CA 1
ATOM 4372 C C . VAL B 1 190 ? 14.602 5.188 -3.572 1 89.12 190 VAL B C 1
ATOM 4374 O O . VAL B 1 190 ? 15.406 4.25 -3.533 1 89.12 190 VAL B O 1
ATOM 4377 N N . LEU B 1 191 ? 13.547 5.242 -2.826 1 86.62 191 LEU B N 1
ATOM 4378 C CA . LEU B 1 191 ? 12.969 4.113 -2.104 1 86.62 191 LEU B CA 1
AT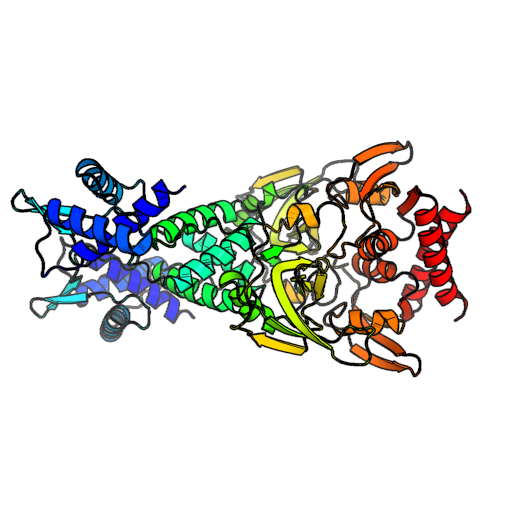OM 4379 C C . LEU B 1 191 ? 11.695 3.627 -2.781 1 86.62 191 LEU B C 1
ATOM 4381 O O . LEU B 1 191 ? 10.812 4.43 -3.096 1 86.62 191 LEU B O 1
ATOM 4385 N N . LYS B 1 192 ? 11.664 2.324 -3.041 1 88.06 192 LYS B N 1
ATOM 4386 C CA . LYS B 1 192 ? 10.523 1.725 -3.736 1 88.06 192 LYS B CA 1
ATOM 4387 C C . LYS B 1 192 ? 9.859 0.649 -2.883 1 88.06 192 LYS B C 1
ATOM 4389 O O . LYS B 1 192 ? 10.547 -0.189 -2.289 1 88.06 192 LYS B O 1
ATOM 4394 N N . GLU B 1 193 ? 8.547 0.788 -2.752 1 83.31 193 GLU B N 1
ATOM 4395 C CA . GLU B 1 193 ? 7.77 -0.244 -2.072 1 83.31 193 GLU B CA 1
ATOM 4396 C C . GLU B 1 193 ? 7.07 -1.156 -3.076 1 83.31 193 GLU B C 1
ATOM 4398 O O . GLU B 1 193 ? 6.516 -0.685 -4.07 1 83.31 193 GLU B O 1
ATOM 4403 N N . PHE B 1 194 ? 7.145 -2.449 -2.873 1 86.12 194 PHE B N 1
ATOM 4404 C CA . PHE B 1 194 ? 6.422 -3.416 -3.693 1 86.12 194 PHE B CA 1
ATOM 4405 C C . PHE B 1 194 ? 6.051 -4.648 -2.877 1 86.12 194 PHE B C 1
ATOM 4407 O O . PHE B 1 194 ? 6.91 -5.254 -2.232 1 86.12 194 PHE B O 1
ATOM 4414 N N . ASN B 1 195 ? 4.762 -4.918 -3.035 1 83.69 195 ASN B N 1
ATOM 4415 C CA . ASN B 1 195 ? 4.266 -6.117 -2.367 1 83.69 195 ASN B CA 1
ATOM 4416 C C . ASN B 1 195 ? 4.703 -6.164 -0.905 1 83.69 195 ASN B C 1
ATOM 4418 O O . ASN B 1 195 ? 5.242 -7.172 -0.447 1 83.69 195 ASN B O 1
ATOM 4422 N N . ASN B 1 196 ? 4.617 -5.074 -0.238 1 78.5 196 ASN B N 1
ATOM 4423 C CA . ASN B 1 196 ? 4.863 -4.914 1.191 1 78.5 196 ASN B CA 1
ATOM 4424 C C . ASN B 1 196 ? 6.348 -5.047 1.52 1 78.5 196 ASN B C 1
ATOM 4426 O O . ASN B 1 196 ? 6.715 -5.332 2.662 1 78.5 196 ASN B O 1
ATOM 4430 N N . ARG B 1 197 ? 7.199 -4.914 0.573 1 86.38 197 ARG B N 1
ATOM 4431 C CA . ARG B 1 197 ? 8.641 -4.848 0.76 1 86.38 197 ARG B CA 1
ATOM 4432 C C . ARG B 1 197 ? 9.195 -3.512 0.273 1 86.38 197 ARG B C 1
ATOM 4434 O O . ARG B 1 197 ? 8.617 -2.881 -0.615 1 86.38 197 ARG B O 1
ATOM 4441 N N . TRP B 1 198 ? 10.281 -3.16 0.923 1 85.94 198 TRP B N 1
ATOM 4442 C CA . TRP B 1 198 ? 10.922 -1.902 0.557 1 85.94 198 TRP B CA 1
ATOM 4443 C C . TRP B 1 198 ? 12.297 -2.154 -0.066 1 85.94 198 TRP B C 1
ATOM 4445 O O . TRP B 1 198 ? 13.023 -3.045 0.37 1 85.94 198 TRP B O 1
ATOM 4455 N N . PHE B 1 199 ? 12.602 -1.32 -1.021 1 92.88 199 PHE B N 1
ATOM 4456 C CA . PHE B 1 199 ? 13.852 -1.454 -1.768 1 92.88 199 PHE B CA 1
ATOM 4457 C C . PHE B 1 199 ? 14.555 -0.109 -1.89 1 92.88 199 PHE B C 1
ATOM 4459 O O . PHE B 1 199 ? 13.906 0.928 -2.037 1 92.88 199 PHE B O 1
ATOM 4466 N N . LEU B 1 200 ? 15.867 -0.194 -1.801 1 95.19 200 LEU B N 1
ATOM 4467 C CA . LEU B 1 200 ? 16.719 0.958 -2.078 1 95.19 200 LEU B CA 1
ATOM 4468 C C . LEU B 1 200 ? 17.297 0.876 -3.484 1 95.19 200 LEU B C 1
ATOM 4470 O O . LEU B 1 200 ? 18 -0.084 -3.818 1 95.19 200 LEU B O 1
ATOM 4474 N N . ILE B 1 201 ? 16.938 1.893 -4.336 1 96.12 201 ILE B N 1
ATOM 4475 C CA . ILE B 1 201 ? 17.406 1.908 -5.719 1 96.12 201 ILE B CA 1
ATOM 4476 C C . ILE B 1 201 ? 18.562 2.887 -5.867 1 96.12 201 ILE B C 1
ATOM 4478 O O . ILE B 1 201 ? 18.5 4.008 -5.352 1 96.12 201 ILE B O 1
ATOM 4482 N N . GLY B 1 202 ? 19.578 2.492 -6.551 1 95.62 202 GLY B N 1
ATOM 4483 C CA . GLY B 1 202 ? 20.734 3.354 -6.758 1 95.62 202 GLY B CA 1
ATOM 4484 C C . GLY B 1 202 ? 21.875 2.666 -7.484 1 95.62 202 GLY B C 1
ATOM 4485 O O . GLY B 1 202 ? 21.641 1.75 -8.273 1 95.62 202 GLY B O 1
ATOM 4486 N N . ARG B 1 203 ? 23.094 3.213 -7.215 1 95.19 203 ARG B N 1
ATOM 4487 C CA . ARG B 1 203 ? 24.281 2.688 -7.855 1 95.19 203 ARG B CA 1
ATOM 4488 C C . ARG B 1 203 ? 25.422 2.543 -6.852 1 95.19 203 ARG B C 1
ATOM 4490 O O . ARG B 1 203 ? 25.531 3.322 -5.902 1 95.19 203 ARG B O 1
ATOM 4497 N N . ARG B 1 204 ? 26.203 1.511 -7.16 1 94.25 204 ARG B N 1
ATOM 4498 C CA . ARG B 1 204 ? 27.438 1.396 -6.387 1 94.25 204 ARG B CA 1
ATOM 4499 C C . ARG B 1 204 ? 28.484 2.393 -6.875 1 94.25 204 ARG B C 1
ATOM 4501 O O . ARG B 1 204 ? 29.172 3.01 -6.066 1 94.25 204 ARG B O 1
ATOM 4508 N N . LYS B 1 205 ? 28.656 2.439 -8.164 1 92.25 205 LYS B N 1
ATOM 4509 C CA . LYS B 1 205 ? 29.531 3.387 -8.844 1 92.25 205 LYS B CA 1
ATOM 4510 C C . LYS B 1 205 ? 28.891 3.889 -10.141 1 92.25 205 LYS B C 1
ATOM 4512 O O . LYS B 1 205 ? 27.969 3.264 -10.672 1 92.25 205 LYS B O 1
ATOM 4517 N N . ALA B 1 206 ? 29.406 4.906 -10.656 1 89.31 206 ALA B N 1
ATOM 4518 C CA . ALA B 1 206 ? 28.844 5.547 -11.844 1 89.31 206 ALA B CA 1
ATOM 4519 C C . ALA B 1 206 ? 28.875 4.594 -13.039 1 89.31 206 ALA B C 1
ATOM 4521 O O . ALA B 1 206 ? 27.953 4.598 -13.859 1 89.31 206 ALA B O 1
ATOM 4522 N N . SER B 1 207 ? 29.859 3.703 -13.141 1 90.62 207 SER B N 1
ATOM 4523 C CA . SER B 1 207 ? 30.047 2.822 -14.289 1 90.62 207 SER B CA 1
ATOM 4524 C C . SER B 1 207 ? 29.203 1.558 -14.164 1 90.62 207 SER B C 1
ATOM 4526 O O . SER B 1 207 ? 29.094 0.775 -15.109 1 90.62 207 SER B O 1
ATOM 4528 N N . GLN B 1 208 ? 28.594 1.381 -13.062 1 91.31 208 GLN B N 1
ATOM 452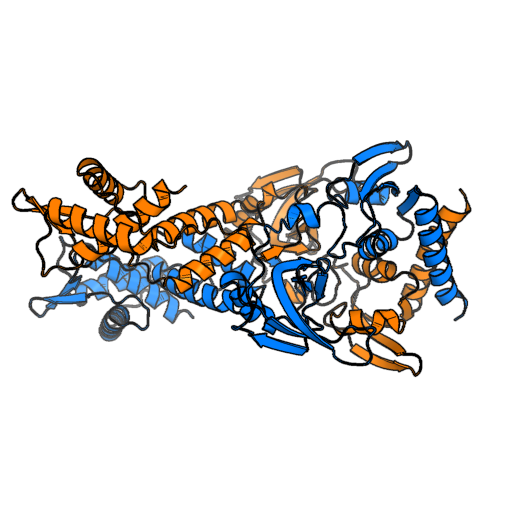9 C CA . GLN B 1 208 ? 27.844 0.161 -12.805 1 91.31 208 GLN B CA 1
ATOM 4530 C C . GLN B 1 208 ? 26.344 0.393 -12.992 1 91.31 208 GLN B C 1
ATOM 4532 O O . GLN B 1 208 ? 25.875 1.532 -12.938 1 91.31 208 GLN B O 1
ATOM 4537 N N . PRO B 1 209 ? 25.703 -0.649 -13.281 1 91.75 209 PRO B N 1
ATOM 4538 C CA . PRO B 1 209 ? 24.25 -0.512 -13.5 1 91.75 209 PRO B CA 1
ATOM 4539 C C . PRO B 1 209 ? 23.5 -0.159 -12.219 1 91.75 209 PRO B C 1
ATOM 4541 O O . PRO B 1 209 ? 24.016 -0.349 -11.117 1 91.75 209 PRO B O 1
ATOM 4544 N N . ILE B 1 210 ? 22.312 0.325 -12.422 1 93.62 210 ILE B N 1
ATOM 4545 C CA . ILE B 1 210 ? 21.406 0.57 -11.305 1 93.62 210 ILE B CA 1
ATOM 4546 C C . ILE B 1 210 ? 21.016 -0.757 -10.664 1 93.62 210 ILE B C 1
ATOM 4548 O O . ILE B 1 210 ? 20.75 -1.742 -11.359 1 93.62 210 ILE B O 1
ATOM 4552 N N . VAL B 1 211 ? 21.016 -0.723 -9.344 1 93.5 211 VAL B N 1
ATOM 4553 C CA . VAL B 1 211 ? 20.672 -1.954 -8.641 1 93.5 211 VAL B CA 1
ATOM 4554 C C . VAL B 1 211 ? 19.547 -1.679 -7.645 1 93.5 211 VAL B C 1
ATOM 4556 O O . VAL B 1 211 ? 19.375 -0.542 -7.203 1 93.5 211 VAL B O 1
ATOM 4559 N N . ASN B 1 212 ? 18.828 -2.727 -7.391 1 93.31 212 ASN B N 1
ATOM 4560 C CA . ASN B 1 212 ? 17.766 -2.74 -6.395 1 93.31 212 ASN B CA 1
ATOM 4561 C C . ASN B 1 212 ? 18.156 -3.547 -5.16 1 93.31 212 ASN B C 1
ATOM 4563 O O . ASN B 1 212 ? 18.375 -4.758 -5.246 1 93.31 212 ASN B O 1
ATOM 4567 N N . LEU B 1 213 ? 18.25 -2.875 -4.035 1 95.06 213 LEU B N 1
ATOM 4568 C CA . LEU B 1 213 ? 18.641 -3.541 -2.797 1 95.06 213 LEU B CA 1
ATOM 4569 C C . LEU B 1 213 ? 17.453 -3.676 -1.852 1 95.06 213 LEU B C 1
ATOM 4571 O O . LEU B 1 213 ? 16.891 -2.672 -1.398 1 95.06 213 LEU B O 1
ATOM 4575 N N . ALA B 1 214 ? 17.094 -4.906 -1.563 1 94.5 214 ALA B N 1
ATOM 4576 C CA . ALA B 1 214 ? 16.031 -5.141 -0.585 1 94.5 214 ALA B CA 1
ATOM 4577 C C . ALA B 1 214 ? 16.469 -4.719 0.812 1 94.5 214 ALA B C 1
ATOM 4579 O O . ALA B 1 214 ? 17.562 -5.066 1.255 1 94.5 214 ALA B O 1
ATOM 4580 N N . LEU B 1 215 ? 15.633 -4.02 1.543 1 92.31 215 LEU B N 1
ATOM 4581 C CA . LEU B 1 215 ? 16.016 -3.502 2.854 1 92.31 215 LEU B CA 1
ATOM 4582 C C . LEU B 1 215 ? 16.172 -4.637 3.863 1 92.31 215 LEU B C 1
ATOM 4584 O O . LEU B 1 215 ? 16.938 -4.52 4.82 1 92.31 215 LEU B O 1
ATOM 4588 N N . ASP B 1 216 ? 15.43 -5.738 3.66 1 90.06 216 ASP B N 1
ATOM 4589 C CA . ASP B 1 216 ? 15.461 -6.852 4.605 1 90.06 216 ASP B CA 1
ATOM 4590 C C . ASP B 1 216 ? 16.797 -7.594 4.535 1 90.06 216 ASP B C 1
ATOM 4592 O O . ASP B 1 216 ? 17.047 -8.508 5.328 1 90.06 216 ASP B O 1
ATOM 4596 N N . ARG B 1 217 ? 17.688 -7.199 3.639 1 93.12 217 ARG B N 1
ATOM 4597 C CA . ARG B 1 217 ? 18.984 -7.852 3.494 1 93.12 217 ARG B CA 1
ATOM 4598 C C . ARG B 1 217 ? 20.125 -6.91 3.889 1 93.12 217 ARG B C 1
ATOM 4600 O O . ARG B 1 217 ? 21.297 -7.285 3.836 1 93.12 217 ARG B O 1
ATOM 4607 N N . ILE B 1 218 ? 19.781 -5.73 4.227 1 94.38 218 ILE B N 1
ATOM 4608 C CA . ILE B 1 218 ? 20.766 -4.781 4.719 1 94.38 218 ILE B CA 1
ATOM 4609 C C . ILE B 1 218 ? 21.125 -5.105 6.168 1 94.38 218 ILE B C 1
ATOM 4611 O O . ILE B 1 218 ? 20.234 -5.262 7.008 1 94.38 218 ILE B O 1
ATOM 4615 N N . VAL B 1 219 ? 22.359 -5.199 6.406 1 93.62 219 VAL B N 1
A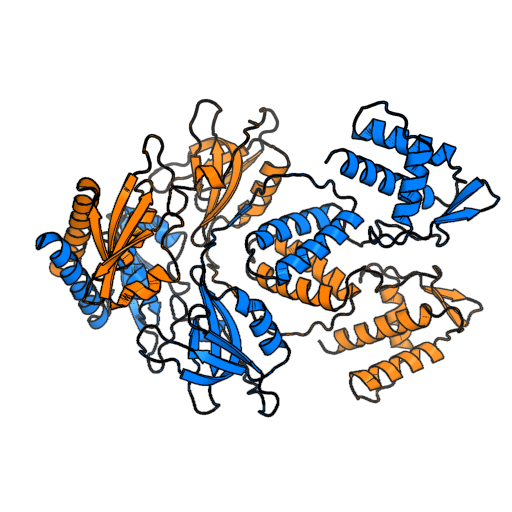TOM 4616 C CA . VAL B 1 219 ? 22.828 -5.539 7.742 1 93.62 219 VAL B CA 1
ATOM 4617 C C . VAL B 1 219 ? 23.125 -4.262 8.531 1 93.62 219 VAL B C 1
ATOM 4619 O O . VAL B 1 219 ? 22.75 -4.148 9.703 1 93.62 219 VAL B O 1
ATOM 4622 N N . SER B 1 220 ? 23.766 -3.354 7.875 1 93.88 220 SER B N 1
ATOM 4623 C CA . SER B 1 220 ? 24.078 -2.082 8.516 1 93.88 220 SER B CA 1
ATOM 4624 C C . SER B 1 220 ? 24.219 -0.963 7.488 1 93.88 220 SER B C 1
ATOM 4626 O O . SER B 1 220 ? 24.469 -1.223 6.312 1 93.88 220 SER B O 1
ATOM 4628 N N . VAL B 1 221 ? 24 0.252 7.965 1 94.94 221 VAL B N 1
ATOM 4629 C CA . VAL B 1 221 ? 24.078 1.452 7.141 1 94.94 221 VAL B CA 1
ATOM 4630 C C . VAL B 1 221 ? 25 2.471 7.801 1 94.94 221 VAL B C 1
ATOM 4632 O O . VAL B 1 221 ? 24.844 2.795 8.984 1 94.94 221 VAL B O 1
ATOM 4635 N N . ASP B 1 222 ? 25.938 2.84 7.105 1 93.69 222 ASP B N 1
ATOM 4636 C CA . ASP B 1 222 ? 26.812 3.939 7.508 1 93.69 222 ASP B CA 1
ATOM 4637 C C . ASP B 1 222 ? 26.891 5.008 6.418 1 93.69 222 ASP B C 1
ATOM 4639 O O . ASP B 1 222 ? 26.391 4.809 5.309 1 93.69 222 ASP B O 1
ATOM 4643 N N . PHE B 1 223 ? 27.5 6.16 6.801 1 92.31 223 PHE B N 1
ATOM 4644 C CA . PHE B 1 223 ? 27.547 7.293 5.883 1 92.31 223 PHE B CA 1
ATOM 4645 C C . PHE B 1 223 ? 28.969 7.578 5.449 1 92.31 223 PHE B C 1
ATOM 4647 O O . PHE B 1 223 ? 29.906 7.453 6.242 1 92.31 223 PHE B O 1
ATOM 4654 N N . GLU B 1 224 ? 29.094 7.848 4.227 1 93.12 224 GLU B N 1
ATOM 4655 C CA . GLU B 1 224 ? 30.375 8.281 3.678 1 93.12 224 GLU B CA 1
ATOM 4656 C C . GLU B 1 224 ? 30.297 9.727 3.186 1 93.12 224 GLU B C 1
ATOM 4658 O O . GLU B 1 224 ? 29.828 9.984 2.078 1 93.12 224 GLU B O 1
ATOM 4663 N N . PHE B 1 225 ? 30.938 10.609 3.848 1 89.06 225 PHE B N 1
ATOM 4664 C CA . PHE B 1 225 ? 30.812 12.031 3.547 1 89.06 225 PHE B CA 1
ATOM 4665 C C . PHE B 1 225 ? 31.938 12.492 2.631 1 89.06 225 PHE B C 1
ATOM 4667 O O . PHE B 1 225 ? 31.875 13.57 2.043 1 89.06 225 PHE B O 1
ATOM 4674 N N . GLY B 1 226 ? 32.875 11.719 2.469 1 88.5 226 GLY B N 1
ATOM 4675 C CA . GLY B 1 226 ? 34.031 12.094 1.677 1 88.5 226 GLY B CA 1
ATOM 4676 C C . GLY B 1 226 ? 33.844 11.836 0.193 1 88.5 226 GLY B C 1
ATOM 4677 O O . GLY B 1 226 ? 34.656 12.305 -0.627 1 88.5 226 GLY B O 1
ATOM 4678 N N . MET B 1 227 ? 32.906 11.094 -0.171 1 92.25 227 MET B N 1
ATOM 4679 C CA . MET B 1 227 ? 32.656 10.758 -1.568 1 92.25 227 MET B CA 1
ATOM 4680 C C . MET B 1 227 ? 31.562 11.633 -2.156 1 92.25 227 MET B C 1
ATOM 4682 O O . MET B 1 227 ? 30.578 11.938 -1.48 1 92.25 227 MET B O 1
ATOM 4686 N N . ASP B 1 228 ? 31.781 11.969 -3.443 1 91.81 228 ASP B N 1
ATOM 4687 C CA . ASP B 1 228 ? 30.766 12.766 -4.121 1 91.81 228 ASP B CA 1
ATOM 4688 C C . ASP B 1 228 ? 29.531 11.914 -4.465 1 91.81 228 ASP B C 1
ATOM 4690 O O . ASP B 1 228 ? 29.672 10.805 -4.977 1 91.81 228 ASP B O 1
ATOM 4694 N N . TYR B 1 229 ? 28.453 12.484 -4.234 1 92.31 229 TYR B N 1
ATOM 4695 C CA . TYR B 1 229 ? 27.188 11.844 -4.555 1 92.31 229 TYR B CA 1
ATOM 4696 C C . TYR B 1 229 ? 26.906 11.883 -6.055 1 92.31 229 TYR B C 1
ATOM 4698 O O . TYR B 1 229 ? 27.156 12.898 -6.703 1 92.31 229 TYR B O 1
ATOM 4706 N N . LEU B 1 230 ? 26.516 10.75 -6.59 1 92.06 230 LEU B N 1
ATOM 4707 C CA . LEU B 1 230 ? 26.141 10.703 -7.996 1 92.06 230 LEU B CA 1
ATOM 4708 C C . LEU B 1 230 ? 24.766 11.32 -8.219 1 92.06 230 LEU B C 1
ATOM 4710 O O . LEU B 1 230 ? 23.75 10.758 -7.805 1 92.06 230 LEU B O 1
ATOM 4714 N N . GLU B 1 231 ? 24.719 12.461 -8.844 1 80.94 231 GLU B N 1
ATOM 4715 C CA . GLU B 1 231 ? 23.453 13.125 -9.133 1 80.94 231 GLU B CA 1
ATOM 4716 C C . GLU B 1 231 ? 22.891 12.656 -10.469 1 80.94 231 GLU B C 1
ATOM 4718 O O . GLU B 1 231 ? 23.422 12.984 -11.531 1 80.94 231 GLU B O 1
ATOM 4723 N N . GLU B 1 232 ? 22.188 11.656 -10.461 1 79.81 232 GLU B N 1
ATOM 4724 C CA . GLU B 1 232 ? 21.531 11.18 -11.672 1 79.81 232 GLU B CA 1
ATOM 4725 C C . GLU B 1 232 ? 20.031 11.508 -11.648 1 79.81 232 GLU B C 1
ATOM 4727 O O . GLU B 1 232 ? 19.422 11.547 -10.578 1 79.81 232 GLU B O 1
ATOM 4732 N N . ASN B 1 233 ? 19.578 12.008 -12.797 1 80.94 233 ASN B N 1
ATOM 4733 C CA . ASN B 1 233 ? 18.156 12.227 -12.945 1 80.94 233 ASN B CA 1
ATOM 4734 C C . ASN B 1 233 ? 17.391 10.906 -13.094 1 80.94 233 ASN B C 1
ATOM 4736 O O . ASN B 1 233 ? 16.859 10.609 -14.164 1 80.94 233 ASN B O 1
ATOM 4740 N N . PHE B 1 234 ? 17.375 10.156 -11.992 1 87.69 234 PHE B N 1
ATOM 4741 C CA . PHE B 1 234 ? 16.719 8.852 -12 1 87.69 234 PHE B CA 1
ATOM 4742 C C . PHE B 1 234 ? 15.203 9.023 -12.039 1 87.69 234 PHE B C 1
ATOM 4744 O O . PHE B 1 234 ? 14.625 9.711 -11.195 1 87.69 234 PHE B O 1
ATOM 4751 N N . ASP B 1 235 ? 14.625 8.484 -13.055 1 87 235 ASP B N 1
ATOM 4752 C CA . ASP B 1 235 ? 13.172 8.453 -13.203 1 87 235 ASP B CA 1
ATOM 4753 C C . ASP B 1 235 ? 12.609 7.074 -12.867 1 87 235 ASP B C 1
ATOM 4755 O O . ASP B 1 235 ? 12.648 6.168 -13.703 1 87 235 ASP B O 1
ATOM 4759 N N . ALA B 1 236 ? 12.07 6.992 -11.695 1 86.81 236 ALA B N 1
ATOM 4760 C CA . ALA B 1 236 ? 11.586 5.699 -11.211 1 86.81 236 ALA B CA 1
ATOM 4761 C C . ALA B 1 236 ? 10.438 5.188 -12.078 1 86.81 236 ALA B C 1
ATOM 4763 O O . ALA B 1 236 ? 10.352 3.986 -12.352 1 86.81 236 ALA B O 1
ATOM 4764 N N . GLU B 1 237 ? 9.523 6.039 -12.523 1 83.75 237 GLU B N 1
ATOM 4765 C CA . GLU B 1 237 ? 8.383 5.625 -13.328 1 83.75 237 GLU B CA 1
ATOM 4766 C C . GLU B 1 237 ? 8.844 5.012 -14.656 1 83.75 237 GLU B C 1
ATOM 4768 O O . GLU B 1 237 ? 8.312 3.986 -15.086 1 83.75 237 GLU B O 1
ATOM 4773 N N . TYR B 1 238 ? 9.758 5.664 -15.203 1 89 238 TYR B N 1
ATOM 4774 C CA . TYR B 1 238 ? 10.297 5.156 -16.453 1 89 238 TYR B CA 1
ATOM 4775 C C . TYR B 1 238 ? 11.078 3.861 -16.219 1 89 238 TYR B C 1
ATOM 4777 O O . TYR B 1 238 ? 10.953 2.914 -17 1 89 238 TYR B O 1
ATOM 4785 N N . TYR B 1 239 ? 11.867 3.814 -15.203 1 91.56 239 TYR B N 1
ATOM 4786 C CA . TYR B 1 239 ? 12.742 2.682 -14.914 1 91.56 239 TYR B CA 1
ATOM 4787 C C . TYR B 1 239 ? 11.93 1.413 -14.688 1 91.56 239 TYR B C 1
ATOM 4789 O O . TYR B 1 239 ? 12.305 0.334 -15.148 1 91.56 239 TYR B O 1
ATOM 4797 N N . PHE B 1 240 ? 10.773 1.543 -14.023 1 92.69 240 PHE B N 1
ATOM 4798 C CA . PHE B 1 240 ? 9.992 0.367 -13.656 1 92.69 240 PHE B CA 1
ATOM 4799 C C . PHE B 1 240 ? 8.82 0.18 -14.609 1 92.69 240 PHE B C 1
ATOM 4801 O O . PHE B 1 240 ? 7.965 -0.68 -14.383 1 92.69 240 PHE B O 1
ATOM 4808 N N . ARG B 1 241 ? 8.672 0.864 -15.641 1 91 241 ARG B N 1
ATOM 4809 C CA . ARG B 1 241 ? 7.48 0.952 -16.469 1 91 241 ARG B CA 1
ATOM 4810 C C . ARG B 1 241 ? 7.188 -0.381 -17.156 1 91 241 ARG B C 1
ATOM 4812 O O . ARG B 1 241 ? 6.023 -0.733 -17.359 1 91 241 ARG B O 1
ATOM 4819 N N . ASP B 1 242 ? 8.234 -1.193 -17.406 1 95.25 242 ASP B N 1
ATOM 4820 C CA . ASP B 1 242 ? 8.031 -2.387 -18.219 1 95.25 242 ASP B CA 1
ATOM 4821 C C . ASP B 1 242 ? 8.234 -3.656 -17.406 1 95.25 242 ASP B C 1
ATOM 4823 O O . ASP B 1 242 ? 8.625 -4.695 -17.938 1 95.25 242 ASP B O 1
ATOM 4827 N N . VAL B 1 243 ? 8.078 -3.529 -16.109 1 95.25 243 VAL B N 1
ATOM 4828 C CA . VAL B 1 243 ? 8.219 -4.734 -15.305 1 95.25 243 VAL B CA 1
ATOM 4829 C C . VAL B 1 243 ? 7.07 -4.824 -14.305 1 95.25 243 VAL B C 1
ATOM 4831 O O . VAL B 1 243 ? 6.441 -3.816 -13.977 1 95.25 243 VAL B O 1
ATOM 4834 N N . VAL B 1 244 ? 6.781 -6.059 -13.945 1 94.06 244 VAL B N 1
ATOM 4835 C CA . VAL B 1 244 ? 6.023 -6.301 -12.727 1 94.06 244 VAL B CA 1
ATOM 4836 C C . VAL B 1 244 ? 6.973 -6.352 -11.531 1 94.06 244 VAL B C 1
ATOM 4838 O O . VAL B 1 244 ? 7.965 -7.078 -11.547 1 94.06 244 VAL B O 1
ATOM 4841 N N . GLY B 1 245 ? 6.684 -5.484 -10.586 1 92.69 245 GLY B N 1
ATOM 4842 C CA . GLY B 1 245 ? 7.539 -5.496 -9.406 1 92.69 245 GLY B CA 1
ATOM 4843 C C . GLY B 1 245 ? 8.719 -4.547 -9.516 1 92.69 245 GLY B C 1
ATOM 4844 O O . GLY B 1 245 ? 8.562 -3.406 -9.953 1 92.69 245 GLY B O 1
ATOM 4845 N N . VAL B 1 246 ? 9.891 -5.023 -9.031 1 92.19 246 VAL B N 1
ATOM 4846 C CA . VAL B 1 246 ? 10.984 -4.074 -8.859 1 92.19 246 VAL B CA 1
ATOM 4847 C C . VAL B 1 246 ? 12.242 -4.602 -9.539 1 92.19 246 VAL B C 1
ATOM 4849 O O . VAL B 1 246 ? 13.25 -3.898 -9.625 1 92.19 246 VAL B O 1
ATOM 4852 N N . THR B 1 247 ? 12.227 -5.84 -10.062 1 92.75 247 THR B N 1
ATOM 4853 C CA . THR B 1 247 ? 13.414 -6.434 -10.664 1 92.75 247 THR B CA 1
ATOM 4854 C C . THR B 1 247 ? 13.523 -6.066 -12.141 1 92.75 247 THR B C 1
ATOM 4856 O O . THR B 1 247 ? 12.773 -6.594 -12.969 1 92.75 247 THR B O 1
ATOM 4859 N N . VAL B 1 248 ? 14.422 -5.172 -12.422 1 92.88 248 VAL B N 1
ATOM 4860 C CA . VAL B 1 248 ? 14.688 -4.789 -13.805 1 92.88 248 VAL B CA 1
ATOM 4861 C C . VAL B 1 248 ? 16 -5.422 -14.273 1 92.88 248 VAL B C 1
ATOM 4863 O O . VAL B 1 248 ? 17.078 -4.973 -13.898 1 92.88 248 VAL B O 1
ATOM 4866 N N . ASN B 1 249 ? 15.875 -6.445 -15.016 1 86.19 249 ASN B N 1
ATOM 4867 C CA . ASN B 1 249 ? 17.062 -7.133 -15.516 1 86.19 249 ASN B CA 1
ATOM 4868 C C . ASN B 1 249 ? 17.734 -6.344 -16.641 1 86.19 249 ASN B C 1
ATOM 4870 O O . ASN B 1 249 ? 17.125 -6.086 -17.672 1 86.19 249 ASN B O 1
ATOM 4874 N N . HIS B 1 250 ? 18.969 -6.109 -16.344 1 83.56 250 HIS B N 1
ATOM 4875 C CA . HIS B 1 250 ? 19.719 -5.328 -17.328 1 83.56 250 HIS B CA 1
ATOM 4876 C C . HIS B 1 250 ? 19.953 -6.121 -18.609 1 83.56 250 HIS B C 1
ATOM 4878 O O . HIS B 1 250 ? 20.25 -7.32 -18.547 1 83.56 250 HIS B O 1
ATOM 4884 N N . GLY B 1 251 ? 19.797 -5.512 -19.672 1 84.31 251 GLY B N 1
ATOM 4885 C CA . GLY B 1 251 ? 20.078 -6.141 -20.953 1 84.31 251 GLY B CA 1
ATOM 4886 C C . GLY B 1 251 ? 18.859 -6.766 -21.594 1 84.31 251 GLY B C 1
ATOM 4887 O O . GLY B 1 251 ? 18.859 -7.062 -22.781 1 84.31 251 GLY B O 1
ATOM 4888 N N . LEU B 1 252 ? 17.875 -6.984 -20.781 1 89.25 252 LEU B N 1
ATOM 4889 C CA . LEU B 1 252 ? 16.656 -7.543 -21.328 1 89.25 252 LEU B CA 1
ATOM 4890 C C . LEU B 1 252 ? 15.711 -6.438 -21.797 1 89.25 252 LEU B C 1
ATOM 4892 O O . LEU B 1 252 ? 15.688 -5.352 -21.219 1 89.25 252 LEU B O 1
ATOM 4896 N N . LYS B 1 253 ? 15.039 -6.699 -22.859 1 92.25 253 LYS B N 1
ATOM 4897 C CA . LYS B 1 253 ? 14.078 -5.738 -23.391 1 92.25 253 LYS B CA 1
ATOM 4898 C C . LYS B 1 253 ? 12.648 -6.227 -23.188 1 92.25 253 LYS B C 1
ATOM 4900 O O . LYS B 1 253 ? 12.391 -7.43 -23.156 1 92.25 253 LYS B O 1
ATOM 4905 N N . ALA B 1 254 ? 11.789 -5.25 -23.078 1 96.19 254 ALA B N 1
ATOM 4906 C CA . ALA B 1 254 ? 10.359 -5.574 -23 1 96.19 254 ALA B CA 1
ATOM 4907 C C . ALA B 1 254 ? 9.883 -6.254 -24.281 1 96.19 254 ALA B C 1
ATOM 4909 O O . ALA B 1 254 ? 10.375 -5.961 -25.375 1 96.19 254 ALA B O 1
ATOM 4910 N N . ARG B 1 255 ? 9.008 -7.156 -24.109 1 97.06 255 ARG B N 1
ATOM 4911 C CA . ARG B 1 255 ? 8.453 -7.859 -25.266 1 97.06 255 ARG B CA 1
ATOM 4912 C C . ARG B 1 255 ? 6.965 -8.125 -25.094 1 97.06 255 ARG B C 1
ATOM 4914 O O . ARG B 1 255 ? 6.441 -8.039 -23.969 1 97.06 255 ARG B O 1
ATOM 4921 N N . LYS B 1 256 ? 6.367 -8.422 -26.188 1 98.19 256 LYS B N 1
ATOM 4922 C CA . LYS B 1 256 ? 4.945 -8.75 -26.172 1 98.19 256 LYS B CA 1
ATOM 4923 C C . LYS B 1 256 ? 4.707 -10.133 -25.578 1 98.19 256 LYS B C 1
ATOM 4925 O O . LYS B 1 256 ? 5.352 -11.102 -25.969 1 98.19 256 LYS B O 1
ATOM 4930 N N . ILE B 1 257 ? 3.836 -10.203 -24.656 1 98.56 257 ILE B N 1
ATOM 4931 C CA . ILE B 1 257 ? 3.428 -11.445 -24.016 1 98.56 257 ILE B CA 1
ATOM 4932 C C . ILE B 1 257 ? 1.936 -11.68 -24.25 1 98.56 257 ILE B C 1
ATOM 4934 O O . ILE B 1 257 ? 1.115 -10.789 -23.984 1 98.56 257 ILE B O 1
ATOM 4938 N N . GLU B 1 258 ? 1.646 -12.828 -24.75 1 98.56 258 GLU B N 1
ATOM 4939 C CA . GLU B 1 258 ? 0.259 -13.203 -25 1 98.56 258 GLU B CA 1
ATOM 4940 C C . GLU B 1 258 ? -0.231 -14.227 -23.969 1 98.56 258 GLU B C 1
ATOM 4942 O O . GLU B 1 258 ? 0.372 -15.289 -23.812 1 98.56 258 GLU B O 1
ATOM 4947 N N . ILE B 1 259 ? -1.333 -13.898 -23.312 1 98.5 259 ILE B N 1
ATOM 4948 C CA . ILE B 1 259 ? -1.871 -14.812 -22.312 1 98.5 259 ILE B CA 1
ATOM 4949 C C . ILE B 1 259 ? -3.371 -15 -22.547 1 98.5 259 ILE B C 1
ATOM 4951 O O . ILE B 1 259 ? -4.051 -14.094 -23.031 1 98.5 259 ILE B O 1
ATOM 4955 N N . LYS B 1 260 ? -3.805 -16.141 -22.219 1 98.44 260 LYS B N 1
ATOM 4956 C CA . LYS B 1 260 ? -5.23 -16.469 -22.266 1 98.44 260 LYS B CA 1
ATOM 4957 C C . LYS B 1 260 ? -5.773 -16.703 -20.859 1 98.44 260 LYS B C 1
ATOM 4959 O O . LYS B 1 260 ? -5.148 -17.391 -20.047 1 98.44 260 LYS B O 1
ATOM 4964 N N . ILE B 1 261 ? -6.852 -16.094 -20.578 1 98.19 261 ILE B N 1
ATOM 4965 C CA . ILE B 1 261 ? -7.488 -16.203 -19.266 1 98.19 261 ILE B CA 1
ATOM 4966 C C . ILE B 1 261 ? -8.891 -16.797 -19.422 1 98.19 261 ILE B C 1
ATOM 4968 O O . ILE B 1 261 ? -9.633 -16.422 -20.344 1 98.19 261 ILE B O 1
ATOM 4972 N N . ASP B 1 262 ? -9.273 -17.703 -18.562 1 97.5 262 ASP B N 1
ATOM 4973 C CA . ASP B 1 262 ? -10.57 -18.344 -18.672 1 97.5 262 ASP B CA 1
ATOM 4974 C C . ASP B 1 262 ? -11.703 -17.375 -18.312 1 97.5 262 ASP B C 1
ATOM 4976 O O . ASP B 1 262 ? -11.453 -16.281 -17.828 1 97.5 262 ASP B O 1
ATOM 4980 N N . ALA B 1 263 ? -12.875 -17.766 -18.562 1 96.44 263 ALA B N 1
ATOM 4981 C CA . ALA B 1 263 ? -14.055 -16.906 -18.438 1 96.44 263 ALA B CA 1
ATOM 4982 C C . ALA B 1 263 ? -14.273 -16.484 -16.984 1 96.44 263 ALA B C 1
ATOM 4984 O O . ALA B 1 263 ? -14.656 -15.336 -16.719 1 96.44 263 ALA B O 1
ATOM 4985 N N . ALA B 1 264 ? -14.031 -17.344 -16.125 1 94.44 264 ALA B N 1
ATOM 4986 C CA . ALA B 1 264 ? -14.305 -17.078 -14.711 1 94.44 264 ALA B CA 1
ATOM 4987 C C . ALA B 1 264 ? -13.391 -15.992 -14.164 1 94.44 264 ALA B C 1
ATOM 4989 O O . ALA B 1 264 ? -13.789 -15.219 -13.289 1 94.44 264 ALA B O 1
ATOM 4990 N N . ASN B 1 265 ? -12.172 -15.859 -14.672 1 95.56 265 ASN B N 1
ATOM 4991 C CA . ASN B 1 265 ? -11.18 -14.93 -14.141 1 95.56 265 ASN B CA 1
ATOM 4992 C C . ASN B 1 265 ? -11.039 -13.695 -15.023 1 95.56 265 ASN B C 1
ATOM 4994 O O . ASN B 1 265 ? -10.406 -12.719 -14.633 1 95.56 265 ASN B O 1
ATOM 4998 N N . ALA B 1 266 ? -11.648 -13.695 -16.172 1 96.06 266 ALA B N 1
ATOM 4999 C CA . ALA B 1 266 ? -11.531 -12.594 -17.125 1 96.06 266 ALA B CA 1
ATOM 5000 C C . ALA B 1 266 ? -11.977 -11.273 -16.5 1 96.06 266 ALA B C 1
ATOM 5002 O O . ALA B 1 266 ? -11.25 -10.281 -16.562 1 96.06 266 ALA B O 1
ATOM 5003 N N . PRO B 1 267 ? -13.117 -11.273 -15.812 1 92.81 267 PRO B N 1
ATOM 5004 C CA . PRO B 1 267 ? -13.547 -9.992 -15.242 1 92.81 267 PRO B CA 1
ATOM 5005 C C . PRO B 1 267 ? -12.555 -9.445 -14.211 1 92.81 267 PRO B C 1
ATOM 5007 O O . PRO B 1 267 ? -12.383 -8.234 -14.109 1 92.81 267 PRO B O 1
ATOM 5010 N N . TYR B 1 268 ? -11.891 -10.336 -13.484 1 91.19 268 TYR B N 1
ATOM 5011 C CA . TYR B 1 268 ? -10.953 -9.938 -12.438 1 91.19 268 TYR B CA 1
ATOM 5012 C C . TYR B 1 268 ? -9.742 -9.234 -13.039 1 91.19 268 TYR B C 1
ATOM 5014 O O . TYR B 1 268 ? -9.266 -8.234 -12.492 1 91.19 268 TYR B O 1
ATOM 5022 N N . VAL B 1 269 ? -9.289 -9.688 -14.156 1 93.56 269 VAL B N 1
ATOM 5023 C CA . VAL B 1 269 ? -8.078 -9.125 -14.75 1 93.56 269 VAL B CA 1
ATOM 5024 C C . VAL B 1 269 ? -8.438 -7.883 -15.57 1 93.56 269 VAL B C 1
ATOM 5026 O O . VAL B 1 269 ? -7.598 -7 -15.758 1 93.56 269 VAL B O 1
ATOM 5029 N N . LEU B 1 270 ? -9.664 -7.84 -16.016 1 92.81 270 LEU B N 1
ATOM 5030 C CA . LEU B 1 270 ? -10.078 -6.699 -16.812 1 92.81 270 LEU B CA 1
ATOM 5031 C C . LEU B 1 270 ? -10.375 -5.488 -15.938 1 92.81 270 LEU B C 1
ATOM 5033 O O . LEU B 1 270 ? -10.148 -4.348 -16.344 1 92.81 270 LEU B O 1
ATOM 5037 N N . THR B 1 271 ? -10.859 -5.719 -14.719 1 89.06 271 THR B N 1
ATOM 5038 C CA . THR B 1 271 ? -11.18 -4.621 -13.82 1 89.06 271 THR B CA 1
ATOM 5039 C C . THR B 1 271 ? -9.945 -4.18 -13.039 1 89.06 271 THR B C 1
ATOM 5041 O O . THR B 1 271 ? -9.891 -3.051 -12.547 1 89.06 271 THR B O 1
ATOM 5044 N N . LYS B 1 272 ? -8.984 -5.102 -12.914 1 89.19 272 LYS B N 1
ATOM 5045 C CA . LYS B 1 272 ? -7.672 -4.801 -12.344 1 89.19 272 LYS B CA 1
ATOM 5046 C C . LYS B 1 272 ? -6.555 -5.379 -13.211 1 89.19 272 LYS B C 1
ATOM 5048 O O . LYS B 1 272 ? -6.062 -6.477 -12.945 1 89.19 272 LYS B O 1
ATOM 5053 N N . PRO B 1 273 ? -6.164 -4.578 -14.078 1 92.44 273 PRO B N 1
ATOM 5054 C CA . PRO B 1 273 ? -5.148 -5.082 -15 1 92.44 273 PRO B CA 1
ATOM 5055 C C . PRO B 1 273 ? -3.877 -5.547 -14.289 1 92.44 273 PRO B C 1
ATOM 5057 O O . PRO B 1 273 ? -3.504 -4.98 -13.258 1 92.44 273 PRO B O 1
ATOM 5060 N N . LEU B 1 274 ? -3.229 -6.57 -14.883 1 94.44 274 LEU B N 1
ATOM 5061 C CA . LEU B 1 274 ? -1.986 -7.117 -14.344 1 94.44 274 LEU B CA 1
ATOM 5062 C C . LEU B 1 274 ? -0.861 -6.09 -14.43 1 94.44 274 LEU B C 1
ATOM 5064 O O . LEU B 1 274 ? 0.058 -6.105 -13.602 1 94.44 274 LEU B O 1
ATOM 5068 N N . HIS B 1 275 ? -0.938 -5.281 -15.383 1 93.88 275 HIS B N 1
ATOM 5069 C CA . HIS B 1 275 ? 0.036 -4.238 -15.695 1 93.88 275 HIS B CA 1
ATOM 5070 C C . HIS B 1 275 ? -0.583 -3.146 -16.562 1 93.88 275 HIS B C 1
ATOM 5072 O O . HIS B 1 275 ? -1.583 -3.379 -17.25 1 93.88 275 HIS B O 1
ATOM 5078 N N . ARG B 1 276 ? -0.04 -2.049 -16.516 1 90 276 ARG B N 1
ATOM 5079 C CA . ARG B 1 276 ? -0.564 -0.914 -17.266 1 90 276 ARG B CA 1
ATOM 5080 C C . ARG B 1 276 ? -0.543 -1.191 -18.766 1 90 276 ARG B C 1
ATOM 5082 O O . ARG B 1 276 ? -1.334 -0.62 -19.516 1 90 276 ARG B O 1
ATOM 5089 N N . SER B 1 277 ? 0.32 -2.045 -19.281 1 94.94 277 SER B N 1
ATOM 5090 C CA . SER B 1 277 ? 0.468 -2.336 -20.703 1 94.94 277 SER B CA 1
ATOM 5091 C C . SER B 1 277 ? -0.608 -3.301 -21.188 1 94.94 277 SER B C 1
ATOM 5093 O O . SER B 1 277 ? -0.669 -3.629 -22.375 1 94.94 277 SER B O 1
ATOM 5095 N N . GLN B 1 278 ? -1.419 -3.773 -20.297 1 96.75 278 GLN B N 1
ATOM 5096 C CA . GLN B 1 278 ? -2.404 -4.797 -20.625 1 96.75 278 GLN B CA 1
ATOM 5097 C C . GLN B 1 278 ? -3.387 -4.297 -21.672 1 96.75 278 GLN B C 1
ATOM 5099 O O . GLN B 1 278 ? -3.891 -3.176 -21.578 1 96.75 278 GLN B O 1
ATOM 5104 N N . ARG B 1 279 ? -3.596 -5.141 -22.688 1 97.19 279 ARG B N 1
ATOM 5105 C CA . ARG B 1 279 ? -4.586 -4.859 -23.719 1 97.19 279 ARG B CA 1
ATOM 5106 C C . ARG B 1 279 ? -5.469 -6.074 -23.984 1 97.19 279 ARG B C 1
ATOM 5108 O O . ARG B 1 279 ? -4.965 -7.191 -24.141 1 97.19 279 ARG B O 1
ATOM 5115 N N . LEU B 1 280 ? -6.727 -5.82 -24.016 1 97.69 280 LEU B N 1
ATOM 5116 C CA . LEU B 1 280 ? -7.656 -6.871 -24.422 1 97.69 280 LEU B CA 1
ATOM 5117 C C . LEU B 1 280 ? -7.645 -7.055 -25.938 1 97.69 280 LEU B C 1
ATOM 5119 O O . LEU B 1 280 ? -7.938 -6.117 -26.688 1 97.69 280 LEU B O 1
ATOM 5123 N N . ILE B 1 281 ? -7.375 -8.141 -26.453 1 98 281 ILE B N 1
ATOM 5124 C CA . ILE B 1 281 ? -7.23 -8.398 -27.875 1 98 281 ILE B CA 1
ATOM 5125 C C . ILE B 1 281 ? -8.5 -9.047 -28.422 1 98 281 ILE B C 1
ATOM 5127 O O . ILE B 1 281 ? -8.969 -8.703 -29.5 1 98 281 ILE B O 1
ATOM 5131 N N . GLU B 1 282 ? -8.953 -10.055 -27.641 1 97.69 282 GLU B N 1
ATOM 5132 C CA . GLU B 1 282 ? -10.109 -10.805 -28.109 1 97.69 282 GLU B CA 1
ATOM 5133 C C . GLU B 1 282 ? -10.883 -11.422 -26.938 1 97.69 282 GLU B C 1
ATOM 5135 O O . GLU B 1 282 ? -10.281 -11.852 -25.953 1 97.69 282 GLU B O 1
ATOM 5140 N N . THR B 1 283 ? -12.156 -11.352 -27.062 1 97.56 283 THR B N 1
ATOM 5141 C CA . THR B 1 283 ? -13.047 -12.125 -26.203 1 97.56 283 THR B CA 1
ATOM 5142 C C . THR B 1 283 ? -13.648 -13.305 -26.953 1 97.56 283 THR B C 1
ATOM 5144 O O . THR B 1 283 ? -14.352 -13.117 -27.953 1 97.56 283 THR B O 1
ATOM 5147 N N . TYR B 1 284 ? -13.445 -14.453 -26.484 1 97.12 284 TYR B N 1
ATOM 5148 C CA . TYR B 1 284 ? -13.906 -15.648 -27.172 1 97.12 284 TYR B CA 1
ATOM 5149 C C . TYR B 1 284 ? -15.359 -15.945 -26.828 1 97.12 284 TYR B C 1
ATOM 5151 O O . TYR B 1 284 ? -15.891 -15.43 -25.844 1 97.12 284 TYR B O 1
ATOM 5159 N N . PRO B 1 285 ? -15.945 -16.844 -27.562 1 96.56 285 PRO B N 1
ATOM 5160 C CA . PRO B 1 285 ? -17.359 -17.156 -27.344 1 96.56 285 PRO B CA 1
ATOM 5161 C C . PRO B 1 285 ? -17.625 -17.781 -25.969 1 96.56 285 PRO B C 1
ATOM 5163 O O . PRO B 1 285 ? -18.688 -17.562 -25.375 1 96.56 285 PRO B O 1
ATOM 5166 N N . ASP B 1 286 ? -16.672 -18.484 -25.406 1 95.69 286 ASP B N 1
ATOM 5167 C CA . ASP B 1 286 ? -16.875 -19.141 -24.125 1 95.69 286 ASP B CA 1
ATOM 5168 C C . ASP B 1 286 ? -16.625 -18.188 -22.969 1 95.69 286 ASP B C 1
ATOM 5170 O O . ASP B 1 286 ? -16.719 -18.578 -21.797 1 95.69 286 ASP B O 1
ATOM 5174 N N . GLY B 1 287 ? -16.203 -16.984 -23.219 1 95 287 GLY B N 1
ATOM 5175 C CA . GLY B 1 287 ? -16.016 -15.984 -22.188 1 95 287 GLY B CA 1
ATOM 5176 C C . GLY B 1 287 ? -14.555 -15.773 -21.828 1 95 287 GLY B C 1
ATOM 5177 O O . GLY B 1 287 ? -14.211 -14.82 -21.125 1 95 287 GLY B O 1
ATOM 5178 N N . SER B 1 288 ? -13.711 -16.672 -22.297 1 97.5 288 SER B N 1
ATOM 5179 C CA . SER B 1 288 ? -12.281 -16.484 -22.078 1 97.5 288 SER B CA 1
ATOM 5180 C C . SER B 1 288 ? -11.742 -15.312 -22.906 1 97.5 288 SER B C 1
ATOM 5182 O O . SER B 1 288 ? -12.398 -14.852 -23.828 1 97.5 288 SER B O 1
ATOM 5184 N N . VAL B 1 289 ? -10.586 -14.805 -22.484 1 98.25 289 VAL B N 1
ATOM 5185 C CA . VAL B 1 289 ? -10.086 -13.617 -23.156 1 98.25 289 VAL B CA 1
ATOM 5186 C C . VAL B 1 289 ? -8.609 -13.812 -23.5 1 98.25 289 VAL B C 1
ATOM 5188 O O . VAL B 1 289 ? -7.898 -14.562 -22.828 1 98.25 289 VAL B O 1
ATOM 5191 N N . LEU B 1 290 ? -8.234 -13.164 -24.547 1 98.62 290 LEU B N 1
ATOM 5192 C CA . LEU B 1 290 ? -6.836 -13.055 -24.938 1 98.62 290 LEU B CA 1
ATOM 5193 C C . LEU B 1 290 ? -6.281 -11.672 -24.625 1 98.62 290 LEU B C 1
ATOM 5195 O O . LEU B 1 290 ? -6.848 -10.656 -25.031 1 98.62 290 LEU B O 1
ATOM 5199 N N . LEU B 1 291 ? -5.191 -11.656 -23.859 1 98.5 291 LEU B N 1
ATOM 5200 C CA . LEU B 1 291 ? -4.594 -10.391 -23.453 1 98.5 291 LEU B CA 1
ATOM 5201 C C . LEU B 1 291 ? -3.154 -10.281 -23.953 1 98.5 291 LEU B C 1
ATOM 5203 O O . LEU B 1 291 ? -2.449 -11.289 -24.047 1 98.5 291 LEU B O 1
ATOM 5207 N N . HIS B 1 292 ? -2.775 -9.078 -24.266 1 98.69 292 HIS B N 1
ATOM 5208 C CA . HIS B 1 292 ? -1.377 -8.758 -24.516 1 98.69 292 HIS B CA 1
ATOM 5209 C C . HIS B 1 292 ? -0.791 -7.891 -23.406 1 98.69 292 HIS B C 1
ATOM 5211 O O . HIS B 1 292 ? -1.46 -6.992 -22.906 1 98.69 292 HIS B O 1
ATOM 5217 N N . LEU B 1 293 ? 0.385 -8.242 -23.047 1 98.12 293 LEU B N 1
ATOM 5218 C CA . LEU B 1 293 ? 1.219 -7.426 -22.172 1 98.12 293 LEU B CA 1
ATOM 5219 C C . LEU B 1 293 ? 2.533 -7.066 -22.859 1 98.12 293 LEU B C 1
ATOM 5221 O O . LEU B 1 293 ? 2.953 -7.742 -23.797 1 98.12 293 LEU B O 1
ATOM 5225 N N . PHE B 1 294 ? 3.117 -6 -22.484 1 98.06 294 PHE B N 1
ATOM 5226 C CA . PHE B 1 294 ? 4.441 -5.609 -22.938 1 98.06 294 PHE B CA 1
ATOM 5227 C C . PHE B 1 294 ? 5.391 -5.414 -21.766 1 98.06 294 PHE B C 1
ATOM 5229 O O . PHE B 1 294 ? 5.43 -4.344 -21.156 1 98.06 294 PHE B O 1
ATOM 5236 N N . LEU B 1 295 ? 6.156 -6.488 -21.516 1 97.75 295 LEU B N 1
ATOM 5237 C CA . LEU B 1 295 ? 6.906 -6.516 -20.266 1 97.75 295 LEU B CA 1
ATOM 5238 C C . LEU B 1 295 ? 8.258 -7.199 -20.453 1 97.75 295 LEU B C 1
ATOM 5240 O O . LEU B 1 295 ? 8.43 -7.984 -21.391 1 97.75 295 LEU B O 1
ATOM 5244 N N . ILE B 1 296 ? 9.219 -6.816 -19.594 1 97.12 296 ILE B N 1
ATOM 5245 C CA . ILE B 1 296 ? 10.414 -7.629 -19.375 1 97.12 296 ILE B CA 1
ATOM 5246 C C . ILE B 1 296 ? 10.062 -8.828 -18.5 1 97.12 296 ILE B C 1
ATOM 5248 O O . ILE B 1 296 ? 9.461 -8.672 -17.438 1 97.12 296 ILE B O 1
ATOM 5252 N N . ILE B 1 297 ? 10.352 -10.016 -18.953 1 96.62 297 ILE B N 1
ATOM 5253 C CA . ILE B 1 297 ? 10.031 -11.227 -18.203 1 96.62 297 ILE B CA 1
ATOM 5254 C C . ILE B 1 297 ? 10.961 -11.328 -16.984 1 96.62 297 ILE B C 1
ATOM 5256 O O . ILE B 1 297 ? 12.18 -11.367 -17.141 1 96.62 297 ILE B O 1
ATOM 5260 N N . ASN B 1 298 ? 10.43 -11.266 -15.859 1 95.5 298 ASN B N 1
ATOM 5261 C CA . ASN B 1 298 ? 11.18 -11.422 -14.625 1 95.5 298 ASN B CA 1
ATOM 5262 C C . ASN B 1 298 ? 10.461 -12.352 -13.648 1 95.5 298 ASN B C 1
ATOM 5264 O O . ASN B 1 298 ? 9.406 -12.891 -13.961 1 95.5 298 ASN B O 1
ATOM 5268 N N . TYR B 1 299 ? 11.062 -12.578 -12.547 1 93.56 299 TYR B N 1
ATOM 5269 C CA . TYR B 1 299 ? 10.562 -13.547 -11.57 1 93.56 299 TYR B CA 1
ATOM 5270 C C . TYR B 1 299 ? 9.203 -13.117 -11.039 1 93.56 299 TYR B C 1
ATOM 5272 O O . TYR B 1 299 ? 8.32 -13.953 -10.82 1 93.56 299 TYR B O 1
ATOM 5280 N N . GLU B 1 300 ? 9.023 -11.844 -10.797 1 95.38 300 GLU B N 1
ATOM 5281 C CA . GLU B 1 300 ? 7.758 -11.336 -10.266 1 95.38 300 GLU B CA 1
ATOM 5282 C C . GLU B 1 300 ? 6.609 -11.594 -11.242 1 95.38 300 GLU B C 1
ATOM 5284 O O . GLU B 1 300 ? 5.5 -11.938 -10.828 1 95.38 300 GLU B O 1
ATOM 5289 N N . LEU B 1 301 ? 6.898 -11.414 -12.508 1 97.25 301 LEU B N 1
ATOM 5290 C CA . LEU B 1 301 ? 5.883 -11.695 -13.516 1 97.25 301 LEU B CA 1
ATOM 5291 C C . LEU B 1 301 ? 5.527 -13.18 -13.523 1 97.25 301 LEU B C 1
ATOM 5293 O O . LEU B 1 301 ? 4.348 -13.539 -13.555 1 97.25 301 LEU B O 1
ATOM 5297 N N . GLU B 1 302 ? 6.543 -14.016 -13.477 1 97.25 302 GLU B N 1
ATOM 5298 C CA . GLU B 1 302 ? 6.312 -15.461 -13.438 1 97.25 302 GLU B CA 1
ATOM 5299 C C . GLU B 1 302 ? 5.422 -15.844 -12.266 1 97.25 302 GLU B C 1
ATOM 5301 O O . GLU B 1 302 ? 4.453 -16.594 -12.43 1 97.25 302 GLU B O 1
ATOM 5306 N N . ARG B 1 303 ? 5.781 -15.31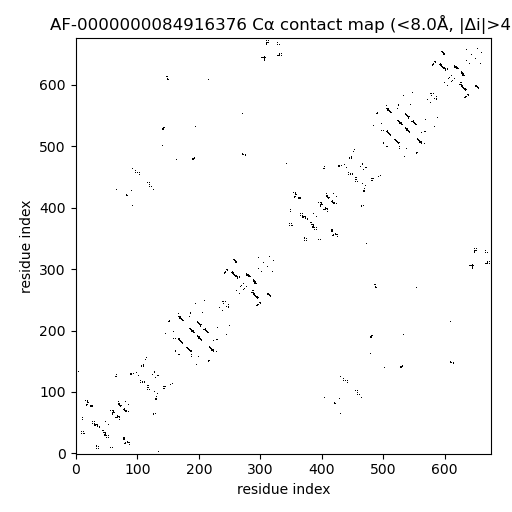2 -11.156 1 96.75 303 ARG B N 1
ATOM 5307 C CA . ARG B 1 303 ? 5.035 -15.609 -9.938 1 96.75 303 ARG B CA 1
ATOM 5308 C C . ARG B 1 303 ? 3.586 -15.148 -10.055 1 96.75 303 ARG B C 1
ATOM 5310 O O . ARG B 1 303 ? 2.668 -15.859 -9.641 1 96.75 303 ARG B O 1
ATOM 5317 N N . LEU B 1 304 ? 3.432 -14 -10.555 1 97.06 304 LEU B N 1
ATOM 5318 C CA . LEU B 1 304 ? 2.102 -13.43 -10.742 1 97.06 304 LEU B CA 1
ATOM 5319 C C . LEU B 1 304 ? 1.24 -14.336 -11.617 1 97.06 304 LEU B C 1
ATOM 5321 O O . LEU B 1 304 ? 0.11 -14.664 -11.258 1 97.06 304 LEU B O 1
ATOM 5325 N N . LEU B 1 305 ? 1.777 -14.766 -12.727 1 98.31 305 LEU B N 1
ATOM 5326 C CA . LEU B 1 305 ? 1.016 -15.57 -13.68 1 98.31 305 LEU B CA 1
ATOM 5327 C C . LEU B 1 305 ? 0.771 -16.969 -13.141 1 98.31 305 LEU B C 1
ATOM 5329 O O . LEU B 1 305 ? -0.309 -17.531 -13.328 1 98.31 305 LEU B O 1
ATOM 5333 N N . LEU B 1 306 ? 1.752 -17.516 -12.445 1 98 306 LEU B N 1
ATOM 5334 C CA . LEU B 1 306 ? 1.608 -18.844 -11.852 1 98 306 LEU B CA 1
ATOM 5335 C C . LEU B 1 306 ? 0.47 -18.875 -10.836 1 98 306 LEU B C 1
ATOM 5337 O O . LEU B 1 306 ? -0.196 -19.891 -10.672 1 98 306 LEU B O 1
ATOM 5341 N N . GLY B 1 307 ? 0.264 -17.781 -10.234 1 97.56 307 GLY B N 1
ATOM 5342 C CA . GLY B 1 307 ? -0.761 -17.672 -9.203 1 97.56 307 GLY B CA 1
ATOM 5343 C C . GLY B 1 307 ? -2.16 -17.922 -9.734 1 97.56 307 GLY B C 1
ATOM 5344 O O . GLY B 1 307 ? -3.064 -18.266 -8.969 1 97.56 307 GLY B O 1
ATOM 5345 N N . PHE B 1 308 ? -2.322 -17.844 -11.008 1 97.62 308 PHE B N 1
ATOM 5346 C CA . PHE B 1 308 ? -3.637 -18.031 -11.609 1 97.62 308 PHE B CA 1
ATOM 5347 C C . PHE B 1 308 ? -3.928 -19.516 -11.805 1 97.62 308 PHE B C 1
ATOM 5349 O O . PHE B 1 308 ? -5.051 -19.891 -12.141 1 97.62 308 PHE B O 1
ATOM 5356 N N . GLY B 1 309 ? -2.895 -20.328 -11.602 1 96.44 309 GLY B N 1
ATOM 5357 C CA . GLY B 1 309 ? -3.098 -21.75 -11.75 1 96.44 309 GLY B CA 1
ATOM 5358 C C . GLY B 1 309 ? -3.629 -22.141 -13.117 1 96.44 309 GLY B C 1
ATOM 5359 O O . GLY B 1 309 ? -3.055 -21.766 -14.141 1 96.44 309 GLY B O 1
ATOM 5360 N N . SER B 1 310 ? -4.77 -22.797 -13.07 1 97.06 310 SER B N 1
ATOM 5361 C CA . SER B 1 310 ? -5.336 -23.328 -14.312 1 97.06 310 SER B CA 1
ATOM 5362 C C . SER B 1 310 ? -6.168 -22.266 -15.023 1 97.06 310 SER B C 1
ATOM 5364 O O . SER B 1 310 ? -6.664 -22.5 -16.125 1 97.06 310 SER B O 1
ATOM 5366 N N . SER B 1 311 ? -6.281 -21.078 -14.453 1 97.5 311 SER B N 1
ATOM 5367 C CA . SER B 1 311 ? -7.137 -20.047 -15.031 1 97.5 311 SER B CA 1
ATOM 5368 C C . SER B 1 311 ? -6.387 -19.219 -16.078 1 97.5 311 SER B C 1
ATOM 5370 O O . SER B 1 311 ? -6.984 -18.406 -16.766 1 97.5 311 SER B O 1
ATOM 5372 N N . LEU B 1 312 ? -5.105 -19.438 -16.188 1 97.75 312 LEU B N 1
ATOM 5373 C CA . LEU B 1 312 ? -4.293 -18.625 -17.094 1 97.75 312 LEU B CA 1
ATOM 5374 C C . LEU B 1 312 ? -3.314 -19.5 -17.875 1 97.75 312 LEU B C 1
ATOM 5376 O O . LEU B 1 312 ? -2.752 -20.453 -17.312 1 97.75 312 LEU B O 1
ATOM 5380 N N . GLU B 1 313 ? -3.098 -19.172 -19.109 1 97.88 313 GLU B N 1
ATOM 5381 C CA . GLU B 1 313 ? -2.15 -19.844 -20 1 97.88 313 GLU B CA 1
ATOM 5382 C C . GLU B 1 313 ? -1.296 -18.844 -20.766 1 97.88 313 GLU B C 1
ATOM 5384 O O . GLU B 1 313 ? -1.824 -17.922 -21.391 1 97.88 313 GLU B O 1
ATOM 5389 N N . VAL B 1 314 ? -0.011 -19.016 -20.656 1 98.44 314 VAL B N 1
ATOM 5390 C CA . VAL B 1 314 ? 0.887 -18.219 -21.484 1 98.44 314 VAL B CA 1
ATOM 5391 C C . VAL B 1 314 ? 0.973 -18.828 -22.875 1 98.44 314 VAL B C 1
ATOM 5393 O O . VAL B 1 314 ? 1.316 -20 -23.031 1 98.44 314 VAL B O 1
ATOM 5396 N N . ILE B 1 315 ? 0.717 -18.047 -23.875 1 97.88 315 ILE B N 1
ATOM 5397 C CA . ILE B 1 315 ? 0.681 -18.516 -25.25 1 97.88 315 ILE B CA 1
ATOM 5398 C C . ILE B 1 315 ? 1.997 -18.172 -25.953 1 97.88 315 ILE B C 1
ATOM 5400 O O . ILE B 1 315 ? 2.604 -19.031 -26.594 1 97.88 315 ILE B O 1
ATOM 5404 N N . LYS B 1 316 ? 2.369 -16.875 -25.859 1 97.56 316 LYS B N 1
ATOM 5405 C CA . LYS B 1 316 ? 3.596 -16.344 -26.453 1 97.56 316 LYS B CA 1
ATOM 5406 C C . LYS B 1 316 ? 4.281 -15.359 -25.5 1 97.56 316 LYS B C 1
ATOM 5408 O O . LYS B 1 316 ? 3.629 -14.758 -24.656 1 97.56 316 LYS B O 1
ATOM 5413 N N . PRO B 1 317 ? 5.691 -15.211 -25.625 1 97.38 317 PRO B N 1
ATOM 5414 C CA . PRO B 1 317 ? 6.582 -15.875 -26.578 1 97.38 317 PRO B CA 1
ATOM 5415 C C . PRO B 1 317 ? 6.852 -17.328 -26.234 1 97.38 317 PRO B C 1
ATOM 5417 O O . PRO B 1 317 ? 6.613 -17.75 -25.094 1 97.38 317 PRO B O 1
ATOM 5420 N N . ASP B 1 318 ? 7.438 -18.156 -27.156 1 96.81 318 ASP B N 1
ATOM 5421 C CA . ASP B 1 318 ? 7.613 -19.594 -27 1 96.81 318 ASP B CA 1
ATOM 5422 C C . ASP B 1 318 ? 8.555 -19.906 -25.828 1 96.81 318 ASP B C 1
ATOM 5424 O O . ASP B 1 318 ? 8.328 -20.859 -25.078 1 96.81 318 ASP B O 1
ATOM 5428 N N . GLY B 1 319 ? 9.57 -19.156 -25.719 1 96.62 319 GLY B N 1
ATOM 5429 C CA . GLY B 1 319 ? 10.508 -19.359 -24.625 1 96.62 319 GLY B CA 1
ATOM 5430 C C . GLY B 1 319 ? 9.867 -19.219 -23.266 1 96.62 319 GLY B C 1
ATOM 5431 O O . GLY B 1 319 ? 10.133 -20.031 -22.359 1 96.62 319 GLY B O 1
ATOM 5432 N N . PHE B 1 320 ? 9.047 -18.219 -23.156 1 97.31 320 PHE B N 1
ATOM 5433 C CA . PHE B 1 320 ? 8.367 -17.984 -21.875 1 97.31 320 PHE B CA 1
ATOM 5434 C C . PHE B 1 320 ? 7.32 -19.062 -21.625 1 97.31 320 PHE B C 1
ATOM 5436 O O . PHE B 1 320 ? 7.18 -19.547 -20.5 1 97.31 320 PHE B O 1
ATOM 5443 N N . ARG B 1 321 ? 6.59 -19.406 -22.641 1 97.88 321 ARG B N 1
ATOM 5444 C CA . ARG B 1 321 ? 5.625 -20.5 -22.531 1 97.88 321 ARG B CA 1
ATOM 5445 C C . ARG B 1 321 ? 6.301 -21.781 -22.047 1 97.88 321 ARG B C 1
ATOM 5447 O O . ARG B 1 321 ? 5.789 -22.469 -21.156 1 97.88 321 ARG B O 1
ATOM 5454 N N . LYS B 1 322 ? 7.406 -22.141 -22.656 1 97.38 322 LYS B N 1
ATOM 5455 C CA . LYS B 1 322 ? 8.156 -23.344 -22.266 1 97.38 322 LYS B CA 1
ATOM 5456 C C . LYS B 1 322 ? 8.602 -23.25 -20.797 1 97.38 322 LYS B C 1
ATOM 5458 O O . LYS B 1 322 ? 8.523 -24.25 -20.062 1 97.38 322 LYS B O 1
ATOM 5463 N N . ARG B 1 323 ? 9.062 -22.109 -20.422 1 97.06 323 ARG B N 1
ATOM 5464 C CA . ARG B 1 323 ? 9.5 -21.891 -19.047 1 97.06 323 ARG B CA 1
ATOM 5465 C C . ARG B 1 323 ? 8.352 -22.125 -18.062 1 97.06 323 ARG B C 1
ATOM 5467 O O . ARG B 1 323 ? 8.516 -22.844 -17.078 1 97.06 323 ARG B O 1
ATOM 5474 N N . MET B 1 324 ? 7.23 -21.562 -18.359 1 97.62 324 MET B N 1
ATOM 5475 C CA . MET B 1 324 ? 6.055 -21.75 -17.516 1 97.62 324 MET B CA 1
ATOM 5476 C C . MET B 1 324 ? 5.656 -23.219 -17.438 1 97.62 324 MET B C 1
ATOM 5478 O O . MET B 1 324 ? 5.355 -23.734 -16.359 1 97.62 324 MET B O 1
ATOM 5482 N N . HIS B 1 325 ? 5.68 -23.844 -18.594 1 97.75 325 HIS B N 1
ATOM 5483 C CA . HIS B 1 325 ? 5.387 -25.266 -18.672 1 97.75 325 HIS B CA 1
ATOM 5484 C C . HIS B 1 325 ? 6.309 -26.062 -17.75 1 97.75 325 HIS B C 1
ATOM 5486 O O . HIS B 1 325 ? 5.848 -26.906 -16.984 1 97.75 325 HIS B O 1
ATOM 5492 N N . GLU B 1 326 ? 7.559 -25.812 -17.812 1 97.75 326 GLU B N 1
ATOM 5493 C CA . GLU B 1 326 ? 8.555 -26.531 -17.031 1 97.75 326 GLU B CA 1
ATOM 5494 C C . GLU B 1 326 ? 8.328 -26.328 -15.531 1 97.75 326 GLU B C 1
ATOM 5496 O O . GLU B 1 326 ? 8.43 -27.266 -14.742 1 97.75 326 GLU B O 1
ATOM 5501 N N . ILE B 1 327 ? 8.047 -25.109 -15.156 1 97.81 327 ILE B N 1
ATOM 5502 C CA . ILE B 1 327 ? 7.82 -24.797 -13.75 1 97.81 327 ILE B CA 1
ATOM 5503 C C . ILE B 1 327 ? 6.609 -25.562 -13.234 1 97.81 327 ILE B C 1
ATOM 5505 O O . ILE B 1 327 ? 6.66 -26.172 -12.156 1 97.81 327 ILE B O 1
ATOM 5509 N N . ILE B 1 328 ? 5.523 -25.562 -13.992 1 97.94 328 ILE B N 1
ATOM 5510 C CA . ILE B 1 328 ? 4.285 -26.219 -13.594 1 97.94 328 ILE B CA 1
ATOM 5511 C C . ILE B 1 328 ? 4.492 -27.734 -13.539 1 97.94 328 ILE B C 1
ATOM 5513 O O . ILE B 1 328 ? 3.996 -28.406 -12.633 1 97.94 328 ILE B O 1
ATOM 5517 N N . GLN B 1 329 ? 5.203 -28.234 -14.508 1 97.56 329 GLN B N 1
ATOM 5518 C CA . GLN B 1 329 ? 5.512 -29.672 -14.523 1 97.56 329 GLN B CA 1
ATOM 5519 C C . GLN B 1 329 ? 6.297 -30.078 -13.281 1 97.56 329 GLN B C 1
ATOM 5521 O O . GLN B 1 329 ? 5.988 -31.078 -12.648 1 97.56 329 GLN B O 1
ATOM 5526 N N . LYS B 1 330 ? 7.312 -29.328 -12.961 1 97.38 330 LYS B N 1
ATOM 5527 C CA . LYS B 1 330 ? 8.109 -29.609 -11.766 1 97.38 330 LYS B CA 1
ATOM 5528 C C . LYS B 1 330 ? 7.266 -29.5 -10.5 1 97.38 330 LYS B C 1
ATOM 5530 O O . LYS B 1 330 ? 7.461 -30.25 -9.547 1 97.38 330 LYS B O 1
ATOM 5535 N N . ALA B 1 331 ? 6.375 -28.531 -10.484 1 97.31 331 ALA B N 1
ATOM 5536 C CA . ALA B 1 331 ? 5.473 -28.375 -9.344 1 97.31 331 ALA B CA 1
ATOM 5537 C C . ALA B 1 331 ? 4.586 -29.609 -9.172 1 97.31 331 ALA B C 1
ATOM 5539 O O . ALA B 1 331 ? 4.398 -30.094 -8.055 1 97.31 331 ALA B O 1
ATOM 5540 N N . LEU B 1 332 ? 4.055 -30.047 -10.258 1 96.88 332 LEU B N 1
ATOM 5541 C CA . LEU B 1 332 ? 3.178 -31.203 -10.227 1 96.88 332 LEU B CA 1
ATOM 5542 C C . LEU B 1 332 ? 3.916 -32.438 -9.695 1 96.88 332 LEU B C 1
ATOM 5544 O O . LEU B 1 332 ? 3.348 -33.219 -8.938 1 96.88 332 LEU B O 1
ATOM 5548 N N . ALA B 1 333 ? 5.105 -32.625 -10.055 1 96.19 333 ALA B N 1
ATOM 5549 C CA . ALA B 1 333 ? 5.926 -33.75 -9.641 1 96.19 333 ALA B CA 1
ATOM 5550 C C . ALA B 1 333 ? 6.051 -33.812 -8.125 1 96.19 333 ALA B C 1
ATOM 5552 O O . ALA B 1 333 ? 6.148 -34.906 -7.555 1 96.19 333 ALA B O 1
ATOM 5553 N N . LYS B 1 334 ? 6.043 -32.688 -7.43 1 94.38 334 LYS B N 1
ATOM 5554 C CA . LYS B 1 334 ? 6.152 -32.656 -5.973 1 94.38 334 LYS B CA 1
ATOM 5555 C C . LYS B 1 334 ? 4.93 -33.281 -5.312 1 94.38 334 LYS B C 1
ATOM 5557 O O . LYS B 1 334 ? 5.023 -33.812 -4.203 1 94.38 334 LYS B O 1
ATOM 5562 N N . TYR B 1 335 ? 3.854 -33.188 -5.945 1 94.38 335 TYR B N 1
ATOM 5563 C CA . TYR B 1 335 ? 2.613 -33.719 -5.379 1 94.38 335 TYR B CA 1
ATOM 5564 C C . TYR B 1 335 ? 2.42 -35.188 -5.742 1 94.38 335 TYR B C 1
ATOM 5566 O O . TYR B 1 335 ? 1.618 -35.875 -5.117 1 94.38 335 TYR B O 1
ATOM 5574 N N . GLU B 1 336 ? 3.016 -35.625 -6.727 1 90.19 336 GLU B N 1
ATOM 5575 C CA . GLU B 1 336 ? 2.865 -37 -7.176 1 90.19 336 GLU B CA 1
ATOM 5576 C C . GLU B 1 336 ? 3.875 -37.906 -6.492 1 90.19 336 GLU B C 1
ATOM 5578 O O . GLU B 1 336 ? 3.639 -39.125 -6.359 1 90.19 336 GLU B O 1
ATOM 5583 N N . ASP B 1 337 ? 5.07 -37.5 -6.121 1 73.31 337 ASP B N 1
ATOM 5584 C CA . ASP B 1 337 ? 6.09 -38.344 -5.484 1 73.31 337 ASP B CA 1
ATOM 5585 C C . ASP B 1 337 ? 5.691 -38.688 -4.055 1 73.31 337 ASP B C 1
ATOM 5587 O O . ASP B 1 337 ? 6.129 -39.719 -3.521 1 73.31 337 ASP B O 1
ATOM 5591 N N . ASN B 1 338 ? 4.914 -37.906 -3.391 1 58.44 338 ASN B N 1
ATOM 5592 C CA . ASN B 1 338 ? 4.633 -38.219 -1.996 1 58.44 338 ASN B CA 1
ATOM 5593 C C . ASN B 1 338 ? 3.17 -38.594 -1.797 1 58.44 338 ASN B C 1
ATOM 5595 O O . ASN B 1 338 ? 2.277 -38.031 -2.42 1 58.44 338 ASN B O 1
#

Nearest PDB structures (foldseek):
  6sj9-assembly1_A  TM=2.673E-01  e=1.375E-10  Paenarthrobacter aurescens
  6sj9-assembly2_B  TM=2.934E-01  e=1.093E-09  Paenarthrobacter aurescens
  7qfz-assembly1_A  TM=3.568E-01  e=6.823E-07  Escherichia fergusonii ATCC 35469
  7tb6-assembly1_A-2  TM=3.514E-01  e=9.995E-07  Stenotrophomonas maltophilia
  7tb5-assembly1_A-2  TM=3.715E-01  e=1.177E-06  Pseudomonas aeruginosa

Solvent-accessible surface area (backbone atoms only — not comparable to full-atom values): 36835 Å² total; per-residue (Å²): 113,66,67,59,48,54,47,37,52,35,51,49,44,49,37,56,52,37,42,40,77,92,52,86,30,34,66,68,50,48,34,49,49,31,23,48,48,41,25,70,73,68,64,46,90,56,77,56,48,71,66,55,51,53,49,48,51,51,42,35,41,27,66,84,64,64,48,50,39,53,68,39,75,47,92,89,50,28,46,33,37,72,44,66,80,55,49,62,56,66,51,98,49,49,66,66,47,46,49,45,46,48,51,49,45,55,52,44,49,66,45,68,57,39,64,60,38,55,49,44,48,50,47,43,48,46,43,34,59,34,52,54,50,72,76,63,88,59,72,77,43,61,43,69,74,73,62,91,66,49,48,40,42,84,47,48,60,61,52,50,50,30,38,77,68,54,45,21,30,36,36,31,36,38,55,88,86,46,92,58,72,44,74,46,52,33,34,58,61,37,38,38,36,45,95,81,39,50,28,46,29,27,26,63,45,89,91,45,68,77,44,76,41,53,33,62,33,48,76,46,81,45,80,35,84,86,52,83,53,75,85,65,93,77,51,65,69,70,70,43,63,39,37,51,72,79,67,72,64,82,91,62,64,65,38,70,34,32,34,37,30,35,41,88,51,32,62,60,42,70,47,42,52,93,44,92,57,51,38,82,74,44,75,46,94,83,47,24,32,35,35,37,34,50,33,36,91,38,70,53,42,50,27,58,54,37,22,45,37,54,44,40,43,64,64,35,46,64,69,56,26,52,50,52,45,51,38,37,49,53,27,41,48,64,58,69,77,100,117,66,68,59,48,52,46,36,53,36,50,50,42,49,37,56,52,36,41,39,77,91,51,88,31,34,65,67,49,49,35,48,50,31,24,48,48,42,25,70,74,70,66,44,88,56,75,54,48,71,66,53,50,52,48,48,52,51,42,36,41,27,66,84,61,62,48,50,38,52,69,37,76,48,93,90,51,29,46,34,37,71,42,66,81,54,47,62,56,68,49,99,48,49,67,67,47,46,49,45,46,47,50,50,46,54,52,43,50,67,45,68,60,41,63,60,36,53,49,46,47,50,49,42,47,44,45,35,60,35,52,54,50,73,77,64,87,59,72,78,44,62,42,70,72,72,62,92,68,49,48,40,43,83,47,49,60,61,52,50,52,30,40,75,66,53,44,21,30,35,37,32,37,38,54,90,86,47,91,56,73,43,74,48,53,33,33,57,61,37,38,39,38,45,96,82,38,51,29,44,29,27,26,62,45,91,89,46,68,78,43,74,41,52,33,63,32,51,74,45,80,44,79,35,83,86,52,84,53,76,87,63,92,78,50,66,66,68,70,44,63,41,38,51,70,79,67,72,63,82,90,63,65,64,38,70,33,32,35,38,30,36,40,88,51,32,60,60,43,70,47,44,52,92,45,92,58,53,39,84,76,44,75,46,95,82,47,23,32,35,36,37,35,51,33,34,90,38,69,55,43,51,26,58,53,37,23,45,37,54,45,40,45,64,67,34,45,65,70,57,28,50,50,52,46,51,38,37,50,54,28,43,49,62,58,68,78,102

Secondary structure (DSSP, 8-state):
-HHHHHHHHHHHHHHHHHH-TTS-EEHHHHHHHHHHHHHHHH----PPPHHHHHHHHHHHHSTTTT----EEEETTTEEEESSTT--TT-SS--HHHHHHHHHHHHHHHTSTT-HHHHHHHHHHHHHHHHHT--------SEE----TT-TTGGGHHHHHHHHHTT-EEEEEE--TT-SS-EEEEEEEEEEEEETTEEEEEEESSTTSPPEEEEGGGEEEEEEETTSPP------HHHHTTTSSSS---TT---EEEEEEE-TTTHHHHHHS-SSTT-EEEEE-TTS-EEEEEEE---HHHHHHHHTTGGGEEEEESHHHHHHHHHHHHHHHHHHH--/-HHHHHHHHHHHHHHHHHH-TTS-EEHHHHHHHHHHHHHHHH----PPPHHHHHHHHHHHHSTTTT----EEEETTTEEEESSTT--TT-SS--HHHHHHHHHHHHHHHT-TT-HHHHHHHHHHHHHHHHHT--------SEE----TT-TTGGGHHHHHHHHHTT-EEEEEE--TT-SS-EEEEEEEEEEEEETTEEEEEEESSTTSPPEEEEGGGEEEEEEETTSPP------HHHHTTTSSSS---TT---EEEEEEE-TTTHHHHHHS-SSTT-EEEEE-TTS-EEEEEEE---HHHHHHHHTTGGGEEEEESHHHHHHHHHHHHHHHHHHH--

Radius of gyration: 29.89 Å; Cα contacts (8 Å, |Δi|>4): 1191; chains: 2; bounding box: 69×96×68 Å